Protein AF-A0A973HXU7-F1 (afdb_monomer)

Radius of gyration: 47.37 Å; Cα contacts (8 Å, |Δi|>4): 1878; chains: 1; bounding box: 127×83×111 Å

pLDDT: mean 86.97, std 8.53, range [38.12, 98.19]

Secondary structure (DSSP, 8-state):
-EEEEEE---TT---EEEEEEE-TTS-TTS-EEEEEES---SSSS--SS--EEEEEEE-TT--EEEEEEESSTT-------EEEEE---S--TTSSS-SSSSS--GGGSGGGTT-TTS---STTGGGSSS-SSSSS--GGGSTTTTTSTT-SS--TTSSS-SSSSS--GGGSSTTTT-TT--PPTTTSTTSPEEE-SEEEEEE-TT----SS----TT-SSS-----EEEEEEEEE-SSSEEEEEE---TT---EEEEEEESS-GGG-EEEEEES----SPTTSS-SS--EEEEEE-TT-EEEEEEEESTT---EEEEEEEEESSPPP---EEEE-TTT--EEEE------SEEEEEETTEEEEEEETT--EEEE-SPPSEEEEEEEEEEETTEEEEEEEEEEEE---SS-SEEEEE-PPS-S--HHHHHHHHHHHTT--EEEESS-HHHH--TTSTT--EEEEE---TTSPPPP-HHHHHHHHHHHHTT-EEEEE-SSTTTTS----GGGGTS-B-TTS-B---S---EEEE-B-SSS-B-GGGTTEEBSS--TT-----BB-B---TT-SEEEEEEE-TTT--EEEEEEEPPTTSPPEEEESS-GGGB-S-HHHHHHHHHIIIIIS-----S-B-TT-TT-SSS-SHHHHHHHHHHHHS-PPPPS-HHHH-SS-SS--SHHHHHHHHHHHHS-PPPPPSSPTTS-B--S-TTSS---S--TT--

Mean predicted aligned error: 19.55 Å

Solvent-accessible surface area (backbone atoms only — not comparable to full-atom values): 38096 Å² total; per-residue (Å²): 117,33,31,31,37,39,34,39,64,26,60,80,33,59,58,28,27,36,38,34,25,46,22,84,79,78,40,92,92,72,49,42,80,77,49,67,28,41,74,48,84,84,70,81,75,37,27,94,36,16,16,51,41,70,75,43,80,42,55,88,90,58,46,70,49,78,48,80,46,45,81,46,95,89,55,83,81,65,72,52,78,50,77,48,79,45,69,80,42,79,71,49,45,81,72,82,44,54,34,59,71,86,81,45,41,21,39,66,21,80,91,29,71,86,36,90,74,31,54,52,54,40,66,62,37,22,67,66,81,43,54,38,50,49,85,80,44,42,18,30,61,19,80,66,11,58,84,30,53,72,17,34,80,72,50,43,81,75,77,47,42,14,62,40,84,76,35,44,18,63,60,18,68,89,24,71,80,42,87,81,38,86,77,57,80,13,30,42,70,75,44,41,39,78,50,62,87,38,85,32,85,42,72,31,76,83,34,48,60,59,70,71,78,85,75,55,85,83,33,87,82,38,62,60,62,75,41,23,36,16,34,19,28,34,36,62,34,87,50,77,30,44,28,45,41,31,38,64,21,70,74,30,56,50,29,18,35,39,33,26,50,46,85,46,79,93,68,57,38,71,75,44,45,20,7,51,46,77,86,67,63,90,85,68,35,32,90,35,18,15,51,38,80,45,78,45,51,50,76,44,56,29,33,37,39,40,17,9,44,72,85,55,65,43,49,39,34,44,34,32,43,73,42,73,28,60,60,43,48,71,66,46,69,47,52,39,35,74,64,16,26,37,39,36,35,39,58,68,57,89,32,67,29,27,42,36,22,49,73,87,38,80,76,51,74,48,58,15,78,53,42,62,51,72,50,74,62,46,71,69,45,78,44,43,37,38,39,28,27,27,25,98,88,40,77,19,45,64,35,74,45,78,41,50,28,37,63,53,93,70,34,40,28,36,36,30,48,45,39,44,93,70,95,59,59,32,58,63,45,49,50,53,16,35,55,74,71,69,53,50,64,41,78,38,70,47,55,54,43,68,38,64,42,71,67,51,87,56,41,38,34,37,38,40,39,16,38,35,74,95,35,50,47,74,76,50,64,58,28,18,46,37,50,32,52,14,20,63,70,36,22,8,36,42,38,33,30,11,49,52,68,30,75,76,51,69,90,39,62,27,59,40,56,40,13,52,32,83,91,67,40,35,58,40,82,30,67,68,57,40,42,24,30,24,61,39,87,73,75,44,72,35,44,88,54,46,73,29,50,32,70,66,40,49,87,80,61,32,53,40,18,34,42,42,52,28,50,41,82,42,36,82,48,33,22,44,32,26,30,29,84,89,80,70,46,26,35,22,23,38,18,56,38,42,85,64,33,22,20,18,36,31,25,15,52,52,74,41,23,53,62,61,64,53,48,60,52,43,40,32,50,42,18,55,37,71,62,74,56,56,68,58,48,53,30,32,22,19,35,20,20,68,49,82,61,59,65,51,73,65,18,36,50,44,50,51,27,29,76,75,65,77,39,71,78,50,56,20,42,48,16,39,22,19,69,71,81,69,62,77,52,72,66,16,37,51,39,47,49,26,30,75,75,67,75,41,72,71,41,58,80,22,31,32,83,38,69,30,45,75,84,74,82,81,55,87,65,53,31,86,41,30,83,67,35,131

Nearest PDB structures (foldseek):
  5dez-assembly2_B  TM=4.555E-01  e=4.132E-04  Autographa californica nucleopolyhedrovirus
  7uab-assembly1_A  TM=3.409E-01  e=3.404E-03  Homo sapiens
  4gwm-assembly1_B  TM=3.720E-01  e=5.249E-02  Homo sapiens
  1spp-assembly1_A  TM=4.969E-01  e=3.859E-01  Sus scrofa
  6lfp-assembly1_A  TM=4.548E-01  e=2.391E+00  Bacillus thuringiensis

Foldseek 3Di:
DWKKKKKQFDLPDDFKKKWKWWDQPVDPVPIHTQDIFGADDLDPSGHRIMGIDTRRDDDPPTDMDMDIGHPDDPDDDDTDMDMDIADADQADQPDSDPRNPPPDHHLLDPSCQPPPQQDAAEQCQLPPQDNSNNPPAGRLLDPNHCVYPPADQDDQPDQDPRPNLQAGRQLDLSNVPPPVHDDDQFQDLNRAAEDEAFKDKDFLPPHFARPQDDPCVVPPPAPAAPQGSKGKYKYAAAAQFKKKKKFFFQQDAQKKKWKWFDSDSSDTHTFDIHRADPPDDPPRGPRIMIIDTGGDHHGGMMMMMMGHHDPDTGMTIIHMHGPLDAAWADWDWAADQAWRKIKIFTDADDAQWKFKDKPNHTPDIGGSRDGMDIDTRDDFDKIKIKMWGHGPRDTHHIDIDIDGRHYDNQFQEEEQLQFFDDDFRLVVLLVVLCVVVVGGYDYDNDALQSNNCQLPGRHQEYEYQADFPPGGDADDQSSLVRQLVNQVSRREYEDEALPCQADDHDDYNNVLAAQWDSVPKHWDPLQQFAKAFADLVQQQGPRLVGRWGQQCGDRPPGRAIFTDGAHGPFDGRKGATIARPPPGTGFKMWAQGDPPGFTYIYGNGRLRRTRPPSSLVSQCVCVSRPVPHHSFFFFAAAQQFQLPLDQDLVSLVQLCCVAPVVHDGGQFVRNQQFQLPQDRDNVSSVQSCCVHPVVHDAGDPVHHNHGDGPPCPPHDGGHSDRVSGD

Structure (mmCIF, N/CA/C/O backbone):
data_AF-A0A973HXU7-F1
#
_entry.id   AF-A0A973HXU7-F1
#
loop_
_atom_site.group_PDB
_atom_site.id
_atom_site.type_symbol
_atom_site.label_atom_id
_atom_site.label_alt_id
_atom_site.label_comp_id
_atom_site.label_asym_id
_atom_site.label_entity_id
_atom_site.label_seq_id
_atom_site.pdbx_PDB_ins_code
_atom_site.Cartn_x
_atom_site.Cartn_y
_atom_site.Cartn_z
_atom_site.occupancy
_atom_site.B_iso_or_equiv
_atom_site.auth_seq_id
_atom_site.auth_comp_id
_atom_site.auth_asym_id
_atom_site.auth_atom_id
_atom_site.pdbx_PDB_model_num
ATOM 1 N N . ASP A 1 1 ? 54.331 56.873 -19.458 1.00 62.53 1 ASP A N 1
ATOM 2 C CA . ASP A 1 1 ? 54.216 55.804 -18.455 1.00 62.53 1 ASP A CA 1
ATOM 3 C C . ASP A 1 1 ? 54.255 54.479 -19.178 1.00 62.53 1 ASP A C 1
ATOM 5 O O . ASP A 1 1 ? 53.876 54.440 -20.344 1.00 62.53 1 ASP A O 1
ATOM 9 N N . MET A 1 2 ? 54.863 53.476 -18.559 1.00 73.81 2 MET A N 1
ATOM 10 C CA . MET A 1 2 ? 55.052 52.145 -19.137 1.00 73.81 2 MET A CA 1
ATOM 11 C C . MET A 1 2 ? 54.490 51.126 -18.156 1.00 73.81 2 MET A C 1
ATOM 13 O O . MET A 1 2 ? 54.411 51.403 -16.956 1.00 73.81 2 MET A O 1
ATOM 17 N N . SER A 1 3 ? 54.139 49.958 -18.663 1.00 79.94 3 SER A N 1
ATOM 18 C CA . SER A 1 3 ? 53.900 48.792 -17.828 1.00 79.94 3 SER A CA 1
ATOM 19 C C . SER A 1 3 ? 55.211 48.024 -17.675 1.00 79.94 3 SER A C 1
ATOM 21 O O . SER A 1 3 ? 55.972 47.900 -18.636 1.00 79.94 3 SER A O 1
ATOM 23 N N . ALA A 1 4 ? 55.516 47.560 -16.469 1.00 84.75 4 ALA A N 1
ATOM 24 C CA . ALA A 1 4 ? 56.609 46.636 -16.226 1.00 84.75 4 ALA A CA 1
ATOM 25 C C . ALA A 1 4 ? 56.046 45.247 -15.931 1.00 84.75 4 ALA A C 1
ATOM 27 O O . ALA A 1 4 ? 55.226 45.071 -15.028 1.00 84.75 4 ALA A O 1
ATOM 28 N N . GLU A 1 5 ? 56.546 44.269 -16.669 1.00 87.62 5 GLU A N 1
ATOM 29 C CA . GLU A 1 5 ? 56.409 42.853 -16.369 1.00 87.62 5 GLU A CA 1
ATOM 30 C C . GLU A 1 5 ? 57.696 42.392 -15.673 1.00 87.62 5 GLU A C 1
ATOM 32 O O . GLU A 1 5 ? 58.806 42.656 -16.146 1.00 87.62 5 GLU A O 1
ATOM 37 N N . ILE A 1 6 ? 57.569 41.763 -14.503 1.00 91.94 6 ILE A N 1
ATOM 38 C CA . ILE A 1 6 ? 58.712 41.363 -13.677 1.00 91.94 6 ILE A CA 1
ATOM 39 C C . ILE A 1 6 ? 58.507 39.930 -13.195 1.00 91.94 6 ILE A C 1
ATOM 41 O O . ILE A 1 6 ? 57.549 39.648 -12.475 1.00 91.94 6 ILE A O 1
ATOM 45 N N . HIS A 1 7 ? 59.442 39.037 -13.523 1.00 92.19 7 HIS A N 1
ATOM 46 C CA . HIS A 1 7 ? 59.357 37.633 -13.123 1.00 92.19 7 HIS A CA 1
ATOM 47 C C . HIS A 1 7 ? 60.708 36.990 -12.813 1.00 92.19 7 HIS A C 1
ATOM 49 O O . HIS A 1 7 ? 61.770 37.441 -13.248 1.00 92.19 7 HIS A O 1
ATOM 55 N N . THR A 1 8 ? 60.653 35.886 -12.071 1.00 93.50 8 THR A N 1
ATOM 56 C CA . THR A 1 8 ? 61.806 35.042 -11.705 1.00 93.50 8 THR A CA 1
ATOM 57 C C . THR A 1 8 ? 61.806 33.685 -12.420 1.00 93.50 8 THR A C 1
ATOM 59 O O . THR A 1 8 ? 62.511 32.767 -11.995 1.00 93.50 8 THR A O 1
ATOM 62 N N . CYS A 1 9 ? 61.015 33.551 -13.494 1.00 91.19 9 CYS A N 1
ATOM 63 C CA . CYS A 1 9 ? 60.986 32.363 -14.352 1.00 91.19 9 CYS A CA 1
ATOM 64 C C . CYS A 1 9 ? 62.383 32.018 -14.896 1.00 91.19 9 CYS A C 1
ATOM 66 O O . CYS A 1 9 ? 62.971 32.769 -15.677 1.00 91.19 9 CYS A O 1
ATOM 68 N N . ASP A 1 10 ? 62.895 30.867 -14.476 1.00 86.62 10 ASP A N 1
ATOM 69 C CA . ASP A 1 10 ? 64.149 30.252 -14.895 1.00 86.62 10 ASP A CA 1
ATOM 70 C C . ASP A 1 10 ? 64.047 28.750 -14.594 1.00 86.62 10 ASP A C 1
ATOM 72 O O . ASP A 1 10 ? 63.954 28.353 -13.433 1.00 86.62 10 ASP A O 1
ATOM 76 N N . ALA A 1 11 ? 64.099 27.909 -15.632 1.00 82.88 11 ALA A N 1
ATOM 77 C CA . ALA A 1 11 ? 63.942 26.450 -15.560 1.00 82.88 11 ALA A CA 1
ATOM 78 C C . ALA A 1 11 ? 64.767 25.750 -14.460 1.00 82.88 11 ALA A C 1
ATOM 80 O O . ALA A 1 11 ? 64.452 24.630 -14.060 1.00 82.88 11 ALA A O 1
ATOM 81 N N . THR A 1 12 ? 65.859 26.372 -14.001 1.00 80.44 12 THR A N 1
ATOM 82 C CA . THR A 1 12 ? 66.789 25.807 -13.007 1.00 80.44 12 THR A CA 1
ATOM 83 C C . THR A 1 12 ? 66.788 26.525 -11.659 1.00 80.44 12 THR A C 1
ATOM 85 O O . THR A 1 12 ? 67.599 26.201 -10.786 1.00 80.44 12 THR A O 1
ATOM 88 N N . SER A 1 13 ? 65.899 27.500 -11.490 1.00 83.06 13 SER A N 1
ATOM 89 C CA . SER A 1 13 ? 65.779 28.296 -10.278 1.00 83.06 13 SER A CA 1
ATOM 90 C C . SER A 1 13 ? 64.959 27.562 -9.209 1.00 83.06 13 SER A C 1
ATOM 92 O O . SER A 1 13 ? 64.714 26.356 -9.261 1.00 83.06 13 SER A O 1
ATOM 94 N N . TRP A 1 14 ? 64.616 28.289 -8.163 1.00 87.19 14 TRP A N 1
ATOM 95 C CA . TRP A 1 14 ? 64.013 27.817 -6.933 1.00 87.19 14 TRP A CA 1
ATOM 96 C C . TRP A 1 14 ? 62.751 28.639 -6.638 1.00 87.19 14 TRP A C 1
ATOM 98 O O . TRP A 1 14 ? 62.475 29.618 -7.326 1.00 87.19 14 TRP A O 1
ATOM 108 N N . ASP A 1 15 ? 61.992 28.210 -5.636 1.00 89.88 15 ASP A N 1
ATOM 109 C CA . ASP A 1 15 ? 60.729 28.822 -5.213 1.00 89.88 15 ASP A CA 1
ATOM 110 C C . ASP A 1 15 ? 60.935 30.229 -4.624 1.00 89.88 15 ASP A C 1
ATOM 112 O O . ASP A 1 15 ? 61.506 30.383 -3.536 1.00 89.88 15 ASP A O 1
ATOM 116 N N . THR A 1 16 ? 60.514 31.250 -5.367 1.00 91.94 16 THR A N 1
ATOM 117 C CA . THR A 1 16 ? 60.727 32.660 -5.027 1.00 91.94 16 THR A CA 1
ATOM 118 C C . THR A 1 16 ? 59.435 33.353 -4.626 1.00 91.94 16 THR A C 1
ATOM 120 O O . THR A 1 16 ? 58.388 33.042 -5.167 1.00 91.94 16 THR A O 1
ATOM 123 N N . ASP A 1 17 ? 59.559 34.404 -3.814 1.00 92.25 17 ASP A N 1
ATOM 124 C CA . ASP A 1 17 ? 58.523 35.426 -3.626 1.00 92.25 17 ASP A CA 1
ATOM 125 C C . ASP A 1 17 ? 58.999 36.776 -4.167 1.00 92.25 17 ASP A C 1
ATOM 127 O O . ASP A 1 17 ? 60.143 37.182 -3.924 1.00 92.25 17 ASP A O 1
ATOM 131 N N . LEU A 1 18 ? 58.123 37.525 -4.833 1.00 94.12 18 LEU A N 1
ATOM 132 C CA . LEU A 1 18 ? 58.431 38.827 -5.417 1.00 94.12 18 LEU A CA 1
ATOM 133 C C . LEU A 1 18 ? 57.537 39.920 -4.837 1.00 94.12 18 LEU A C 1
ATOM 135 O O . LEU A 1 18 ? 56.316 39.796 -4.807 1.00 94.12 18 LEU A O 1
ATOM 139 N N . ALA A 1 19 ? 58.152 41.034 -4.446 1.00 94.06 19 ALA A N 1
ATOM 140 C CA . ALA A 1 19 ? 57.454 42.272 -4.116 1.00 94.06 19 ALA A CA 1
ATOM 141 C C . ALA A 1 19 ? 58.151 43.475 -4.762 1.00 94.06 19 ALA A C 1
ATOM 143 O O . ALA A 1 19 ? 59.381 43.594 -4.739 1.00 94.06 19 ALA A O 1
ATOM 144 N N . VAL A 1 20 ? 57.367 44.388 -5.322 1.00 94.56 20 VAL A N 1
ATOM 145 C CA . VAL A 1 20 ? 57.827 45.602 -5.996 1.00 94.56 20 VAL A CA 1
ATOM 146 C C . VAL A 1 20 ? 57.373 46.807 -5.191 1.00 94.56 20 VAL A C 1
ATOM 148 O O . VAL A 1 20 ? 56.199 46.934 -4.852 1.00 94.56 20 VAL A O 1
ATOM 151 N N . TYR A 1 21 ? 58.309 47.704 -4.899 1.00 94.19 21 TYR A N 1
ATOM 152 C CA . TYR A 1 21 ? 58.071 48.913 -4.127 1.00 94.19 21 TYR A CA 1
ATOM 153 C C . TYR A 1 21 ? 58.409 50.158 -4.943 1.00 94.19 21 TYR A C 1
ATOM 155 O O . TYR A 1 21 ? 59.462 50.224 -5.577 1.00 94.19 21 TYR A O 1
ATOM 163 N N . GLU A 1 22 ? 57.569 51.180 -4.859 1.00 93.25 22 GLU A N 1
ATOM 164 C CA . GLU A 1 22 ? 57.895 52.536 -5.285 1.00 93.25 22 GLU A CA 1
ATOM 165 C C . GLU A 1 22 ? 58.645 53.274 -4.162 1.00 93.25 22 GLU A C 1
ATOM 167 O O . GLU A 1 22 ? 58.213 53.297 -3.006 1.00 93.25 22 GLU A O 1
ATOM 172 N N . ASP A 1 23 ? 59.781 53.889 -4.497 1.00 89.00 23 ASP A N 1
ATOM 173 C CA . ASP A 1 23 ? 60.651 54.618 -3.568 1.00 89.00 23 ASP A CA 1
ATOM 174 C C . ASP A 1 23 ? 61.028 55.992 -4.143 1.00 89.00 23 ASP A C 1
ATOM 176 O O . ASP A 1 23 ? 62.174 56.270 -4.515 1.00 89.00 23 ASP A O 1
ATOM 180 N N . ALA A 1 24 ? 60.040 56.884 -4.217 1.00 83.50 24 ALA A N 1
ATOM 181 C CA . ALA A 1 24 ? 60.221 58.228 -4.765 1.00 83.50 24 ALA A CA 1
ATOM 182 C C . ALA A 1 24 ? 61.264 59.070 -3.995 1.00 83.50 24 ALA A C 1
ATOM 184 O O . ALA A 1 24 ? 61.869 59.980 -4.565 1.00 83.50 24 ALA A O 1
ATOM 185 N N . THR A 1 25 ? 61.501 58.775 -2.710 1.00 83.94 25 THR A N 1
ATOM 186 C CA . THR A 1 25 ? 62.423 59.523 -1.834 1.00 83.94 25 THR A CA 1
ATOM 187 C C . THR A 1 25 ? 63.806 58.885 -1.684 1.00 83.94 25 THR A C 1
ATOM 189 O O . THR A 1 25 ? 64.688 59.493 -1.075 1.00 83.94 25 THR A O 1
ATOM 192 N N . ASN A 1 26 ? 64.014 57.693 -2.251 1.00 83.00 26 ASN A N 1
ATOM 193 C CA . ASN A 1 26 ? 65.197 56.853 -2.053 1.00 83.00 26 ASN A CA 1
ATOM 194 C C . ASN A 1 26 ? 65.503 56.585 -0.559 1.00 83.00 26 ASN A C 1
ATOM 196 O O . ASN A 1 26 ? 66.662 56.630 -0.134 1.00 83.00 26 ASN A O 1
ATOM 200 N N . ASP A 1 27 ? 64.450 56.350 0.228 1.00 84.25 27 ASP A N 1
ATOM 201 C CA . ASP A 1 27 ? 64.482 56.052 1.663 1.00 84.25 27 ASP A CA 1
ATOM 202 C C . ASP A 1 27 ? 63.702 54.758 1.924 1.00 84.25 27 ASP A C 1
ATOM 204 O O . ASP A 1 27 ? 62.474 54.722 1.836 1.00 84.25 27 ASP A O 1
ATOM 208 N N . CYS A 1 28 ? 64.414 53.694 2.309 1.00 82.88 28 CYS A N 1
ATOM 209 C CA . CYS A 1 28 ? 63.818 52.376 2.526 1.00 82.88 28 CYS A CA 1
ATOM 210 C C . CYS A 1 28 ? 62.762 52.334 3.645 1.00 82.88 28 CYS A C 1
ATOM 212 O O . CYS A 1 28 ? 62.033 51.353 3.748 1.00 82.88 28 CYS A O 1
ATOM 214 N N . SER A 1 29 ? 62.672 53.361 4.494 1.00 84.25 29 SER A N 1
ATOM 215 C CA . SER A 1 29 ? 61.633 53.457 5.526 1.00 84.25 29 SER A CA 1
ATOM 216 C C . SER A 1 29 ? 60.321 54.080 5.035 1.00 84.25 29 SER A C 1
ATOM 218 O O . SER A 1 29 ? 59.324 54.025 5.754 1.00 84.25 29 SER A O 1
ATOM 220 N N . ALA A 1 30 ? 60.310 54.643 3.822 1.00 84.75 30 ALA A N 1
ATOM 221 C CA . ALA A 1 30 ? 59.185 55.379 3.245 1.00 84.75 30 ALA A CA 1
ATOM 222 C C . ALA A 1 30 ? 58.650 54.768 1.932 1.00 84.75 30 ALA A C 1
ATOM 224 O O . ALA A 1 30 ? 57.860 55.405 1.238 1.00 84.75 30 ALA A O 1
ATOM 225 N N . MET A 1 31 ? 59.079 53.552 1.581 1.00 90.94 31 MET A N 1
ATOM 226 C CA . MET A 1 31 ? 58.672 52.876 0.343 1.00 90.94 31 MET A CA 1
ATOM 227 C C . MET A 1 31 ? 57.226 52.376 0.411 1.00 90.94 31 MET A C 1
ATOM 229 O O . MET A 1 31 ? 56.758 51.969 1.475 1.00 90.94 31 MET A O 1
ATOM 233 N N . THR A 1 32 ? 56.547 52.344 -0.737 1.00 91.44 32 THR A N 1
ATOM 234 C CA . THR A 1 32 ? 55.182 51.805 -0.873 1.00 91.44 32 THR A CA 1
ATOM 235 C C . THR A 1 32 ? 55.208 50.553 -1.739 1.00 91.44 32 THR A C 1
ATOM 237 O O . THR A 1 32 ? 55.743 50.603 -2.839 1.00 91.44 32 THR A O 1
ATOM 240 N N . GLU A 1 33 ? 54.660 49.435 -1.261 1.00 93.06 33 GLU A N 1
ATOM 241 C CA . GLU A 1 33 ? 54.505 48.218 -2.074 1.00 93.06 33 GLU A CA 1
ATOM 242 C C . GLU A 1 33 ? 53.407 48.433 -3.120 1.00 93.06 33 GLU A C 1
ATOM 244 O O . GLU A 1 33 ? 52.320 48.894 -2.770 1.00 93.06 33 GLU A O 1
ATOM 249 N N . ILE A 1 34 ? 53.697 48.133 -4.386 1.00 92.31 34 ILE A N 1
ATOM 250 C CA . ILE A 1 34 ? 52.789 48.366 -5.521 1.00 92.31 34 ILE A CA 1
ATOM 251 C C . ILE A 1 34 ? 52.390 47.082 -6.257 1.00 92.31 34 ILE A C 1
ATOM 253 O O . ILE A 1 34 ? 51.382 47.089 -6.955 1.00 92.31 34 ILE A O 1
ATOM 257 N N . ALA A 1 35 ? 53.142 45.989 -6.100 1.00 92.19 35 ALA A N 1
ATOM 258 C CA . ALA A 1 35 ? 52.796 44.675 -6.642 1.00 92.19 35 ALA A CA 1
ATOM 259 C C . ALA A 1 35 ? 53.523 43.563 -5.874 1.00 92.19 35 ALA A C 1
ATOM 261 O O . ALA A 1 35 ? 54.661 43.765 -5.444 1.00 92.19 35 ALA A O 1
ATOM 262 N N . CYS A 1 36 ? 52.911 42.386 -5.743 1.00 93.44 36 CYS A N 1
ATOM 263 C CA . CYS A 1 36 ? 53.567 41.192 -5.212 1.00 93.44 36 CYS A CA 1
ATOM 264 C C . CYS A 1 36 ? 52.938 39.900 -5.752 1.00 93.44 36 CYS A C 1
ATOM 266 O O . CYS A 1 36 ? 51.758 39.876 -6.094 1.00 93.44 36 CYS A O 1
ATOM 268 N N . ASN A 1 37 ? 53.741 38.840 -5.862 1.00 91.88 37 ASN A N 1
ATOM 269 C CA . ASN A 1 37 ? 53.322 37.503 -6.289 1.00 91.88 37 ASN A CA 1
ATOM 270 C C . ASN A 1 37 ? 54.338 36.458 -5.780 1.00 91.88 37 ASN A C 1
ATOM 272 O O . ASN A 1 37 ? 55.527 36.770 -5.701 1.00 91.88 37 ASN A O 1
ATOM 276 N N . GLY A 1 38 ? 53.870 35.259 -5.424 1.00 89.31 38 GLY A N 1
ATOM 277 C CA . GLY A 1 38 ? 54.706 34.125 -5.000 1.00 89.31 38 GLY A CA 1
ATOM 278 C C . GLY A 1 38 ? 54.751 33.015 -6.049 1.00 89.31 38 GLY A C 1
ATOM 279 O O . GLY A 1 38 ? 55.826 32.696 -6.543 1.00 89.31 38 GLY A O 1
ATOM 280 N N . ASP A 1 39 ? 53.575 32.539 -6.473 1.00 90.19 39 ASP A N 1
ATOM 281 C CA . ASP A 1 39 ? 53.419 31.391 -7.371 1.00 90.19 39 ASP A CA 1
ATOM 282 C C . ASP A 1 39 ? 52.598 31.747 -8.619 1.00 90.19 39 ASP A C 1
ATOM 284 O O . ASP A 1 39 ? 51.373 31.883 -8.563 1.00 90.19 39 ASP A O 1
ATOM 288 N N . ALA A 1 40 ? 53.258 31.881 -9.764 1.00 86.06 40 ALA A N 1
ATOM 289 C CA . ALA A 1 40 ? 52.625 32.106 -11.057 1.00 86.06 40 ALA A CA 1
ATOM 290 C C . ALA A 1 40 ? 52.629 30.839 -11.924 1.00 86.06 40 ALA A C 1
ATOM 292 O O . ALA A 1 40 ? 53.494 29.977 -11.791 1.00 86.06 40 ALA A O 1
ATOM 293 N N . THR A 1 41 ? 51.663 30.742 -12.840 1.00 83.00 41 THR A N 1
ATOM 294 C CA . THR A 1 41 ? 51.479 29.580 -13.735 1.00 83.00 41 THR A CA 1
ATOM 295 C C . THR A 1 41 ? 51.395 29.964 -15.213 1.00 83.00 41 THR A C 1
ATOM 297 O O . THR A 1 41 ? 50.971 29.162 -16.034 1.00 83.00 41 THR A O 1
ATOM 300 N N . ILE A 1 42 ? 51.733 31.209 -15.544 1.00 79.06 42 ILE A N 1
ATOM 301 C CA . ILE A 1 42 ? 51.415 31.826 -16.842 1.00 79.06 42 ILE A CA 1
ATOM 302 C C . ILE A 1 42 ? 52.506 31.551 -17.886 1.00 79.06 42 ILE A C 1
ATOM 304 O O . ILE A 1 42 ? 52.223 31.317 -19.051 1.00 79.06 42 ILE A O 1
ATOM 308 N N . LEU A 1 43 ? 53.770 31.571 -17.470 1.00 79.00 43 LEU A N 1
ATOM 309 C CA . LEU A 1 43 ? 54.924 31.397 -18.343 1.00 79.00 43 LEU A CA 1
ATOM 310 C C . LEU A 1 43 ? 55.345 29.927 -18.344 1.00 79.00 43 LEU A C 1
ATOM 312 O O . LEU A 1 43 ? 55.407 29.271 -17.301 1.00 79.00 43 LEU A O 1
ATOM 316 N N . THR A 1 44 ? 55.674 29.415 -19.524 1.00 81.69 44 THR A N 1
ATOM 317 C CA . THR A 1 44 ? 56.137 28.040 -19.717 1.00 81.69 44 THR A CA 1
ATOM 318 C C . THR A 1 44 ? 57.667 27.957 -19.659 1.00 81.69 44 THR A C 1
ATOM 320 O O . THR A 1 44 ? 58.384 28.938 -19.852 1.00 81.69 44 THR A O 1
ATOM 323 N N . GLY A 1 45 ? 58.206 26.776 -19.337 1.00 83.19 45 GLY A N 1
ATOM 324 C CA . GLY A 1 45 ? 59.659 26.572 -19.209 1.00 83.19 45 GLY A CA 1
ATOM 325 C C . GLY A 1 45 ? 60.283 27.134 -17.924 1.00 83.19 45 GLY A C 1
ATOM 326 O O . GLY A 1 45 ? 61.508 27.192 -17.810 1.00 83.19 45 GLY A O 1
ATOM 327 N N . CYS A 1 46 ? 59.463 27.528 -16.952 1.00 86.00 46 CYS A N 1
ATOM 328 C CA . CYS A 1 46 ? 59.904 27.991 -15.641 1.00 86.00 46 CYS A CA 1
ATOM 329 C C . CYS A 1 46 ? 60.147 26.829 -14.671 1.00 86.00 46 CYS A C 1
ATOM 331 O O . CYS A 1 46 ? 59.718 25.694 -14.892 1.00 86.00 46 CYS A O 1
ATOM 333 N N . GLN A 1 47 ? 60.819 27.118 -13.557 1.00 87.06 47 GLN A N 1
ATOM 334 C CA . GLN A 1 47 ? 60.780 26.248 -12.389 1.00 87.06 47 GLN A CA 1
ATOM 335 C C . GLN A 1 47 ? 59.341 26.106 -11.866 1.00 87.06 47 GLN A C 1
ATOM 337 O O . GLN A 1 47 ? 58.490 26.954 -12.117 1.00 87.06 47 GLN A O 1
ATOM 342 N N . THR A 1 48 ? 59.090 25.050 -11.092 1.00 86.12 48 THR A N 1
ATOM 343 C CA . THR A 1 48 ? 57.746 24.684 -10.613 1.00 86.12 48 THR A CA 1
ATOM 344 C C . THR A 1 48 ? 57.021 25.800 -9.856 1.00 86.12 48 THR A C 1
ATOM 346 O O . THR A 1 48 ? 55.808 25.903 -9.976 1.00 86.12 48 THR A O 1
ATOM 349 N N . PHE A 1 49 ? 57.753 26.622 -9.103 1.00 88.00 49 PHE A N 1
ATOM 350 C CA . PHE A 1 49 ? 57.210 27.746 -8.340 1.00 88.00 49 PHE A CA 1
ATOM 351 C C . PHE A 1 49 ? 58.082 28.970 -8.596 1.00 88.00 49 PHE A C 1
ATOM 353 O O . PHE A 1 49 ? 59.277 28.974 -8.283 1.00 88.00 49 PHE A O 1
ATOM 360 N N . TYR A 1 50 ? 57.518 29.969 -9.260 1.00 91.56 50 TYR A N 1
ATOM 361 C CA . TYR A 1 50 ? 58.206 31.200 -9.622 1.00 91.56 50 TYR A CA 1
ATOM 362 C C . TYR A 1 50 ? 57.246 32.370 -9.482 1.00 91.56 50 TYR A C 1
ATOM 364 O O . TYR A 1 50 ? 56.041 32.221 -9.661 1.00 91.56 50 TYR A O 1
ATOM 372 N N . SER A 1 51 ? 57.790 33.552 -9.226 1.00 93.62 51 SER A N 1
ATOM 373 C CA . SER A 1 51 ? 56.976 34.744 -9.058 1.00 93.62 51 SER A CA 1
ATOM 374 C C . SER A 1 51 ? 56.833 35.494 -10.370 1.00 93.62 51 SER A C 1
ATOM 376 O O . SER A 1 51 ? 57.819 35.687 -11.092 1.00 93.62 51 SER A O 1
ATOM 378 N N . HIS A 1 52 ? 55.630 36.002 -10.627 1.00 91.31 52 HIS A N 1
ATOM 379 C CA . HIS A 1 52 ? 55.351 36.874 -11.762 1.00 91.31 52 HIS A CA 1
ATOM 380 C C . HIS A 1 52 ? 54.409 38.007 -11.354 1.00 91.31 52 HIS A C 1
ATOM 382 O O . HIS A 1 52 ? 53.300 37.756 -10.892 1.00 91.31 52 HIS A O 1
ATOM 388 N N . VAL A 1 53 ? 54.831 39.259 -11.534 1.00 88.69 53 VAL A N 1
ATOM 389 C CA . VAL A 1 53 ? 53.921 40.410 -11.504 1.00 88.69 53 VAL A CA 1
ATOM 390 C C . VAL A 1 53 ? 53.854 41.041 -12.888 1.00 88.69 53 VAL A C 1
ATOM 392 O O . VAL A 1 53 ? 54.881 41.373 -13.481 1.00 88.69 53 VAL A O 1
ATOM 395 N N . GLN A 1 54 ? 52.633 41.209 -13.379 1.00 84.31 54 GLN A N 1
ATOM 396 C CA . GLN A 1 54 ? 52.327 41.855 -14.651 1.00 84.31 54 GLN A CA 1
ATOM 397 C C . GLN A 1 54 ? 51.680 43.216 -14.386 1.00 84.31 54 GLN A C 1
ATOM 399 O O . GLN A 1 54 ? 51.174 43.477 -13.291 1.00 84.31 54 GLN A O 1
ATOM 404 N N . LEU A 1 55 ? 51.702 44.090 -15.391 1.00 76.38 55 LEU A N 1
ATOM 405 C CA . LEU A 1 55 ? 50.963 45.356 -15.378 1.00 76.38 55 LEU A CA 1
ATOM 406 C C . LEU A 1 55 ? 51.393 46.356 -14.294 1.00 76.38 55 LEU A C 1
ATOM 408 O O . LEU A 1 55 ? 50.614 47.210 -13.863 1.00 76.38 55 LEU A O 1
ATOM 412 N N . VAL A 1 56 ? 52.657 46.301 -13.855 1.00 83.06 56 VAL A N 1
ATOM 413 C CA . VAL A 1 56 ? 53.156 47.238 -12.844 1.00 83.06 56 VAL A CA 1
ATOM 414 C C . VAL A 1 56 ? 53.398 48.596 -13.493 1.00 83.06 56 VAL A C 1
ATOM 416 O O . VAL A 1 56 ? 54.384 48.797 -14.200 1.00 83.06 56 VAL A O 1
ATOM 419 N N . GLY A 1 57 ? 52.506 49.552 -13.240 1.00 82.25 57 GLY A N 1
ATOM 420 C CA . GLY A 1 57 ? 52.646 50.917 -13.741 1.00 82.25 57 GLY A CA 1
ATOM 421 C C . GLY A 1 57 ? 53.929 51.578 -13.230 1.00 82.25 57 GLY A C 1
ATOM 422 O O . GLY A 1 57 ? 54.070 51.848 -12.036 1.00 82.25 57 GLY A O 1
ATOM 423 N N . VAL A 1 58 ? 54.860 51.875 -14.138 1.00 84.94 58 VAL A N 1
ATOM 424 C CA . VAL A 1 58 ? 56.131 52.530 -13.813 1.00 84.94 58 VAL A CA 1
ATOM 425 C C . VAL A 1 58 ? 56.273 53.878 -14.515 1.00 84.94 58 VAL A C 1
ATOM 427 O O . VAL A 1 58 ? 56.008 54.049 -15.710 1.00 84.94 58 VAL A O 1
ATOM 430 N N . THR A 1 59 ? 56.736 54.864 -13.749 1.00 85.25 59 THR A N 1
ATOM 431 C CA . THR A 1 59 ? 56.962 56.232 -14.219 1.00 85.25 59 THR A CA 1
ATOM 432 C C . THR A 1 59 ? 58.449 56.467 -14.444 1.00 85.25 59 THR A C 1
ATOM 434 O O . THR A 1 59 ? 59.286 56.235 -13.567 1.00 85.25 59 THR A O 1
ATOM 437 N N . ALA A 1 60 ? 58.799 56.975 -15.626 1.00 83.88 60 ALA A N 1
ATOM 438 C CA . ALA A 1 60 ? 60.184 57.272 -15.965 1.00 83.88 60 ALA A CA 1
ATOM 439 C C . ALA A 1 60 ? 60.794 58.292 -14.981 1.00 83.88 60 ALA A C 1
ATOM 441 O O . ALA A 1 60 ? 60.276 59.393 -14.800 1.00 83.88 60 ALA A O 1
ATOM 442 N N . GLY A 1 61 ? 61.929 57.936 -14.376 1.00 83.25 61 GLY A N 1
ATOM 443 C CA . GLY A 1 61 ? 62.654 58.786 -13.424 1.00 83.25 61 GLY A CA 1
ATOM 444 C C . GLY A 1 61 ? 62.299 58.570 -11.948 1.00 83.25 61 GLY A C 1
ATOM 445 O O . GLY A 1 61 ? 62.962 59.160 -11.095 1.00 83.25 61 GLY A O 1
ATOM 446 N N . VAL A 1 62 ? 61.320 57.714 -11.637 1.00 87.06 62 VAL A N 1
ATOM 447 C CA . VAL A 1 62 ? 61.034 57.245 -10.271 1.00 87.06 62 VAL A CA 1
ATOM 448 C C . VAL A 1 62 ? 61.892 56.013 -9.956 1.00 87.06 62 VAL A C 1
ATOM 450 O O . VAL A 1 62 ? 62.159 55.193 -10.835 1.00 87.06 62 VAL A O 1
ATOM 453 N N . ASN A 1 63 ? 62.367 55.889 -8.711 1.00 89.44 63 ASN A N 1
ATOM 454 C CA . ASN A 1 63 ? 63.097 54.699 -8.272 1.00 89.44 63 ASN A CA 1
ATOM 455 C C . ASN A 1 63 ? 62.120 53.633 -7.776 1.00 89.44 63 ASN A C 1
ATOM 457 O O . ASN A 1 63 ? 61.278 53.911 -6.927 1.00 89.44 63 ASN A O 1
ATOM 461 N N . TYR A 1 64 ? 62.321 52.400 -8.232 1.00 91.56 64 TYR A N 1
ATOM 462 C CA . TYR A 1 64 ? 61.591 51.228 -7.763 1.00 91.56 64 TYR A CA 1
ATOM 463 C C . TYR A 1 64 ? 62.567 50.244 -7.114 1.00 91.56 64 TYR A C 1
ATOM 465 O O . TYR A 1 64 ? 63.702 50.082 -7.576 1.00 91.56 64 TYR A O 1
ATOM 473 N N . LYS A 1 65 ? 62.159 49.612 -6.011 1.00 92.25 65 LYS A N 1
ATOM 474 C CA . LYS A 1 65 ? 62.915 48.543 -5.348 1.00 92.25 65 LYS A CA 1
ATOM 475 C C . LYS A 1 65 ? 62.190 47.226 -5.567 1.00 92.25 65 LYS A C 1
ATOM 477 O O . LYS A 1 65 ? 61.027 47.098 -5.212 1.00 92.25 65 LYS A O 1
ATOM 482 N N . ILE A 1 66 ? 62.894 46.247 -6.117 1.00 93.25 66 ILE A N 1
ATOM 483 C CA . ILE A 1 66 ? 62.366 44.901 -6.334 1.00 93.25 66 ILE A CA 1
ATOM 484 C C . ILE A 1 66 ? 62.993 43.991 -5.285 1.00 93.25 66 ILE A C 1
ATOM 486 O O . ILE A 1 66 ? 64.219 43.915 -5.166 1.00 93.25 66 ILE A O 1
ATOM 490 N N . ARG A 1 67 ? 62.150 43.340 -4.490 1.00 92.81 67 ARG A N 1
ATOM 491 C CA . ARG A 1 67 ? 62.550 42.410 -3.443 1.00 92.81 67 ARG A CA 1
ATOM 492 C C . ARG A 1 67 ? 62.221 40.999 -3.901 1.00 92.81 67 ARG A C 1
ATOM 494 O O . ARG A 1 67 ? 61.055 40.678 -4.084 1.00 92.81 67 ARG A O 1
ATOM 501 N N . VAL A 1 68 ? 63.258 40.178 -4.019 1.00 92.44 68 VAL A N 1
ATOM 502 C CA . VAL A 1 68 ? 63.132 38.738 -4.257 1.00 92.44 68 VAL A CA 1
ATOM 503 C C . VAL A 1 68 ? 63.445 38.021 -2.950 1.00 92.44 68 VAL A C 1
ATOM 505 O O . VAL A 1 68 ? 64.516 38.212 -2.364 1.00 92.44 68 VAL A O 1
ATOM 508 N N . GLY A 1 69 ? 62.474 37.271 -2.454 1.00 89.62 69 GLY A N 1
ATOM 509 C CA . GLY A 1 69 ? 62.537 36.473 -1.243 1.00 89.62 69 GLY A CA 1
ATOM 510 C C . GLY A 1 69 ? 62.427 34.987 -1.542 1.00 89.62 69 GLY A C 1
ATOM 511 O O . GLY A 1 69 ? 62.241 34.578 -2.684 1.00 89.62 69 GLY A O 1
ATOM 512 N N . SER A 1 70 ? 62.577 34.197 -0.487 1.00 88.25 70 SER A N 1
ATOM 513 C CA . SER A 1 70 ? 62.245 32.783 -0.486 1.00 88.25 70 SER A CA 1
ATOM 514 C C . SER A 1 70 ? 60.939 32.538 0.237 1.00 88.25 70 SER A C 1
ATOM 516 O O . SER A 1 70 ? 60.704 33.185 1.259 1.00 88.25 70 SER A O 1
ATOM 518 N N . TRP A 1 71 ? 60.177 31.546 -0.229 1.00 84.25 71 TRP A N 1
ATOM 519 C CA . TRP A 1 71 ? 58.944 31.105 0.430 1.00 84.25 71 TRP A CA 1
ATOM 520 C C . TRP A 1 71 ? 59.177 30.783 1.919 1.00 84.25 71 TRP A C 1
ATOM 522 O O . TRP A 1 71 ? 58.379 31.121 2.795 1.00 84.25 71 TRP A O 1
ATOM 532 N N . ALA A 1 72 ? 60.317 30.152 2.239 1.00 83.31 72 ALA A N 1
ATOM 533 C CA . ALA A 1 72 ? 60.633 29.694 3.587 1.00 83.31 72 ALA A CA 1
ATOM 534 C C . ALA A 1 72 ? 61.989 30.177 4.113 1.00 83.31 72 ALA A C 1
ATOM 536 O O . ALA A 1 72 ? 63.012 30.215 3.423 1.00 83.31 72 ALA A O 1
ATOM 537 N N . ALA A 1 73 ? 62.023 30.449 5.420 1.00 83.25 73 ALA A N 1
ATOM 538 C CA . ALA A 1 73 ? 63.233 30.843 6.128 1.00 83.25 73 ALA A CA 1
ATOM 539 C C . ALA A 1 73 ? 64.348 29.789 5.983 1.00 83.25 73 ALA A C 1
ATOM 541 O O . ALA A 1 73 ? 64.199 28.637 6.386 1.00 83.25 73 ALA A O 1
ATOM 542 N N . GLY A 1 74 ? 65.497 30.213 5.451 1.00 78.31 74 GLY A N 1
ATOM 543 C CA . GLY A 1 74 ? 66.662 29.351 5.226 1.00 78.31 74 GLY A CA 1
ATOM 544 C C . GLY A 1 74 ? 66.721 28.707 3.838 1.00 78.31 74 GLY A C 1
ATOM 545 O O . GLY A 1 74 ? 67.767 28.156 3.498 1.00 78.31 74 GLY A O 1
ATOM 546 N N . ALA A 1 75 ? 65.665 28.819 3.025 1.00 82.06 75 ALA A N 1
ATOM 547 C CA . ALA A 1 75 ? 65.730 28.504 1.602 1.00 82.06 75 ALA A CA 1
ATOM 548 C C . ALA A 1 75 ? 66.409 29.656 0.843 1.00 82.06 75 ALA A C 1
ATOM 550 O O . ALA A 1 75 ? 66.145 30.831 1.108 1.00 82.06 75 ALA A O 1
ATOM 551 N N . SER A 1 76 ? 67.323 29.316 -0.065 1.00 84.88 76 SER A N 1
ATOM 552 C CA . SER A 1 76 ? 68.021 30.265 -0.935 1.00 84.88 76 SER A CA 1
ATOM 553 C C . SER A 1 76 ? 68.590 29.535 -2.144 1.00 84.88 76 SER A C 1
ATOM 555 O O . SER A 1 76 ? 69.065 28.406 -1.999 1.00 84.88 76 SER A O 1
ATOM 557 N N . GLY A 1 77 ? 68.655 30.205 -3.287 1.00 85.12 77 GLY A N 1
ATOM 558 C CA . GLY A 1 77 ? 69.297 29.682 -4.485 1.00 85.12 77 GLY A CA 1
ATOM 559 C C . GLY A 1 77 ? 69.787 30.791 -5.410 1.00 85.12 77 GLY A C 1
ATOM 560 O O . GLY A 1 77 ? 69.843 31.963 -5.032 1.00 85.12 77 GLY A O 1
ATOM 561 N N . VAL A 1 78 ? 70.169 30.405 -6.625 1.00 86.44 78 VAL A N 1
ATOM 562 C CA . VAL A 1 78 ? 70.536 31.319 -7.714 1.00 86.44 78 VAL A CA 1
ATOM 563 C C . VAL A 1 78 ? 69.491 31.206 -8.820 1.00 86.44 78 VAL A C 1
ATOM 565 O O . VAL A 1 78 ? 68.943 30.129 -9.020 1.00 86.44 78 VAL A O 1
ATOM 568 N N . GLY A 1 79 ? 69.223 32.307 -9.513 1.00 86.69 79 GLY A N 1
ATOM 569 C CA . GLY A 1 79 ? 68.266 32.370 -10.616 1.00 86.69 79 GLY A CA 1
ATOM 570 C C . GLY A 1 79 ? 68.336 33.728 -11.307 1.00 86.69 79 GLY A C 1
ATOM 571 O O . GLY A 1 79 ? 69.111 34.601 -10.887 1.00 86.69 79 GLY A O 1
ATOM 572 N N . GLN A 1 80 ? 67.546 33.907 -12.362 1.00 90.00 80 GLN A N 1
ATOM 573 C CA . GLN A 1 80 ? 67.433 35.177 -13.079 1.00 90.00 80 GLN A CA 1
ATOM 574 C C . GLN A 1 80 ? 66.216 35.994 -12.626 1.00 90.00 80 GLN A C 1
ATOM 576 O O . GLN A 1 80 ? 65.185 35.448 -12.251 1.00 90.00 80 GLN A O 1
ATOM 581 N N . LEU A 1 81 ? 66.361 37.321 -12.657 1.00 92.00 81 LEU A N 1
ATOM 582 C CA . LEU A 1 81 ? 65.263 38.277 -12.522 1.00 92.00 81 LEU A CA 1
ATOM 583 C C . LEU A 1 81 ? 65.122 38.996 -13.861 1.00 92.00 81 LEU A C 1
ATOM 585 O O . LEU A 1 81 ? 66.036 39.725 -14.261 1.00 92.00 81 LEU A O 1
ATOM 589 N N . THR A 1 82 ? 63.989 38.797 -14.521 1.00 91.19 82 THR A N 1
ATOM 590 C CA . THR A 1 82 ? 63.663 39.424 -15.801 1.00 91.19 82 THR A CA 1
ATOM 591 C C . THR A 1 82 ? 62.734 40.604 -15.559 1.00 91.19 82 THR A C 1
ATOM 593 O O . THR A 1 82 ? 61.824 40.531 -14.735 1.00 91.19 82 THR A O 1
ATOM 596 N N . ILE A 1 83 ? 63.009 41.714 -16.243 1.00 91.06 83 ILE A N 1
ATOM 597 C CA . ILE A 1 83 ? 62.202 42.934 -16.197 1.00 91.06 83 ILE A CA 1
ATOM 598 C C . ILE A 1 83 ? 61.983 43.373 -17.641 1.00 91.06 83 ILE A C 1
ATOM 600 O O . ILE A 1 83 ? 62.924 43.854 -18.281 1.00 91.06 83 ILE A O 1
ATOM 604 N N . ASN A 1 84 ? 60.754 43.232 -18.123 1.00 84.81 84 ASN A N 1
ATOM 605 C CA . ASN A 1 84 ? 60.331 43.688 -19.439 1.00 84.81 84 ASN A CA 1
ATOM 606 C C . ASN A 1 84 ? 59.511 44.971 -19.279 1.00 84.81 84 ASN A C 1
ATOM 608 O O . ASN A 1 84 ? 58.715 45.110 -18.353 1.00 84.81 84 ASN A O 1
ATOM 612 N N . LEU A 1 85 ? 59.740 45.946 -20.157 1.00 81.38 85 LEU A N 1
ATOM 613 C CA . LEU A 1 85 ? 58.979 47.194 -20.182 1.00 81.38 85 LEU A CA 1
ATOM 614 C C . LEU A 1 85 ? 58.121 47.210 -21.441 1.00 81.38 85 LEU A C 1
ATOM 616 O O . LEU A 1 85 ? 58.670 47.190 -22.543 1.00 81.38 85 LEU A O 1
ATO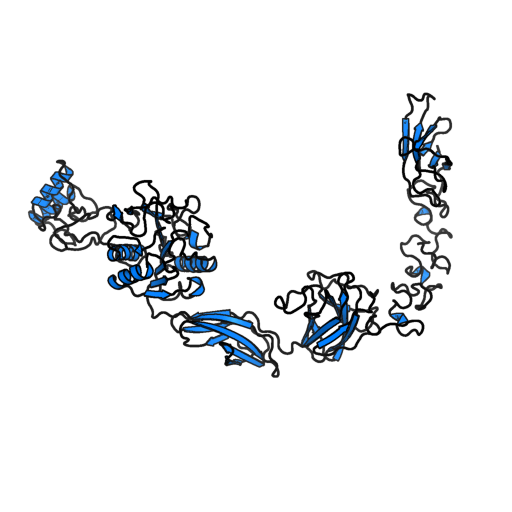M 620 N N . VAL A 1 86 ? 56.807 47.292 -21.260 1.00 69.19 86 VAL A N 1
ATOM 621 C CA . VAL A 1 86 ? 55.816 47.313 -22.338 1.00 69.19 86 VAL A CA 1
ATOM 622 C C . VAL A 1 86 ? 55.271 48.733 -22.506 1.00 69.19 86 VAL A C 1
ATOM 624 O O . VAL A 1 86 ? 54.982 49.447 -21.534 1.00 69.19 86 VAL A O 1
ATOM 627 N N . VAL A 1 87 ? 55.188 49.171 -23.763 1.00 66.75 87 VAL A N 1
ATOM 628 C CA . VAL A 1 87 ? 54.620 50.462 -24.167 1.00 66.75 87 VAL A CA 1
ATOM 629 C C . VAL A 1 87 ? 53.228 50.191 -24.724 1.00 66.75 87 VAL A C 1
ATOM 631 O O . VAL A 1 87 ? 53.127 49.463 -25.697 1.00 66.75 87 VAL A O 1
ATOM 634 N N . VAL A 1 88 ? 52.195 50.804 -24.143 1.00 67.19 88 VAL A N 1
ATOM 635 C CA . VAL A 1 88 ? 50.795 50.650 -24.585 1.00 67.19 88 VAL A CA 1
ATOM 636 C C . VAL A 1 88 ? 50.651 50.998 -26.077 1.00 67.19 88 VAL A C 1
ATOM 638 O O . VAL A 1 88 ? 51.050 52.102 -26.483 1.00 67.19 88 VAL A O 1
ATOM 641 N N . GLY A 1 89 ? 50.100 50.078 -26.877 1.00 70.44 89 GLY A N 1
ATOM 642 C CA . GLY A 1 89 ? 49.925 50.182 -28.335 1.00 70.44 89 GLY A CA 1
ATOM 643 C C . GLY A 1 89 ? 48.774 49.303 -28.859 1.00 70.44 89 GLY A C 1
ATOM 644 O O . GLY A 1 89 ? 48.108 48.695 -28.043 1.00 70.44 89 GLY A O 1
ATOM 645 N N . PRO A 1 90 ? 48.490 49.287 -30.180 1.00 77.12 90 PRO A N 1
ATOM 646 C CA . PRO A 1 90 ? 47.526 48.352 -30.782 1.00 77.12 90 PRO A CA 1
ATOM 647 C C . PRO A 1 90 ? 47.980 46.896 -30.640 1.00 77.12 90 PRO A C 1
ATOM 649 O O . PRO A 1 90 ? 49.190 46.664 -30.714 1.00 77.12 90 PRO A O 1
ATOM 652 N N . GLU A 1 91 ? 47.024 45.972 -30.545 1.00 82.56 91 GLU A N 1
ATOM 653 C CA . GLU A 1 91 ? 47.278 44.541 -30.358 1.00 82.56 91 GLU A CA 1
ATOM 654 C C . GLU A 1 91 ? 48.116 43.915 -31.483 1.00 82.56 91 GLU A C 1
ATOM 656 O O . GLU A 1 91 ? 47.905 44.173 -32.679 1.00 82.56 91 GLU A O 1
ATOM 661 N N . ILE A 1 92 ? 49.113 43.116 -31.094 1.00 83.00 92 ILE A N 1
ATOM 662 C CA . ILE A 1 92 ? 49.894 42.253 -31.979 1.00 83.00 92 ILE A CA 1
ATOM 663 C C . ILE A 1 92 ? 49.348 40.838 -31.802 1.00 83.00 92 ILE A C 1
ATOM 665 O O . ILE A 1 92 ? 49.652 40.166 -30.833 1.00 83.00 92 ILE A O 1
ATOM 669 N N . CYS A 1 93 ? 48.574 40.389 -32.787 1.00 82.69 93 CYS A N 1
ATOM 670 C CA . CYS A 1 93 ? 47.727 39.194 -32.718 1.00 82.69 93 CYS A CA 1
ATOM 671 C C . CYS A 1 93 ? 48.440 37.825 -32.643 1.00 82.69 93 CYS A C 1
ATOM 673 O O . CYS A 1 93 ? 47.839 36.822 -33.019 1.00 82.69 93 CYS A O 1
ATOM 675 N N . ASP A 1 94 ? 49.732 37.778 -32.325 1.00 76.69 94 ASP A N 1
ATOM 676 C CA . ASP A 1 94 ? 50.543 36.553 -32.314 1.00 76.69 94 ASP A CA 1
ATOM 677 C C . ASP A 1 94 ? 51.754 36.599 -31.362 1.00 76.69 94 ASP A C 1
ATOM 679 O O . ASP A 1 94 ? 52.691 35.805 -31.522 1.00 76.69 94 ASP A O 1
ATOM 683 N N . ASP A 1 95 ? 51.794 37.534 -30.405 1.00 72.75 95 ASP A N 1
ATOM 684 C CA . ASP A 1 95 ? 52.953 37.722 -29.522 1.00 72.75 95 ASP A CA 1
ATOM 685 C C . ASP A 1 95 ? 52.738 37.281 -28.066 1.00 72.75 95 ASP A C 1
ATOM 687 O O . ASP A 1 95 ? 53.709 37.247 -27.294 1.00 72.75 95 ASP A O 1
ATOM 691 N N . GLY A 1 96 ? 51.526 36.829 -27.720 1.00 71.88 96 GLY A N 1
ATOM 692 C CA . GLY A 1 96 ? 51.200 36.263 -26.412 1.00 71.88 96 GLY A CA 1
ATOM 693 C C . GLY A 1 96 ? 51.098 37.298 -25.295 1.00 71.88 96 GLY A C 1
ATOM 694 O O . GLY A 1 96 ? 51.180 36.929 -24.117 1.00 71.88 96 GLY A O 1
ATOM 695 N N . ILE A 1 97 ? 50.995 38.586 -25.631 1.00 73.62 97 ILE A N 1
ATOM 696 C CA . ILE A 1 97 ? 50.985 39.698 -24.681 1.00 73.62 97 ILE A CA 1
ATOM 697 C C . ILE A 1 97 ? 49.814 40.619 -25.002 1.00 73.62 97 ILE A C 1
ATOM 699 O O . ILE A 1 97 ? 49.765 41.176 -26.080 1.00 73.62 97 ILE A O 1
ATOM 703 N N . ASP A 1 98 ? 49.000 40.930 -23.998 1.00 70.75 98 ASP A N 1
ATOM 704 C CA . ASP A 1 98 ? 48.005 42.011 -24.043 1.00 70.75 98 ASP A CA 1
ATOM 705 C C . ASP A 1 98 ? 48.717 43.369 -24.249 1.00 70.75 98 ASP A C 1
ATOM 707 O O . ASP A 1 98 ? 49.279 43.957 -23.310 1.00 70.75 98 ASP A O 1
ATOM 711 N N . ASN A 1 99 ? 48.829 43.823 -25.498 1.00 76.69 99 ASN A N 1
ATOM 712 C CA . ASN A 1 99 ? 49.607 45.004 -25.870 1.00 76.69 99 ASN A CA 1
ATOM 713 C C . ASN A 1 99 ? 48.835 46.310 -25.624 1.00 76.69 99 ASN A C 1
ATOM 715 O O . ASN A 1 99 ? 49.457 47.380 -25.468 1.00 76.69 99 ASN A O 1
ATOM 719 N N . ASP A 1 100 ? 47.506 46.238 -25.606 1.00 74.12 100 ASP A N 1
ATOM 720 C CA . ASP A 1 100 ? 46.608 47.386 -25.502 1.00 74.12 100 ASP A CA 1
ATOM 721 C C . ASP A 1 100 ? 45.955 47.549 -24.109 1.00 74.12 100 ASP A C 1
ATOM 723 O O . ASP A 1 100 ? 45.534 48.658 -23.744 1.00 74.12 100 ASP A O 1
ATOM 727 N N . LEU A 1 101 ? 46.093 46.518 -23.269 1.00 72.31 101 LEU A N 1
ATOM 728 C CA . LEU A 1 101 ? 45.720 46.416 -21.859 1.00 72.31 101 LEU A CA 1
ATOM 729 C C . LEU A 1 101 ? 44.219 46.272 -21.589 1.00 72.31 101 LEU A C 1
ATOM 731 O O . LEU A 1 101 ? 43.748 46.742 -20.538 1.00 72.31 101 LEU A O 1
ATOM 735 N N . ASP A 1 102 ? 43.465 45.662 -22.502 1.00 77.31 102 ASP A N 1
ATOM 736 C CA . ASP A 1 102 ? 42.034 45.405 -22.328 1.00 77.31 102 ASP A CA 1
ATOM 737 C C . ASP A 1 102 ? 41.706 44.047 -21.665 1.00 77.31 102 ASP A C 1
ATOM 739 O O . ASP A 1 102 ? 40.590 43.854 -21.158 1.00 77.31 102 ASP A O 1
ATOM 743 N N . GLY A 1 103 ? 42.715 43.182 -21.518 1.00 73.56 103 GLY A N 1
ATOM 744 C CA . GLY A 1 103 ? 42.640 41.890 -20.842 1.00 73.56 103 GLY A CA 1
ATOM 745 C C . GLY A 1 103 ? 42.448 40.686 -21.764 1.00 73.56 103 GLY A C 1
ATOM 746 O O . GLY A 1 103 ? 42.309 39.575 -21.240 1.00 73.56 103 GLY A O 1
ATOM 747 N N . LEU A 1 104 ? 42.432 40.881 -23.081 1.00 79.31 104 LEU A N 1
ATOM 748 C CA . LEU A 1 104 ? 42.453 39.824 -24.089 1.00 79.31 104 LEU A CA 1
ATOM 749 C C . LEU A 1 104 ? 43.838 39.778 -24.756 1.00 79.31 104 LEU A C 1
ATOM 751 O O . LEU A 1 104 ? 44.618 40.717 -24.653 1.00 79.31 104 LEU A O 1
ATOM 755 N N . ILE A 1 105 ? 44.200 38.620 -25.310 1.00 79.94 105 ILE A N 1
ATOM 756 C CA . ILE A 1 105 ? 45.496 38.416 -25.972 1.00 79.94 105 ILE A CA 1
ATOM 757 C C . ILE A 1 105 ? 45.267 37.772 -27.334 1.00 79.94 105 ILE A C 1
ATOM 759 O O . ILE A 1 105 ? 44.399 36.903 -27.466 1.00 79.94 105 ILE A O 1
ATOM 763 N N . ASP A 1 106 ? 46.088 38.143 -28.313 1.00 78.75 106 ASP A N 1
ATOM 764 C CA . ASP A 1 106 ? 46.155 37.507 -29.631 1.00 78.75 106 ASP A CA 1
ATOM 765 C C . ASP A 1 106 ? 44.776 37.349 -30.323 1.00 78.75 106 ASP A C 1
ATOM 767 O O . ASP A 1 106 ? 43.984 38.283 -30.388 1.00 78.75 106 ASP A O 1
ATOM 771 N N . CYS A 1 107 ? 44.458 36.170 -30.870 1.00 82.19 107 CYS A N 1
ATOM 772 C CA . CYS A 1 107 ? 43.230 35.917 -31.636 1.00 82.19 107 CYS A CA 1
ATOM 773 C C . CYS A 1 107 ? 41.944 35.913 -30.803 1.00 82.19 107 CYS A C 1
ATOM 775 O O . CYS A 1 107 ? 40.856 36.057 -31.357 1.00 82.19 107 CYS A O 1
ATOM 777 N N . PHE A 1 108 ? 42.066 35.832 -29.476 1.00 78.38 108 PHE A N 1
ATOM 778 C CA . PHE A 1 108 ? 40.934 36.019 -28.571 1.00 78.38 108 PHE A CA 1
ATOM 779 C C . PHE A 1 108 ? 40.589 37.501 -28.362 1.00 78.38 108 PHE A C 1
ATOM 781 O O . PHE A 1 108 ? 39.568 37.807 -27.740 1.00 78.38 108 PHE A O 1
ATOM 788 N N . ASP A 1 109 ? 41.412 38.418 -28.877 1.00 75.31 109 ASP A N 1
ATOM 789 C CA . ASP A 1 109 ? 41.152 39.851 -28.886 1.00 75.31 109 ASP A CA 1
ATOM 790 C C . ASP A 1 109 ? 40.283 40.255 -30.105 1.00 75.31 109 ASP A C 1
ATOM 792 O O . ASP A 1 109 ? 40.661 40.035 -31.262 1.00 75.31 109 ASP A O 1
ATOM 796 N N . PRO A 1 110 ? 39.111 40.891 -29.904 1.00 82.50 110 PRO A N 1
ATOM 797 C CA . PRO A 1 110 ? 38.271 41.413 -30.980 1.00 82.50 110 PRO A CA 1
ATOM 798 C C . PRO A 1 110 ? 38.973 42.378 -31.946 1.00 82.50 110 PRO A C 1
ATOM 800 O O . PRO A 1 110 ? 38.532 42.508 -33.097 1.00 82.50 110 PRO A O 1
ATOM 803 N N . ASP A 1 111 ? 40.036 43.057 -31.516 1.00 79.69 111 ASP A N 1
ATOM 804 C CA . ASP A 1 111 ? 40.841 43.946 -32.353 1.00 79.69 111 ASP A CA 1
ATOM 805 C C . ASP A 1 111 ? 41.736 43.176 -33.347 1.00 79.69 111 ASP A C 1
ATOM 807 O O . ASP A 1 111 ? 42.222 43.762 -34.324 1.00 79.69 111 ASP A O 1
ATOM 811 N N . CYS A 1 112 ? 41.842 41.850 -33.194 1.00 81.69 112 CYS A N 1
ATOM 812 C CA . CYS A 1 112 ? 42.509 40.923 -34.110 1.00 81.69 112 CYS A CA 1
ATOM 813 C C . CYS A 1 112 ? 41.604 40.323 -35.195 1.00 81.69 112 CYS A C 1
ATOM 815 O O . CYS A 1 112 ? 42.071 39.577 -36.063 1.00 81.69 112 CYS A O 1
ATOM 817 N N . ASN A 1 113 ? 40.327 40.712 -35.235 1.00 78.81 113 ASN A N 1
ATOM 818 C CA . ASN A 1 113 ? 39.369 40.214 -36.217 1.00 78.81 113 ASN A CA 1
ATOM 819 C C . ASN A 1 113 ? 39.809 40.497 -37.673 1.00 78.81 113 ASN A C 1
ATOM 821 O O . ASN A 1 113 ? 39.944 41.648 -38.110 1.00 78.81 113 ASN A O 1
ATOM 825 N N . GLY A 1 114 ? 40.003 39.424 -38.449 1.00 70.19 114 GLY A N 1
ATOM 826 C CA . GLY A 1 114 ? 40.476 39.466 -39.835 1.00 70.19 114 GLY A CA 1
ATOM 827 C C . GLY A 1 114 ? 42.001 39.517 -39.989 1.00 70.19 114 GLY A C 1
ATOM 828 O O . GLY A 1 114 ? 42.493 39.770 -41.098 1.00 70.19 114 GLY A O 1
ATOM 829 N N . SER A 1 115 ? 42.750 39.301 -38.904 1.00 78.31 115 SER A N 1
ATOM 830 C CA . SER A 1 115 ? 44.195 39.092 -38.946 1.00 78.31 115 SER A CA 1
ATOM 831 C C . SER A 1 115 ? 44.528 37.775 -39.665 1.00 78.31 115 SER A C 1
ATOM 833 O O . SER A 1 115 ? 43.933 36.751 -39.352 1.00 78.31 115 SER A O 1
ATOM 835 N N . PRO A 1 116 ? 45.504 37.739 -40.595 1.00 72.06 116 PRO A N 1
ATOM 836 C CA . PRO A 1 116 ? 45.962 36.494 -41.225 1.00 72.06 116 PRO A CA 1
ATOM 837 C C . PRO A 1 116 ? 46.560 35.472 -40.252 1.00 72.06 116 PRO A C 1
ATOM 839 O O . PRO A 1 116 ? 46.791 34.338 -40.654 1.00 72.06 116 PRO A O 1
ATOM 842 N N . ASN A 1 117 ? 46.875 35.905 -39.031 1.00 73.38 117 ASN A N 1
ATOM 843 C CA . ASN A 1 117 ? 47.400 35.059 -37.967 1.00 73.38 117 ASN A CA 1
ATOM 844 C C . ASN A 1 117 ? 46.284 34.387 -37.148 1.00 73.38 117 ASN A C 1
ATOM 846 O O . ASN A 1 117 ? 46.606 33.551 -36.317 1.00 73.38 117 ASN A O 1
ATOM 850 N N . CYS A 1 118 ? 45.017 34.746 -37.398 1.00 76.56 118 CYS A N 1
ATOM 851 C CA . CYS A 1 118 ? 43.836 34.206 -36.731 1.00 76.56 118 CYS A CA 1
ATOM 852 C C . CYS A 1 118 ? 42.930 33.541 -37.775 1.00 76.56 118 CYS A C 1
ATOM 854 O O . CYS A 1 118 ? 41.982 34.159 -38.267 1.00 76.56 118 CYS A O 1
ATOM 856 N N . PHE A 1 119 ? 43.342 32.368 -38.257 1.00 80.75 119 PHE A N 1
ATOM 857 C CA . PHE A 1 119 ? 42.704 31.671 -39.374 1.00 80.75 119 PHE A CA 1
ATOM 858 C C . PHE A 1 119 ? 42.731 30.158 -39.163 1.00 80.75 119 PHE A C 1
ATOM 860 O O . PHE A 1 119 ? 43.803 29.555 -39.160 1.00 80.75 119 PHE A O 1
ATOM 867 N N . GLU A 1 120 ? 41.548 29.559 -39.111 1.00 80.69 120 GLU A N 1
ATOM 868 C CA . GLU A 1 120 ? 41.313 28.120 -39.072 1.00 80.69 120 GLU A CA 1
ATOM 869 C C . GLU A 1 120 ? 40.781 27.682 -40.450 1.00 80.69 120 GLU A C 1
ATOM 871 O O . GLU A 1 120 ? 39.873 28.298 -41.007 1.00 80.69 120 GLU A O 1
ATOM 876 N N . GLY A 1 121 ? 41.437 26.723 -41.114 1.00 79.19 121 GLY A N 1
ATOM 877 C CA . GLY A 1 121 ? 41.077 26.356 -42.496 1.00 79.19 121 GLY A CA 1
ATOM 878 C C . GLY A 1 121 ? 42.234 25.926 -43.397 1.00 79.19 121 GLY A C 1
ATOM 879 O O . GLY A 1 121 ? 42.164 26.054 -44.627 1.00 79.19 121 GLY A O 1
ATOM 880 N N . ASP A 1 122 ? 43.332 25.443 -42.820 1.00 83.31 122 ASP A N 1
ATOM 881 C CA . ASP A 1 122 ? 44.340 24.691 -43.554 1.00 83.31 122 ASP A CA 1
ATOM 882 C C . ASP A 1 122 ? 44.835 23.473 -42.766 1.00 83.31 122 ASP A C 1
ATOM 884 O O . ASP A 1 122 ? 44.460 23.243 -41.626 1.00 83.31 122 ASP A O 1
ATOM 888 N N . SER A 1 123 ? 45.676 22.652 -43.398 1.00 79.00 123 SER A N 1
ATOM 889 C CA . SER A 1 123 ? 46.130 21.385 -42.817 1.00 79.00 123 SER A CA 1
ATOM 890 C C . SER A 1 123 ? 47.084 21.520 -41.628 1.00 79.00 123 SER A C 1
ATOM 892 O O . SER A 1 123 ? 47.630 20.515 -41.186 1.00 79.00 123 SER A O 1
ATOM 894 N N . VAL A 1 124 ? 47.437 22.742 -41.233 1.00 81.50 124 VAL A N 1
ATOM 895 C CA . VAL A 1 124 ? 48.233 23.008 -40.035 1.00 81.50 124 VAL A CA 1
ATOM 896 C C . VAL A 1 124 ? 47.304 23.444 -38.917 1.00 81.50 124 VAL A C 1
ATOM 898 O O . VAL A 1 124 ? 47.401 22.862 -37.847 1.00 81.50 124 VAL A O 1
ATOM 901 N N . THR A 1 125 ? 46.408 24.395 -39.190 1.00 83.94 125 THR A N 1
ATOM 902 C CA . THR A 1 125 ? 45.503 24.955 -38.177 1.00 83.94 125 THR A CA 1
ATOM 903 C C . THR A 1 125 ? 44.361 24.011 -37.815 1.00 83.94 125 THR A C 1
ATOM 905 O O . THR A 1 125 ? 44.018 23.883 -36.659 1.00 83.94 125 THR A O 1
ATOM 908 N N . CYS A 1 126 ? 43.887 23.191 -38.754 1.00 85.94 126 CYS A N 1
ATOM 909 C CA . CYS A 1 126 ? 42.842 22.195 -38.488 1.00 85.94 126 CYS A CA 1
ATOM 910 C C . CYS A 1 126 ? 43.333 20.903 -37.796 1.00 85.94 126 CYS A C 1
ATOM 912 O O . CYS A 1 126 ? 42.740 19.842 -37.992 1.00 85.94 126 CYS A O 1
ATOM 914 N N . SER A 1 127 ? 44.489 20.921 -37.124 1.00 83.94 127 SER A N 1
ATOM 915 C CA . SER A 1 127 ? 45.057 19.715 -36.487 1.00 83.94 127 SER A CA 1
ATOM 916 C C . SER A 1 127 ? 46.092 19.990 -35.388 1.00 83.94 127 SER A C 1
ATOM 918 O O . SER A 1 127 ? 46.861 19.087 -35.029 1.00 83.94 127 SER A O 1
ATOM 920 N N . ASP A 1 128 ? 46.208 21.233 -34.917 1.00 82.75 128 ASP A N 1
ATOM 921 C CA . ASP A 1 128 ? 47.235 21.632 -33.951 1.00 82.75 128 ASP A CA 1
ATOM 922 C C . ASP A 1 128 ? 46.726 21.731 -32.502 1.00 82.75 128 ASP A C 1
ATOM 924 O O . ASP A 1 128 ? 47.543 21.910 -31.586 1.00 82.75 128 ASP A O 1
ATOM 928 N N . GLY A 1 129 ? 45.429 21.490 -32.275 1.00 81.94 129 GLY A N 1
ATOM 929 C CA . GLY A 1 129 ? 44.813 21.478 -30.950 1.00 81.94 129 GLY A CA 1
ATOM 930 C C . GLY A 1 129 ? 44.534 22.867 -30.387 1.00 81.94 129 GLY A C 1
ATOM 931 O O . GLY A 1 129 ? 44.369 22.995 -29.167 1.00 81.94 129 GLY A O 1
ATOM 932 N N . ILE A 1 130 ? 44.558 23.905 -31.224 1.00 83.62 130 ILE A N 1
ATOM 933 C CA . ILE A 1 130 ? 44.364 25.303 -30.843 1.00 83.62 130 ILE A CA 1
ATOM 934 C C . ILE A 1 130 ? 43.190 25.866 -31.642 1.00 83.62 130 ILE A C 1
ATOM 936 O O . ILE A 1 130 ? 43.120 25.684 -32.843 1.00 83.62 130 ILE A O 1
ATOM 940 N N . ASP A 1 131 ? 42.320 26.611 -30.964 1.00 81.81 131 ASP A N 1
ATOM 941 C CA . ASP A 1 131 ? 41.319 27.478 -31.595 1.00 81.81 131 ASP A CA 1
ATOM 942 C C . ASP A 1 131 ? 42.060 28.659 -32.246 1.00 81.81 131 ASP A C 1
ATOM 944 O O . ASP A 1 131 ? 42.461 29.617 -31.569 1.00 81.81 131 ASP A O 1
ATOM 948 N N . ASN A 1 132 ? 42.395 28.524 -33.529 1.00 81.81 132 ASN A N 1
ATOM 949 C CA . ASN A 1 132 ? 43.252 29.458 -34.244 1.00 81.81 132 ASN A CA 1
ATOM 950 C C . ASN A 1 132 ? 42.500 30.714 -34.689 1.00 81.81 132 ASN A C 1
ATOM 952 O O . ASN A 1 132 ? 43.165 31.704 -35.005 1.00 81.81 132 ASN A O 1
ATOM 956 N N . ASP A 1 133 ? 41.169 30.715 -34.736 1.00 80.06 133 ASP A N 1
ATOM 957 C CA . ASP A 1 133 ? 40.377 31.884 -35.134 1.00 80.06 133 ASP A CA 1
ATOM 958 C C . ASP A 1 133 ? 39.515 32.501 -34.012 1.00 80.06 133 ASP A C 1
ATOM 960 O O . ASP A 1 133 ? 39.024 33.628 -34.163 1.00 80.06 133 ASP A O 1
ATOM 964 N N . GLY A 1 134 ? 39.461 31.845 -32.852 1.00 79.69 134 GLY A N 1
ATOM 965 C CA . GLY A 1 134 ? 38.894 32.335 -31.602 1.00 79.69 134 GLY A CA 1
ATOM 966 C C . GLY A 1 134 ? 37.381 32.146 -31.471 1.00 79.69 134 GLY A C 1
ATOM 967 O O . GLY A 1 134 ? 36.760 32.861 -30.669 1.00 79.69 134 GLY A O 1
ATOM 968 N N . ASP A 1 135 ? 36.760 31.270 -32.267 1.00 81.12 135 ASP A N 1
ATOM 969 C CA . ASP A 1 135 ? 35.306 31.072 -32.280 1.00 81.12 135 ASP A CA 1
ATOM 970 C C . ASP A 1 135 ? 34.794 30.028 -31.260 1.00 81.12 135 ASP A C 1
ATOM 972 O O . ASP A 1 135 ? 33.595 29.994 -30.935 1.00 81.12 135 ASP A O 1
ATOM 976 N N . GLY A 1 136 ? 35.719 29.281 -30.651 1.00 82.50 136 GLY A N 1
ATOM 977 C CA . GLY A 1 136 ? 35.477 28.283 -29.616 1.00 82.50 136 GLY A CA 1
ATOM 978 C C . GLY A 1 136 ? 35.391 26.840 -30.115 1.00 82.50 136 GLY A C 1
ATOM 979 O O . GLY A 1 136 ? 35.222 25.948 -29.272 1.00 82.50 136 GLY A O 1
ATOM 980 N N . ALA A 1 137 ? 35.481 26.596 -31.422 1.00 85.25 137 ALA A N 1
ATOM 981 C CA . ALA A 1 137 ? 35.750 25.278 -31.981 1.00 85.25 137 ALA A CA 1
ATOM 982 C C . ALA A 1 137 ? 37.267 25.052 -32.141 1.00 85.25 137 ALA A C 1
ATOM 984 O O . ALA A 1 137 ? 38.055 25.983 -32.045 1.00 85.25 137 ALA A O 1
ATOM 985 N N . ILE A 1 138 ? 37.684 23.788 -32.248 1.00 86.75 138 ILE A N 1
ATOM 986 C CA . ILE A 1 138 ? 39.089 23.422 -32.475 1.00 86.75 138 ILE A CA 1
ATOM 987 C C . ILE A 1 138 ? 39.162 22.324 -33.532 1.00 86.75 138 ILE A C 1
ATOM 989 O O . ILE A 1 138 ? 38.383 21.364 -33.484 1.00 86.75 138 ILE A O 1
ATOM 993 N N . ASP A 1 139 ? 40.135 22.418 -34.430 1.00 85.38 139 ASP A N 1
ATOM 994 C CA . ASP A 1 139 ? 40.496 21.390 -35.403 1.00 85.38 139 ASP A CA 1
ATOM 995 C C . ASP A 1 139 ? 39.283 20.872 -36.214 1.00 85.38 139 ASP A C 1
ATOM 997 O O . ASP A 1 139 ? 38.532 21.639 -36.804 1.00 85.38 139 ASP A O 1
ATOM 1001 N N . CYS A 1 140 ? 39.048 19.556 -36.283 1.00 87.56 140 CYS A N 1
ATOM 1002 C CA . CYS A 1 140 ? 37.960 18.979 -37.084 1.00 87.56 140 CYS A CA 1
ATOM 1003 C C . CYS A 1 140 ? 36.556 19.179 -36.500 1.00 87.56 140 CYS A C 1
ATOM 1005 O O . CYS A 1 140 ? 35.572 19.005 -37.220 1.00 87.56 140 CYS A O 1
ATOM 1007 N N . LEU A 1 141 ? 36.457 19.613 -35.239 1.00 85.81 141 LEU A N 1
ATOM 1008 C CA . LEU A 1 141 ? 35.195 20.081 -34.663 1.00 85.81 141 LEU A CA 1
ATOM 1009 C C . LEU A 1 141 ? 34.837 21.494 -35.158 1.00 85.81 141 LEU A C 1
ATOM 1011 O O . LEU A 1 141 ? 33.703 21.938 -34.957 1.00 85.81 141 LEU A O 1
ATOM 1015 N N . ASP A 1 142 ? 35.777 22.187 -35.808 1.00 83.06 142 ASP A N 1
ATOM 1016 C CA . ASP A 1 142 ? 35.573 23.490 -36.425 1.00 83.06 142 ASP A CA 1
ATOM 1017 C C . ASP A 1 142 ? 34.896 23.372 -37.812 1.00 83.06 142 ASP A C 1
ATOM 1019 O O . ASP A 1 142 ? 35.412 22.718 -38.732 1.00 83.06 142 ASP A O 1
ATOM 1023 N N . PRO A 1 143 ? 33.731 24.021 -38.023 1.00 85.50 143 PRO A N 1
ATOM 1024 C CA . PRO A 1 143 ? 33.063 24.060 -39.323 1.00 85.50 143 PRO A CA 1
ATOM 1025 C C . PRO A 1 143 ? 33.920 24.586 -40.488 1.00 85.50 143 PRO A C 1
ATOM 1027 O O . PRO A 1 143 ? 33.681 24.189 -41.638 1.00 85.50 143 PRO A O 1
ATOM 1030 N N . ASP A 1 144 ? 34.889 25.465 -40.232 1.00 84.00 144 ASP A N 1
ATOM 1031 C CA . ASP A 1 144 ? 35.801 26.022 -41.232 1.00 84.00 144 ASP A CA 1
ATOM 1032 C C . ASP A 1 144 ? 36.877 25.004 -41.671 1.00 84.00 144 ASP A C 1
ATOM 1034 O O . ASP A 1 144 ? 37.401 25.086 -42.794 1.00 84.00 144 ASP A O 1
ATOM 1038 N N . CYS A 1 145 ? 37.087 23.942 -40.886 1.00 85.81 145 CYS A N 1
ATOM 1039 C CA . CYS A 1 145 ? 37.990 22.829 -41.181 1.00 85.81 145 CYS A CA 1
ATOM 1040 C C . CYS A 1 145 ? 37.374 21.682 -41.995 1.00 85.81 145 CYS A C 1
ATOM 1042 O O . CYS A 1 145 ? 38.109 20.910 -42.615 1.00 85.81 145 CYS A O 1
ATOM 1044 N N . PHE A 1 146 ? 36.045 21.621 -42.137 1.00 81.88 146 PHE A N 1
ATOM 1045 C CA . PHE A 1 146 ? 35.292 20.494 -42.728 1.00 81.88 146 PHE A CA 1
ATOM 1046 C C . PHE A 1 146 ? 35.722 20.042 -44.145 1.00 81.88 146 PHE A C 1
ATOM 1048 O O . PHE A 1 146 ? 35.341 18.975 -44.626 1.00 81.88 146 PHE A O 1
ATOM 1055 N N . THR A 1 147 ? 36.476 20.862 -44.886 1.00 79.06 147 THR A N 1
ATOM 1056 C CA . THR A 1 147 ? 36.945 20.518 -46.245 1.00 79.06 147 THR A CA 1
ATOM 1057 C C . THR A 1 147 ? 38.460 20.384 -46.380 1.00 79.06 147 THR A C 1
ATOM 1059 O O . THR A 1 147 ? 38.958 20.175 -47.496 1.00 79.06 147 THR A O 1
ATOM 1062 N N . PHE A 1 148 ? 39.193 20.494 -45.274 1.00 80.19 148 PHE A N 1
ATOM 1063 C CA . PHE A 1 148 ? 40.646 20.515 -45.252 1.00 80.19 148 PHE A CA 1
ATOM 1064 C C . PHE A 1 148 ? 41.193 19.285 -44.524 1.00 80.19 148 PHE A C 1
ATOM 1066 O O . PHE A 1 148 ? 40.827 19.049 -43.382 1.00 80.19 148 PHE A O 1
ATOM 1073 N N . PRO A 1 149 ? 42.104 18.513 -45.150 1.00 77.62 149 PRO A N 1
ATOM 1074 C CA . PRO A 1 149 ? 42.787 17.423 -44.459 1.00 77.62 149 PRO A CA 1
ATOM 1075 C C . PRO A 1 149 ? 43.505 17.943 -43.199 1.00 77.62 149 PRO A C 1
ATOM 1077 O O . PRO A 1 149 ? 44.173 18.971 -43.325 1.00 77.62 149 PRO A O 1
ATOM 1080 N N . PRO A 1 150 ? 43.453 17.238 -42.054 1.00 76.44 150 PRO A N 1
ATOM 1081 C CA . PRO A 1 150 ? 43.027 15.841 -41.914 1.00 76.44 150 PRO A CA 1
ATOM 1082 C C . PRO A 1 150 ? 41.510 15.611 -41.833 1.00 76.44 150 PRO A C 1
ATOM 1084 O O . PRO A 1 150 ? 41.105 14.458 -41.884 1.00 76.44 150 PRO A O 1
ATOM 1087 N N . CYS A 1 151 ? 40.682 16.653 -41.796 1.00 84.50 151 CYS A N 1
ATOM 1088 C CA . CYS A 1 151 ? 39.240 16.521 -41.613 1.00 84.50 151 CYS A CA 1
ATOM 1089 C C . CYS A 1 151 ? 38.512 16.032 -42.886 1.00 84.50 151 CYS A C 1
ATOM 1091 O O . CYS A 1 151 ? 38.841 16.421 -44.019 1.00 84.50 151 CYS A O 1
ATOM 1093 N N . GLY A 1 152 ? 37.536 15.141 -42.716 1.00 81.19 152 GLY A N 1
ATOM 1094 C CA . GLY A 1 152 ? 36.850 14.377 -43.759 1.00 81.19 152 GLY A CA 1
ATOM 1095 C C . GLY A 1 152 ? 36.296 13.054 -43.208 1.00 81.19 152 GLY A C 1
ATOM 1096 O O . GLY A 1 152 ? 36.236 12.907 -42.007 1.00 81.19 152 GLY A O 1
ATOM 1097 N N . PRO A 1 153 ? 35.889 12.085 -44.051 1.00 83.50 153 PRO A N 1
ATOM 1098 C CA . PRO A 1 153 ? 35.449 10.773 -43.562 1.00 83.50 153 PRO A CA 1
ATOM 1099 C C . PRO A 1 153 ? 36.509 10.105 -42.683 1.00 83.50 153 PRO A C 1
ATOM 1101 O O . PRO A 1 153 ? 37.685 10.157 -43.064 1.00 83.50 153 PRO A O 1
ATOM 1104 N N . GLU A 1 154 ? 36.073 9.432 -41.619 1.00 85.50 154 GLU A N 1
ATOM 1105 C CA . GLU A 1 154 ? 36.963 8.842 -40.621 1.00 85.50 154 GLU A CA 1
ATOM 1106 C C . GLU A 1 154 ? 38.057 7.939 -41.213 1.00 85.50 154 GLU A C 1
ATOM 1108 O O . GLU A 1 154 ? 37.832 7.086 -42.090 1.00 85.50 154 GLU A O 1
ATOM 1113 N N . ILE A 1 155 ? 39.285 8.159 -40.741 1.00 87.00 155 ILE A N 1
ATOM 1114 C CA . ILE A 1 155 ? 40.472 7.365 -41.031 1.00 87.00 155 ILE A CA 1
ATOM 1115 C C . ILE A 1 155 ? 40.790 6.555 -39.779 1.00 87.00 155 ILE A C 1
ATOM 1117 O O . ILE A 1 155 ? 41.497 6.988 -38.886 1.00 87.00 155 ILE A O 1
ATOM 1121 N N . CYS A 1 156 ? 40.348 5.304 -39.790 1.00 87.81 156 CYS A N 1
ATOM 1122 C CA . CYS A 1 156 ? 40.295 4.412 -38.632 1.00 87.81 156 CYS A CA 1
ATOM 1123 C C . CYS A 1 156 ? 41.633 3.955 -38.001 1.00 87.81 156 CYS A C 1
ATOM 1125 O O . CYS A 1 156 ? 41.673 2.895 -37.363 1.00 87.81 156 CYS A O 1
ATOM 1127 N N . ASP A 1 157 ? 42.759 4.618 -38.269 1.00 87.31 157 ASP A N 1
ATOM 1128 C CA . ASP A 1 157 ? 44.073 4.255 -37.726 1.00 87.31 157 ASP A CA 1
ATOM 1129 C C . ASP A 1 157 ? 45.083 5.411 -37.574 1.00 87.31 157 ASP A C 1
ATOM 1131 O O . ASP A 1 157 ? 46.285 5.142 -37.404 1.00 87.31 157 ASP A O 1
ATOM 1135 N N . ASP A 1 158 ? 44.641 6.670 -37.637 1.00 84.12 158 ASP A N 1
ATOM 1136 C CA . ASP A 1 158 ? 45.517 7.847 -37.596 1.00 84.12 158 ASP A CA 1
ATOM 1137 C C . ASP A 1 158 ? 45.481 8.641 -36.274 1.00 84.12 158 ASP A C 1
ATOM 1139 O O . ASP A 1 158 ? 46.403 9.432 -36.019 1.00 84.12 158 ASP A O 1
ATOM 1143 N N . GLY A 1 159 ? 44.535 8.329 -35.385 1.00 83.62 159 GLY A N 1
ATOM 1144 C CA . GLY A 1 159 ? 44.394 8.913 -34.054 1.00 83.62 159 GLY A CA 1
ATOM 1145 C C . GLY A 1 159 ? 43.750 10.297 -34.030 1.00 83.62 159 GLY A C 1
ATOM 1146 O O . GLY A 1 159 ? 43.936 11.002 -33.032 1.00 83.62 159 GLY A O 1
ATOM 1147 N N . ILE A 1 160 ? 43.068 10.697 -35.104 1.00 82.56 160 ILE A N 1
ATOM 1148 C CA . ILE A 1 160 ? 42.367 11.976 -35.267 1.00 82.56 160 ILE A CA 1
ATOM 1149 C C . ILE A 1 160 ? 40.880 11.688 -35.490 1.00 82.56 160 ILE A C 1
ATOM 1151 O O . ILE A 1 160 ? 40.549 10.726 -36.157 1.00 82.56 160 ILE A O 1
ATOM 1155 N N . ASP A 1 161 ? 40.011 12.538 -34.945 1.00 82.62 161 ASP A N 1
ATOM 1156 C CA . ASP A 1 161 ? 38.568 12.538 -35.216 1.00 82.62 161 ASP A CA 1
ATOM 1157 C C . ASP A 1 161 ? 38.379 13.290 -36.534 1.00 82.62 161 ASP A C 1
ATOM 1159 O O . ASP A 1 161 ? 38.376 14.526 -36.553 1.00 82.62 161 ASP A O 1
ATOM 1163 N N . ASN A 1 162 ? 38.423 12.588 -37.665 1.00 86.19 162 ASN A N 1
ATOM 1164 C CA . ASN A 1 162 ? 38.471 13.247 -38.962 1.00 86.19 162 ASN A CA 1
ATOM 1165 C C . ASN A 1 162 ? 37.114 13.859 -39.329 1.00 86.19 162 ASN A C 1
ATOM 1167 O O . ASN A 1 162 ? 37.102 14.911 -39.980 1.00 86.19 162 ASN A O 1
ATOM 1171 N N . ASP A 1 163 ? 35.989 13.235 -38.973 1.00 82.81 163 ASP A N 1
ATOM 1172 C CA . ASP A 1 163 ? 34.657 13.739 -39.336 1.00 82.81 163 ASP A CA 1
ATOM 1173 C C . ASP A 1 163 ? 33.987 14.600 -38.258 1.00 82.81 163 ASP A C 1
ATOM 1175 O O . ASP A 1 163 ? 32.998 15.283 -38.562 1.00 82.81 163 ASP A O 1
ATOM 1179 N N . GLY A 1 164 ? 34.599 14.692 -37.077 1.00 81.50 164 GLY A N 1
ATOM 1180 C CA . GLY A 1 164 ? 34.238 15.624 -36.019 1.00 81.50 164 GLY A CA 1
ATOM 1181 C C . GLY A 1 164 ? 33.002 15.193 -35.233 1.00 81.50 164 GLY A C 1
ATOM 1182 O O . GLY A 1 164 ? 32.294 16.055 -34.697 1.00 81.50 164 GLY A O 1
ATOM 1183 N N . ASP A 1 165 ? 32.685 13.898 -35.202 1.00 78.12 165 ASP A N 1
ATOM 1184 C CA . ASP A 1 165 ? 31.534 13.371 -34.466 1.00 78.12 165 ASP A CA 1
ATOM 1185 C C . ASP A 1 165 ? 31.861 12.998 -33.001 1.00 78.12 165 ASP A C 1
ATOM 1187 O O . ASP A 1 165 ? 30.959 12.734 -32.191 1.00 78.12 165 ASP A O 1
ATOM 1191 N N . GLY A 1 166 ? 33.142 13.102 -32.628 1.00 79.00 166 GLY A N 1
ATOM 1192 C CA . GLY A 1 166 ? 33.689 12.787 -31.314 1.00 79.00 166 GLY A CA 1
ATOM 1193 C C . GLY A 1 166 ? 34.302 11.388 -31.212 1.00 79.00 166 GLY A C 1
ATOM 1194 O O . GLY A 1 166 ? 34.855 11.066 -30.150 1.00 79.00 166 GLY A O 1
ATOM 1195 N N . GLY A 1 167 ? 34.192 10.566 -32.257 1.00 79.94 167 GLY A N 1
ATOM 1196 C CA . GLY A 1 167 ? 34.863 9.284 -32.428 1.00 79.94 167 GLY A CA 1
ATOM 1197 C C . GLY A 1 167 ? 36.361 9.428 -32.703 1.00 79.94 167 GLY A C 1
ATOM 1198 O O . GLY A 1 167 ? 36.840 10.447 -33.173 1.00 79.94 167 GLY A O 1
ATOM 1199 N N . LEU A 1 168 ? 37.151 8.422 -32.317 1.00 85.12 168 LEU A N 1
ATOM 1200 C CA . LEU A 1 168 ? 38.564 8.333 -32.703 1.00 85.12 168 LEU A CA 1
ATOM 1201 C C . LEU A 1 168 ? 38.865 6.910 -33.152 1.00 85.12 168 LEU A C 1
ATOM 1203 O O . LEU A 1 168 ? 38.779 5.971 -32.342 1.00 85.12 168 LEU A O 1
ATOM 1207 N N . ASP A 1 169 ? 39.318 6.753 -34.390 1.00 83.94 169 ASP A N 1
ATOM 1208 C CA . ASP A 1 169 ? 39.731 5.480 -34.966 1.00 83.94 169 ASP A CA 1
ATOM 1209 C C . ASP A 1 169 ? 38.690 4.362 -34.708 1.00 83.94 169 ASP A C 1
ATOM 1211 O O . ASP A 1 169 ? 37.509 4.457 -34.998 1.00 83.94 169 ASP A O 1
ATOM 1215 N N . CYS A 1 170 ? 39.102 3.255 -34.086 1.00 83.38 170 CYS A N 1
ATOM 1216 C CA . CYS A 1 170 ? 38.245 2.103 -33.818 1.00 83.38 170 CYS A CA 1
ATOM 1217 C C . CYS A 1 170 ? 37.210 2.297 -32.708 1.00 83.38 170 CYS A C 1
ATOM 1219 O O . CYS A 1 170 ? 36.456 1.362 -32.451 1.00 83.38 170 CYS A O 1
ATOM 1221 N N . GLN A 1 171 ? 37.224 3.434 -32.010 1.00 79.06 171 GLN A N 1
ATOM 1222 C CA . GLN A 1 171 ? 36.148 3.806 -31.086 1.00 79.06 171 GLN A CA 1
ATOM 1223 C C . GLN A 1 171 ? 35.033 4.583 -31.799 1.00 79.06 171 GLN A C 1
ATOM 1225 O O . GLN A 1 171 ? 34.009 4.872 -31.180 1.00 79.06 171 GLN A O 1
ATOM 1230 N N . ASP A 1 172 ? 35.236 4.895 -33.078 1.00 80.81 172 ASP A N 1
ATOM 1231 C CA . ASP A 1 172 ? 34.263 5.504 -33.967 1.00 80.81 172 ASP A CA 1
ATOM 1232 C C . ASP A 1 172 ? 33.302 4.454 -34.562 1.00 80.81 172 ASP A C 1
ATOM 1234 O O . ASP A 1 172 ? 33.701 3.342 -34.941 1.00 80.81 172 ASP A O 1
ATOM 1238 N N . ALA A 1 173 ? 32.018 4.804 -34.649 1.00 77.50 173 ALA A N 1
ATOM 1239 C CA . ALA A 1 173 ? 30.986 3.949 -35.224 1.00 77.50 173 ALA A CA 1
ATOM 1240 C C . ALA A 1 173 ? 31.110 3.795 -36.755 1.00 77.50 173 ALA A C 1
ATOM 1242 O O . ALA A 1 173 ? 30.746 2.741 -37.299 1.00 77.50 173 ALA A O 1
ATOM 1243 N N . ASP A 1 174 ? 31.675 4.778 -37.454 1.00 81.75 174 ASP A N 1
ATOM 1244 C CA . ASP A 1 174 ? 31.930 4.726 -38.893 1.00 81.75 174 ASP A CA 1
ATOM 1245 C C . ASP A 1 174 ? 33.075 3.760 -39.247 1.00 81.75 174 ASP A C 1
ATOM 1247 O O . ASP A 1 174 ? 33.125 3.191 -40.349 1.00 81.75 174 ASP A O 1
ATOM 1251 N N . CYS A 1 175 ? 33.926 3.429 -38.271 1.00 84.38 175 CYS A N 1
ATOM 1252 C CA . CYS A 1 175 ? 35.053 2.507 -38.418 1.00 84.38 175 CYS A CA 1
ATOM 1253 C C . CYS A 1 175 ? 34.722 1.023 -38.247 1.00 84.38 175 CYS A C 1
ATOM 1255 O O . CYS A 1 175 ? 35.589 0.151 -38.376 1.00 84.38 175 CYS A O 1
ATOM 1257 N N . CYS A 1 176 ? 33.457 0.681 -38.027 1.00 77.88 176 CYS A N 1
ATOM 1258 C CA . CYS A 1 176 ? 33.081 -0.655 -37.573 1.00 77.88 176 CYS A CA 1
ATOM 1259 C C . CYS A 1 176 ? 33.326 -1.815 -38.534 1.00 77.88 176 CYS A C 1
ATOM 1261 O O . CYS A 1 176 ? 33.325 -2.986 -38.140 1.00 77.88 176 CYS A O 1
ATOM 1263 N N . PHE A 1 177 ? 33.534 -1.507 -39.808 1.00 79.44 177 PHE A N 1
ATOM 1264 C CA . PHE A 1 177 ? 33.878 -2.500 -40.818 1.00 79.44 177 PHE A CA 1
ATOM 1265 C C . PHE A 1 177 ? 35.269 -2.278 -41.408 1.00 79.44 177 PHE A C 1
ATOM 1267 O O . PHE A 1 177 ? 35.629 -2.980 -42.364 1.00 79.44 177 PHE A O 1
ATOM 1274 N N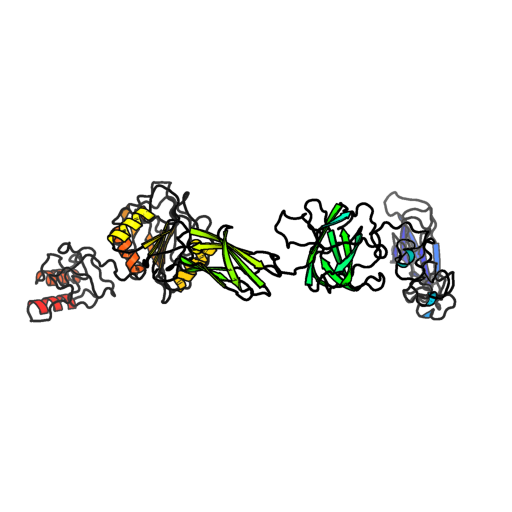 . ASP A 1 178 ? 36.049 -1.344 -40.854 1.00 85.38 178 ASP A N 1
ATOM 1275 C CA . ASP A 1 178 ? 37.412 -1.138 -41.307 1.00 85.38 178 ASP A CA 1
ATOM 1276 C C . ASP A 1 178 ? 38.305 -2.317 -40.875 1.00 85.38 178 ASP A C 1
ATOM 1278 O O . ASP A 1 178 ? 38.296 -2.733 -39.714 1.00 85.38 178 ASP A O 1
ATOM 1282 N N . PRO A 1 179 ? 39.085 -2.911 -41.797 1.00 82.50 179 PRO A N 1
ATOM 1283 C CA . PRO A 1 179 ? 40.024 -3.976 -41.467 1.00 82.50 179 PRO A CA 1
ATOM 1284 C C . PRO A 1 179 ? 41.122 -3.608 -40.453 1.00 82.50 179 PRO A C 1
ATOM 1286 O O . PRO A 1 179 ? 41.777 -4.534 -39.958 1.00 82.50 179 PRO A O 1
ATOM 1289 N N . SER A 1 180 ? 41.394 -2.320 -40.208 1.00 84.31 180 SER A N 1
ATOM 1290 C CA . SER A 1 180 ? 42.322 -1.847 -39.170 1.00 84.31 180 SER A CA 1
ATOM 1291 C C . SER A 1 180 ? 41.779 -2.111 -37.763 1.00 84.31 180 SER A C 1
ATOM 1293 O O . SER A 1 180 ? 42.565 -2.364 -36.844 1.00 84.31 180 SER A O 1
ATOM 1295 N N . CYS A 1 181 ? 40.453 -2.160 -37.622 1.00 81.50 181 CYS A N 1
ATOM 1296 C CA . CYS A 1 181 ? 39.761 -2.287 -36.354 1.00 81.50 181 CYS A CA 1
ATOM 1297 C C . CYS A 1 181 ? 39.381 -3.731 -36.033 1.00 81.50 181 CYS A C 1
ATOM 1299 O O . CYS A 1 181 ? 38.841 -4.487 -36.843 1.00 81.50 181 CYS A O 1
ATOM 1301 N N . VAL A 1 182 ? 39.687 -4.141 -34.800 1.00 78.88 182 VAL A N 1
ATOM 1302 C CA . VAL A 1 182 ? 39.278 -5.436 -34.247 1.00 78.88 182 VAL A CA 1
ATOM 1303 C C . VAL A 1 182 ? 38.291 -5.167 -33.123 1.00 78.88 182 VAL A C 1
ATOM 1305 O O . VAL A 1 182 ? 38.662 -5.176 -31.952 1.00 78.88 182 VAL A O 1
ATOM 1308 N N . ILE A 1 183 ? 37.044 -4.921 -33.511 1.00 77.81 183 ILE A N 1
ATOM 1309 C CA . ILE A 1 183 ? 35.930 -4.687 -32.593 1.00 77.81 183 ILE A CA 1
ATOM 1310 C C . ILE A 1 183 ? 35.333 -6.029 -32.161 1.00 77.81 183 ILE A C 1
ATOM 1312 O O . ILE A 1 183 ? 35.101 -6.927 -32.985 1.00 77.81 183 ILE A O 1
ATOM 1316 N N . ASN A 1 184 ? 35.107 -6.194 -30.857 1.00 84.62 184 ASN A N 1
ATOM 1317 C CA . ASN A 1 184 ? 34.382 -7.352 -30.349 1.00 84.62 184 ASN A CA 1
ATOM 1318 C C . ASN A 1 184 ? 32.887 -7.174 -30.637 1.00 84.62 184 ASN A C 1
ATOM 1320 O O . ASN A 1 184 ? 32.332 -6.094 -30.485 1.00 84.62 184 ASN A O 1
ATOM 1324 N N . ALA A 1 185 ? 32.206 -8.249 -31.035 1.00 88.62 185 ALA A N 1
ATOM 1325 C CA . ALA A 1 185 ? 30.758 -8.184 -31.205 1.00 88.62 185 ALA A CA 1
ATOM 1326 C C . ALA A 1 185 ? 30.090 -7.795 -29.876 1.00 88.62 185 ALA A C 1
ATOM 1328 O O . ALA A 1 185 ? 30.349 -8.430 -28.852 1.00 88.62 185 ALA A O 1
ATOM 1329 N N . GLY A 1 186 ? 29.219 -6.793 -29.932 1.00 89.94 186 GLY A N 1
ATOM 1330 C CA . GLY A 1 186 ? 28.520 -6.214 -28.795 1.00 89.94 186 GLY A CA 1
ATOM 1331 C C . GLY A 1 186 ? 29.264 -5.090 -28.087 1.00 89.94 186 GLY A C 1
ATOM 1332 O O . GLY A 1 186 ? 28.667 -4.524 -27.192 1.00 89.94 186 GLY A O 1
ATOM 1333 N N . ASP A 1 187 ? 30.501 -4.764 -28.452 1.00 89.56 187 ASP A N 1
ATOM 1334 C CA . ASP A 1 187 ? 31.284 -3.702 -27.798 1.00 89.56 187 ASP A CA 1
ATOM 1335 C C . ASP A 1 187 ? 30.835 -2.310 -28.282 1.00 89.56 187 ASP A C 1
ATOM 1337 O O . ASP A 1 187 ? 30.497 -1.437 -27.491 1.00 89.56 187 ASP A O 1
ATOM 1341 N N . GLU A 1 188 ? 30.636 -2.164 -29.595 1.00 88.62 188 GLU A N 1
ATOM 1342 C CA . GLU A 1 188 ? 30.113 -0.943 -30.214 1.00 88.62 188 GLU A CA 1
ATOM 1343 C C . GLU A 1 188 ? 28.731 -1.147 -30.868 1.00 88.62 188 GLU A C 1
ATOM 1345 O O . GLU A 1 188 ? 28.362 -2.237 -31.328 1.00 88.62 188 GLU A O 1
ATOM 1350 N N . CYS A 1 189 ? 27.966 -0.053 -30.960 1.00 89.38 189 CYS A N 1
ATOM 1351 C CA . CYS A 1 189 ? 26.584 0.004 -31.461 1.00 89.38 189 CYS A CA 1
ATOM 1352 C C . CYS A 1 189 ? 26.385 -0.562 -32.874 1.00 89.38 189 CYS A C 1
ATOM 1354 O O . CYS A 1 189 ? 25.313 -1.072 -33.200 1.00 89.38 189 CYS A O 1
ATOM 1356 N N . CYS A 1 190 ? 27.420 -0.488 -33.701 1.00 86.31 190 CYS A N 1
ATOM 1357 C CA . CYS A 1 190 ? 27.458 -0.904 -35.097 1.00 86.31 190 CYS A CA 1
ATOM 1358 C C . CYS A 1 190 ? 27.584 -2.428 -35.290 1.00 86.31 190 CYS A C 1
ATOM 1360 O O . CYS A 1 190 ? 27.259 -2.958 -36.358 1.00 86.31 190 CYS A O 1
ATOM 1362 N N . LEU A 1 191 ? 28.040 -3.152 -34.259 1.00 89.62 191 LEU A N 1
ATOM 1363 C CA . LEU A 1 191 ? 28.200 -4.608 -34.241 1.00 89.62 191 LEU A CA 1
ATOM 1364 C C . LEU A 1 191 ? 27.440 -5.234 -33.056 1.00 89.62 191 LEU A C 1
ATOM 1366 O O . LEU A 1 191 ? 28.019 -6.010 -32.293 1.00 89.62 191 LEU A O 1
ATOM 1370 N N . PRO A 1 192 ? 26.132 -4.956 -32.900 1.00 93.94 192 PRO A N 1
ATOM 1371 C CA . PRO A 1 192 ? 25.379 -5.375 -31.729 1.00 93.94 192 PRO A CA 1
ATOM 1372 C C . PRO A 1 192 ? 25.129 -6.890 -31.733 1.00 93.94 192 PRO A C 1
ATOM 1374 O O . PRO A 1 192 ? 24.975 -7.525 -32.781 1.00 93.94 192 PRO A O 1
ATOM 1377 N N . ILE A 1 193 ? 25.018 -7.484 -30.545 1.00 96.19 193 ILE A N 1
ATOM 1378 C CA . ILE A 1 193 ? 24.649 -8.896 -30.389 1.00 96.19 193 ILE A CA 1
ATOM 1379 C C . ILE A 1 193 ? 23.132 -9.052 -30.560 1.00 96.19 193 ILE A C 1
ATOM 1381 O O . ILE A 1 193 ? 22.350 -8.424 -29.850 1.00 96.19 193 ILE A O 1
ATOM 1385 N N . GLU A 1 194 ? 22.686 -9.924 -31.467 1.00 97.00 194 GLU A N 1
ATOM 1386 C CA . GLU A 1 194 ? 21.256 -10.233 -31.611 1.00 97.00 194 GLU A CA 1
ATOM 1387 C C . GLU A 1 194 ? 20.701 -10.947 -30.365 1.00 97.00 194 GLU A C 1
ATOM 1389 O O . GLU A 1 194 ? 21.240 -11.964 -29.917 1.00 97.00 194 GLU A O 1
ATOM 1394 N N . VAL A 1 195 ? 19.581 -10.444 -29.844 1.00 97.94 195 VAL A N 1
ATOM 1395 C CA . VAL A 1 195 ? 18.856 -10.994 -28.688 1.00 97.94 195 VAL A CA 1
ATOM 1396 C C . VAL A 1 195 ? 17.396 -11.296 -29.039 1.00 97.94 195 VAL A C 1
ATOM 1398 O O . VAL A 1 195 ? 16.855 -10.814 -30.035 1.00 97.94 195 VAL A O 1
ATOM 1401 N N . PHE A 1 196 ? 16.745 -12.137 -28.237 1.00 94.69 196 PHE A N 1
ATOM 1402 C CA . PHE A 1 196 ? 15.400 -12.661 -28.498 1.00 94.69 196 PHE A CA 1
ATOM 1403 C C . PHE A 1 196 ? 14.497 -12.607 -27.254 1.00 94.69 196 PHE A C 1
ATOM 1405 O O . PHE A 1 196 ? 14.957 -12.322 -26.150 1.00 94.69 196 PHE A O 1
ATOM 1412 N N . ASP A 1 197 ? 13.203 -12.901 -27.432 1.00 91.25 197 ASP A N 1
ATOM 1413 C CA . ASP A 1 197 ? 12.238 -12.986 -26.326 1.00 91.25 197 ASP A CA 1
ATOM 1414 C C . ASP A 1 197 ? 12.654 -14.032 -25.281 1.00 91.25 197 ASP A C 1
ATOM 1416 O O . ASP A 1 197 ? 12.840 -15.213 -25.584 1.00 91.25 197 ASP A O 1
ATOM 1420 N N . GLY A 1 198 ? 12.711 -13.622 -24.021 1.00 88.88 198 GLY A N 1
ATOM 1421 C CA . GLY A 1 198 ? 13.149 -14.428 -22.894 1.00 88.88 198 GLY A CA 1
ATOM 1422 C C . GLY A 1 198 ? 14.553 -14.047 -22.436 1.00 88.88 198 GLY A C 1
ATOM 1423 O O . GLY A 1 198 ? 14.914 -12.873 -22.422 1.00 88.88 198 GLY A O 1
ATOM 1424 N N . ILE A 1 199 ? 15.313 -15.048 -21.993 1.00 93.19 199 ILE A N 1
ATOM 1425 C CA . ILE A 1 199 ? 16.596 -14.866 -21.307 1.00 93.19 199 ILE A CA 1
ATOM 1426 C C . ILE A 1 199 ? 17.748 -14.903 -22.314 1.00 93.19 199 ILE A C 1
ATOM 1428 O O . ILE A 1 199 ? 17.951 -15.919 -22.983 1.00 93.19 199 ILE A O 1
ATOM 1432 N N . ASN A 1 200 ? 18.551 -13.842 -22.350 1.00 97.06 200 ASN A N 1
ATOM 1433 C CA . ASN A 1 200 ? 19.763 -13.730 -23.157 1.00 97.06 200 ASN A CA 1
ATOM 1434 C C . ASN A 1 200 ? 20.975 -13.619 -22.230 1.00 97.06 200 ASN A C 1
ATOM 1436 O O . ASN A 1 200 ? 20.929 -12.885 -21.248 1.00 97.06 200 ASN A O 1
ATOM 1440 N N . ALA A 1 201 ? 22.055 -14.346 -22.513 1.00 95.44 201 ALA A N 1
ATOM 1441 C CA . ALA A 1 201 ? 23.288 -14.213 -21.741 1.00 95.44 201 ALA A CA 1
ATOM 1442 C C . ALA A 1 201 ? 24.026 -12.933 -22.152 1.00 95.44 201 ALA A C 1
ATOM 1444 O O . ALA A 1 201 ? 24.173 -12.680 -23.347 1.00 95.44 201 ALA A O 1
ATOM 1445 N N . ILE A 1 202 ? 24.509 -12.176 -21.170 1.00 94.88 202 ILE A N 1
ATOM 1446 C CA . ILE A 1 202 ? 25.329 -10.978 -21.380 1.00 94.88 202 ILE A CA 1
ATOM 1447 C C . ILE A 1 202 ? 26.667 -11.124 -20.650 1.00 94.88 202 ILE A C 1
ATOM 1449 O O . ILE A 1 202 ? 26.721 -11.693 -19.556 1.00 94.88 202 ILE A O 1
ATOM 1453 N N . ASP A 1 203 ? 27.746 -10.642 -21.265 1.00 93.00 203 ASP A N 1
ATOM 1454 C CA . ASP A 1 203 ? 29.114 -10.673 -20.733 1.00 93.00 203 ASP A CA 1
ATOM 1455 C C . ASP A 1 203 ? 29.826 -9.379 -21.126 1.00 93.00 203 ASP A C 1
ATOM 1457 O O . ASP A 1 203 ? 30.100 -9.165 -22.301 1.00 93.00 203 ASP A O 1
ATOM 1461 N N . GLN A 1 204 ? 30.103 -8.524 -20.142 1.00 88.38 204 GLN A N 1
ATOM 1462 C CA . GLN A 1 204 ? 30.766 -7.231 -20.351 1.00 88.38 204 GLN A CA 1
ATOM 1463 C C . GLN A 1 204 ? 32.232 -7.238 -19.926 1.00 88.38 204 GLN A C 1
ATOM 1465 O O . GLN A 1 204 ? 32.871 -6.196 -19.825 1.00 88.38 204 GLN A O 1
ATOM 1470 N N . THR A 1 205 ? 32.803 -8.408 -19.636 1.00 89.81 205 THR A N 1
ATOM 1471 C CA . THR A 1 205 ? 34.167 -8.485 -19.090 1.00 89.81 205 THR A CA 1
ATOM 1472 C C . THR A 1 205 ? 35.255 -8.062 -20.079 1.00 89.81 205 THR A C 1
ATOM 1474 O O . THR A 1 205 ? 36.390 -7.816 -19.663 1.00 89.81 205 THR A O 1
ATOM 1477 N N . THR A 1 206 ? 34.926 -7.978 -21.369 1.00 88.69 206 THR A N 1
ATOM 1478 C CA . THR A 1 206 ? 35.842 -7.569 -22.443 1.00 88.69 206 THR A CA 1
ATOM 1479 C C . THR A 1 206 ? 35.429 -6.288 -23.157 1.00 88.69 206 THR A C 1
ATOM 1481 O O . THR A 1 206 ? 36.135 -5.917 -24.089 1.00 88.69 206 THR A O 1
ATOM 1484 N N . PHE A 1 207 ? 34.317 -5.662 -22.763 1.00 91.06 207 PHE A N 1
ATOM 1485 C CA . PHE A 1 207 ? 33.813 -4.459 -23.423 1.00 91.06 207 PHE A CA 1
ATOM 1486 C C . PHE A 1 207 ? 34.479 -3.192 -22.889 1.00 91.06 207 PHE A C 1
ATOM 1488 O O . PHE A 1 207 ? 34.985 -3.155 -21.760 1.00 91.06 207 PHE A O 1
ATOM 1495 N N . THR A 1 208 ? 34.504 -2.171 -23.730 1.00 90.19 208 THR A N 1
ATOM 1496 C CA . THR A 1 208 ? 34.989 -0.824 -23.467 1.00 90.19 208 THR A CA 1
ATOM 1497 C C . THR A 1 208 ? 33.813 0.147 -23.375 1.00 90.19 208 THR A C 1
ATOM 1499 O O . THR A 1 208 ? 32.660 -0.252 -23.488 1.00 90.19 208 THR A O 1
ATOM 1502 N N . THR A 1 209 ? 34.075 1.404 -23.013 1.00 90.19 209 THR A N 1
ATOM 1503 C CA . THR A 1 209 ? 33.006 2.409 -22.953 1.00 90.19 209 THR A CA 1
ATOM 1504 C C . THR A 1 209 ? 32.864 3.055 -24.324 1.00 90.19 209 THR A C 1
ATOM 1506 O O . THR A 1 209 ? 33.800 3.716 -24.771 1.00 90.19 209 THR A O 1
ATOM 1509 N N . SER A 1 210 ? 31.696 2.918 -24.943 1.00 87.06 210 SER A N 1
ATOM 1510 C CA . SER A 1 210 ? 31.366 3.559 -26.211 1.00 87.06 210 SER A CA 1
ATOM 1511 C C . SER A 1 210 ? 31.255 5.079 -26.062 1.00 87.06 210 SER A C 1
ATOM 1513 O O . SER A 1 210 ? 30.711 5.589 -25.074 1.00 87.06 210 SER A O 1
ATOM 1515 N N . LEU A 1 211 ? 31.724 5.794 -27.088 1.00 84.06 211 LEU A N 1
ATOM 1516 C CA . LEU A 1 211 ? 31.682 7.255 -27.184 1.00 84.06 211 LEU A CA 1
ATOM 1517 C C . LEU A 1 211 ? 30.285 7.801 -27.505 1.00 84.06 211 LEU A C 1
ATOM 1519 O O . LEU A 1 211 ? 30.032 8.981 -27.264 1.00 84.06 211 LEU A O 1
ATOM 1523 N N . VAL A 1 212 ? 29.351 6.943 -27.945 1.00 82.75 212 VAL A N 1
ATOM 1524 C CA . VAL A 1 212 ? 27.954 7.332 -28.179 1.00 82.75 212 VAL A CA 1
ATOM 1525 C C . VAL A 1 212 ? 27.385 7.946 -26.891 1.00 82.75 212 VAL A C 1
ATOM 1527 O O . VAL A 1 212 ? 27.320 7.259 -25.861 1.00 82.75 212 VAL A O 1
ATOM 1530 N N . PRO A 1 213 ? 26.942 9.217 -26.899 1.00 83.06 213 PRO A N 1
ATOM 1531 C CA . PRO A 1 213 ? 26.461 9.866 -25.689 1.00 83.06 213 PRO A CA 1
ATOM 1532 C C . PRO A 1 213 ? 25.237 9.163 -25.093 1.00 83.06 213 PRO A C 1
ATOM 1534 O O . PRO A 1 213 ? 24.291 8.779 -25.784 1.00 83.06 213 PRO A O 1
ATOM 1537 N N . SER A 1 214 ? 25.218 9.028 -23.767 1.00 85.62 214 SER A N 1
ATOM 1538 C CA . SER A 1 214 ? 24.022 8.582 -23.048 1.00 85.62 214 SER A CA 1
ATOM 1539 C C . SER A 1 214 ? 23.048 9.752 -22.875 1.00 85.62 214 SER A C 1
ATOM 1541 O O . SER A 1 214 ? 23.160 10.526 -21.923 1.00 85.62 214 SER A O 1
ATOM 1543 N N . ASP A 1 215 ? 22.077 9.891 -23.781 1.00 81.88 215 ASP A N 1
ATOM 1544 C CA . ASP A 1 215 ? 20.957 10.821 -23.596 1.00 81.88 215 ASP A CA 1
ATOM 1545 C C . ASP A 1 215 ? 19.941 10.246 -22.593 1.00 81.88 215 ASP A C 1
ATOM 1547 O O . ASP A 1 215 ? 19.099 9.401 -22.905 1.00 81.88 215 ASP A O 1
ATOM 1551 N N . ILE A 1 216 ? 20.034 10.734 -21.355 1.00 78.38 216 ILE A N 1
ATOM 1552 C CA . ILE A 1 216 ? 19.199 10.323 -20.220 1.00 78.38 216 ILE A CA 1
ATOM 1553 C C . ILE A 1 216 ? 18.000 11.250 -19.983 1.00 78.38 216 ILE A C 1
ATOM 1555 O O . ILE A 1 216 ? 17.376 11.196 -18.920 1.00 78.38 216 ILE A O 1
ATOM 1559 N N . THR A 1 217 ? 17.649 12.119 -20.938 1.00 79.19 217 THR A N 1
ATOM 1560 C CA . THR A 1 217 ? 16.540 13.081 -20.780 1.00 79.19 217 THR A CA 1
ATOM 1561 C C . THR A 1 217 ? 15.193 12.413 -20.486 1.00 79.19 217 THR A C 1
ATOM 1563 O O . THR A 1 217 ? 14.329 13.013 -19.841 1.00 79.19 217 THR A O 1
ATOM 1566 N N . LEU A 1 218 ? 15.029 11.149 -20.884 1.00 71.56 218 LEU A N 1
ATOM 1567 C CA . LEU A 1 218 ? 13.852 10.323 -20.604 1.00 71.56 218 LEU A CA 1
ATOM 1568 C C . LEU A 1 218 ? 13.831 9.701 -19.197 1.00 71.56 218 LEU A C 1
ATOM 1570 O O . LEU A 1 218 ? 12.817 9.121 -18.808 1.00 71.56 218 LEU A O 1
ATOM 1574 N N . CYS A 1 219 ? 14.901 9.856 -18.413 1.00 69.12 219 CYS A N 1
ATOM 1575 C CA . CYS A 1 219 ? 15.073 9.228 -17.100 1.00 69.12 219 CYS A CA 1
ATOM 1576 C C . CYS A 1 219 ? 15.407 10.224 -15.984 1.00 69.12 219 CYS A C 1
ATOM 1578 O O . CYS A 1 219 ? 16.431 10.091 -15.320 1.00 69.12 219 CYS A O 1
ATOM 1580 N N . PRO A 1 220 ? 14.528 11.201 -15.692 1.00 57.50 220 PRO A N 1
ATOM 1581 C CA . PRO A 1 220 ? 14.800 12.216 -14.674 1.00 57.50 220 PRO A CA 1
ATOM 1582 C C . PRO A 1 220 ? 14.778 11.678 -13.231 1.00 57.50 220 PRO A C 1
ATOM 1584 O O . PRO A 1 220 ? 15.227 12.370 -12.320 1.00 57.50 220 PRO A O 1
ATOM 1587 N N . THR A 1 221 ? 14.221 10.482 -12.999 1.00 55.97 221 THR A N 1
ATOM 1588 C CA . THR A 1 221 ? 14.032 9.892 -11.658 1.00 55.97 221 THR A CA 1
ATOM 1589 C C . THR A 1 221 ? 14.762 8.570 -11.438 1.00 55.97 221 THR A C 1
ATOM 1591 O O . THR A 1 221 ? 14.761 8.077 -10.312 1.00 55.97 221 THR A O 1
ATOM 1594 N N . ALA A 1 222 ? 15.348 7.974 -12.478 1.00 60.72 222 ALA A N 1
ATOM 1595 C CA . ALA A 1 222 ? 16.178 6.789 -12.314 1.00 60.72 222 ALA A CA 1
ATOM 1596 C C . ALA A 1 222 ? 17.568 7.249 -11.867 1.00 60.72 222 ALA A C 1
ATOM 1598 O O . ALA A 1 222 ? 18.144 8.144 -12.483 1.00 60.72 222 ALA A O 1
ATOM 1599 N N . VAL A 1 223 ? 18.099 6.671 -10.791 1.00 75.81 223 VAL A N 1
ATOM 1600 C CA . VAL A 1 223 ? 19.525 6.807 -10.480 1.00 75.81 223 VAL A CA 1
ATOM 1601 C C . VAL A 1 223 ? 20.242 6.097 -11.623 1.00 75.81 223 VAL A C 1
ATOM 1603 O O . VAL A 1 223 ? 20.147 4.882 -11.733 1.00 75.81 223 VAL A O 1
ATOM 1606 N N . PHE A 1 224 ? 20.791 6.877 -12.552 1.00 83.00 224 PHE A N 1
ATOM 1607 C CA . PHE A 1 224 ? 21.489 6.398 -13.739 1.00 83.00 224 PHE A CA 1
ATOM 1608 C C . PHE A 1 224 ? 22.979 6.671 -13.545 1.00 83.00 224 PHE A C 1
ATOM 1610 O O . PHE A 1 224 ? 23.361 7.792 -13.188 1.00 83.00 224 PHE A O 1
ATOM 1617 N N . GLY A 1 225 ? 23.795 5.635 -13.697 1.00 81.94 225 GLY A N 1
ATOM 1618 C CA . GLY A 1 225 ? 25.241 5.686 -13.558 1.00 81.94 225 GLY A CA 1
ATOM 1619 C 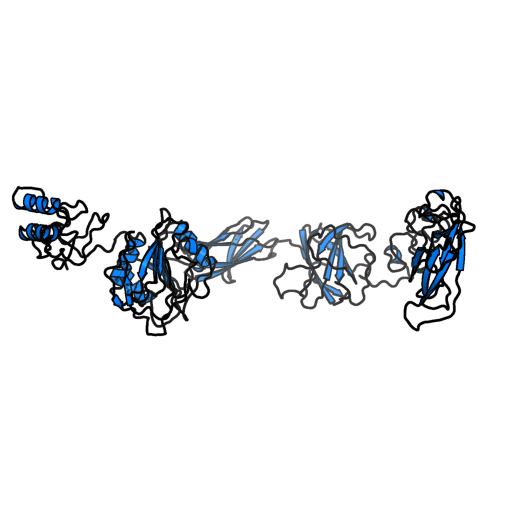C . GLY A 1 225 ? 25.937 6.279 -14.782 1.00 81.94 225 GLY A C 1
ATOM 1620 O O . GLY A 1 225 ? 25.361 7.036 -15.562 1.00 81.94 225 GLY A O 1
ATOM 1621 N N . GLN A 1 226 ? 27.230 5.982 -14.924 1.00 86.44 226 GLN A N 1
ATOM 1622 C CA . GLN A 1 226 ? 28.037 6.466 -16.048 1.00 86.44 226 GLN A CA 1
ATOM 1623 C C . GLN A 1 226 ? 27.828 5.662 -17.340 1.00 86.44 226 GLN A C 1
ATOM 1625 O O . GLN A 1 226 ? 28.349 6.083 -18.367 1.00 86.44 226 GLN A O 1
ATOM 1630 N N . ASN A 1 227 ? 27.103 4.532 -17.301 1.00 90.25 227 ASN A N 1
ATOM 1631 C CA . ASN A 1 227 ? 26.982 3.593 -18.422 1.00 90.25 227 ASN A CA 1
ATOM 1632 C C . ASN A 1 227 ? 28.350 3.170 -19.002 1.00 90.25 227 ASN A C 1
ATOM 1634 O O . ASN A 1 227 ? 28.539 3.110 -20.208 1.00 90.25 227 ASN A O 1
ATOM 1638 N N . ASN A 1 228 ? 29.333 2.909 -18.137 1.00 91.56 228 ASN A N 1
ATOM 1639 C CA . ASN A 1 228 ? 30.675 2.523 -18.575 1.00 91.56 228 ASN A CA 1
ATOM 1640 C C . ASN A 1 228 ? 30.725 1.052 -19.011 1.00 91.56 228 ASN A C 1
ATOM 1642 O O . ASN A 1 228 ? 29.943 0.246 -18.507 1.00 91.56 228 ASN A O 1
ATOM 1646 N N . LEU A 1 229 ? 31.726 0.688 -19.823 1.00 92.06 229 LEU A N 1
ATOM 1647 C CA . LEU A 1 229 ? 32.002 -0.697 -20.240 1.00 92.06 229 LEU A CA 1
ATOM 1648 C C . LEU A 1 229 ? 30.754 -1.356 -20.841 1.00 92.06 229 LEU A C 1
ATOM 1650 O O . LEU A 1 229 ? 30.322 -2.423 -20.402 1.00 92.06 229 LEU A O 1
ATOM 1654 N N . ASP A 1 230 ? 30.113 -0.647 -21.762 1.00 92.31 230 ASP A N 1
ATOM 1655 C CA . ASP A 1 230 ? 28.781 -0.962 -22.235 1.00 92.31 230 ASP A CA 1
ATOM 1656 C C . ASP A 1 230 ? 28.756 -2.003 -23.349 1.00 92.31 230 ASP A C 1
ATOM 1658 O O . ASP A 1 230 ? 29.686 -2.171 -24.121 1.00 92.31 230 ASP A O 1
ATOM 1662 N N . GLY A 1 231 ? 27.656 -2.746 -23.388 1.00 94.56 231 GLY A N 1
ATOM 1663 C CA . GLY A 1 231 ? 27.366 -3.736 -24.403 1.00 94.56 231 GLY A CA 1
ATOM 1664 C C . GLY A 1 231 ? 26.120 -3.372 -25.197 1.00 94.56 231 GLY A C 1
ATOM 1665 O O . GLY A 1 231 ? 25.093 -3.001 -24.619 1.00 94.56 231 GLY A O 1
ATOM 1666 N N . TRP A 1 232 ? 26.191 -3.566 -26.508 1.00 95.94 232 TRP A N 1
ATOM 1667 C CA . TRP A 1 232 ? 25.150 -3.279 -27.481 1.00 95.94 232 TRP A CA 1
ATOM 1668 C C . TRP A 1 232 ? 24.469 -4.549 -27.979 1.00 95.94 232 TRP A C 1
ATOM 1670 O O . TRP A 1 232 ? 25.102 -5.514 -28.419 1.00 95.94 232 TRP A O 1
ATOM 1680 N N . TYR A 1 233 ? 23.141 -4.525 -27.952 1.00 97.75 233 TYR A N 1
ATOM 1681 C CA . TYR A 1 233 ? 22.290 -5.646 -28.320 1.00 97.75 233 TYR A CA 1
ATOM 1682 C C . TYR A 1 233 ? 21.206 -5.194 -29.294 1.00 97.75 233 TYR A C 1
ATOM 1684 O O . TYR A 1 233 ? 20.620 -4.129 -29.131 1.00 97.75 233 TYR A O 1
ATOM 1692 N N . SER A 1 234 ? 20.908 -6.014 -30.299 1.00 97.44 234 SER A N 1
ATOM 1693 C CA . SER A 1 234 ? 19.855 -5.743 -31.278 1.00 97.44 234 SER A CA 1
ATOM 1694 C C . SER A 1 234 ? 18.664 -6.659 -31.039 1.00 97.44 234 SER A C 1
ATOM 1696 O O . SER A 1 234 ? 18.808 -7.882 -30.987 1.00 97.44 234 SER A O 1
ATOM 1698 N N . TYR A 1 235 ? 17.478 -6.072 -30.907 1.00 98.12 235 TYR A N 1
ATOM 1699 C CA . TYR A 1 235 ? 16.236 -6.793 -30.658 1.00 98.12 235 TYR A CA 1
ATOM 1700 C C . TYR A 1 235 ? 15.176 -6.421 -31.694 1.00 98.12 235 TYR A C 1
ATOM 1702 O O . TYR A 1 235 ? 14.862 -5.250 -31.877 1.00 98.12 235 TYR A O 1
ATOM 1710 N N . THR A 1 236 ? 14.575 -7.416 -32.349 1.00 97.25 236 THR A N 1
ATOM 1711 C CA . THR A 1 236 ? 13.413 -7.197 -33.226 1.00 97.25 236 THR A CA 1
ATOM 1712 C C . THR A 1 236 ? 12.144 -7.642 -32.518 1.00 97.25 236 THR A C 1
ATOM 1714 O O . THR A 1 236 ? 11.973 -8.834 -32.253 1.00 97.25 236 THR A O 1
ATOM 1717 N N . ALA A 1 237 ? 11.243 -6.697 -32.241 1.00 94.44 237 ALA A N 1
ATOM 1718 C CA . ALA A 1 237 ? 10.019 -6.978 -31.502 1.00 94.44 237 ALA A CA 1
ATOM 1719 C C . ALA A 1 237 ? 9.126 -7.971 -32.252 1.00 94.44 237 ALA A C 1
ATOM 1721 O O . ALA A 1 237 ? 8.886 -7.857 -33.455 1.00 94.44 237 ALA A O 1
ATOM 1722 N N . THR A 1 238 ? 8.626 -8.973 -31.539 1.00 90.25 238 THR A N 1
ATOM 1723 C CA . THR A 1 238 ? 7.848 -10.072 -32.127 1.00 90.25 238 THR A CA 1
ATOM 1724 C C . THR A 1 238 ? 6.351 -9.783 -32.202 1.00 90.25 238 THR A C 1
ATOM 1726 O O . THR A 1 238 ? 5.657 -10.374 -33.035 1.00 90.25 238 THR A O 1
ATOM 1729 N N . VAL A 1 239 ? 5.848 -8.871 -31.366 1.00 84.06 239 VAL A N 1
ATOM 1730 C CA . VAL A 1 239 ? 4.431 -8.505 -31.237 1.00 84.06 239 VAL A CA 1
ATOM 1731 C C . VAL A 1 239 ? 4.279 -7.020 -30.893 1.00 84.06 239 VAL A C 1
ATOM 1733 O O . VAL A 1 239 ? 5.170 -6.427 -30.295 1.00 84.06 239 VAL A O 1
ATOM 1736 N N . ASP A 1 240 ? 3.138 -6.425 -31.255 1.00 86.62 240 ASP A N 1
ATOM 1737 C CA . ASP A 1 240 ? 2.769 -5.079 -30.804 1.00 86.62 240 ASP A CA 1
ATOM 1738 C C . ASP A 1 240 ? 2.356 -5.181 -29.332 1.00 86.62 240 ASP A C 1
ATOM 1740 O O . ASP A 1 240 ? 1.253 -5.644 -29.025 1.00 86.62 240 ASP A O 1
ATOM 1744 N N . ALA A 1 241 ? 3.253 -4.817 -28.418 1.00 85.44 241 ALA A N 1
ATOM 1745 C CA . ALA A 1 241 ? 3.023 -4.949 -26.985 1.00 85.44 241 ALA A CA 1
ATOM 1746 C C . ALA A 1 241 ? 3.889 -3.980 -26.177 1.00 85.44 241 ALA A C 1
ATOM 1748 O O . ALA A 1 241 ? 4.859 -3.395 -26.663 1.00 85.44 241 ALA A O 1
ATOM 1749 N N . THR A 1 242 ? 3.551 -3.854 -24.901 1.00 88.88 242 THR A N 1
ATOM 1750 C CA . THR A 1 242 ? 4.489 -3.365 -23.895 1.00 88.88 242 THR A CA 1
ATOM 1751 C C . THR A 1 242 ? 5.458 -4.488 -23.538 1.00 88.88 242 THR A C 1
ATOM 1753 O O . THR A 1 242 ? 5.053 -5.642 -23.430 1.00 88.88 242 THR A O 1
ATOM 1756 N N . TYR A 1 243 ? 6.732 -4.166 -23.369 1.00 91.31 243 TYR A N 1
ATOM 1757 C CA . TYR A 1 243 ? 7.802 -5.091 -23.033 1.00 91.31 243 TYR A CA 1
ATOM 1758 C C . TYR A 1 243 ? 8.434 -4.708 -21.702 1.00 91.31 243 TYR A C 1
ATOM 1760 O O . TYR A 1 243 ? 8.700 -3.532 -21.454 1.00 91.31 243 TYR A O 1
ATOM 1768 N N . TRP A 1 244 ? 8.715 -5.715 -20.880 1.00 92.75 244 TRP A N 1
ATOM 1769 C CA . TRP A 1 244 ? 9.664 -5.606 -19.779 1.00 92.75 244 TRP A CA 1
ATOM 1770 C C . TRP A 1 244 ? 11.041 -6.015 -20.277 1.00 92.75 244 TRP A C 1
ATOM 1772 O O . TRP A 1 244 ? 11.222 -7.137 -20.755 1.00 92.75 244 TRP A O 1
ATOM 1782 N N . ILE A 1 245 ? 12.001 -5.102 -20.156 1.00 96.06 245 ILE A N 1
ATOM 1783 C CA . ILE A 1 245 ? 13.408 -5.356 -20.460 1.00 96.06 245 ILE A CA 1
ATOM 1784 C C . ILE A 1 245 ? 14.203 -5.097 -19.186 1.00 96.06 245 ILE A C 1
ATOM 1786 O O . ILE A 1 245 ? 14.122 -4.006 -18.621 1.00 96.06 245 ILE A O 1
ATOM 1790 N N . HIS A 1 246 ? 14.932 -6.100 -18.697 1.00 95.56 246 HIS A N 1
ATOM 1791 C CA . HIS A 1 246 ? 15.653 -5.974 -17.432 1.00 95.56 246 HIS A CA 1
ATOM 1792 C C . HIS A 1 246 ? 16.893 -6.860 -17.321 1.00 95.56 246 HIS A C 1
ATOM 1794 O O . HIS A 1 246 ? 16.985 -7.925 -17.934 1.00 95.56 246 HIS A O 1
ATOM 1800 N N . THR A 1 247 ? 17.807 -6.448 -16.445 1.00 96.50 247 THR A N 1
ATOM 1801 C CA . THR A 1 247 ? 19.082 -7.126 -16.147 1.00 96.50 247 THR A CA 1
ATOM 1802 C C . THR A 1 247 ? 19.080 -7.869 -14.803 1.00 96.50 247 THR A C 1
ATOM 1804 O O . THR A 1 247 ? 20.133 -8.242 -14.288 1.00 96.50 247 THR A O 1
ATOM 1807 N N . CYS A 1 248 ? 17.895 -8.072 -14.209 1.00 95.12 248 CYS A N 1
ATOM 1808 C CA . CYS A 1 248 ? 17.719 -8.827 -12.962 1.00 95.12 248 CYS A CA 1
ATOM 1809 C C . CYS A 1 248 ? 18.328 -10.239 -13.051 1.00 95.12 248 CYS A C 1
ATOM 1811 O O . CYS A 1 248 ? 17.786 -11.122 -13.718 1.00 95.12 248 CYS A O 1
ATOM 1813 N N . ASP A 1 249 ? 19.420 -10.443 -12.320 1.00 93.81 249 ASP A N 1
ATOM 1814 C CA . ASP A 1 249 ? 20.139 -11.700 -12.166 1.00 93.81 249 ASP A CA 1
ATOM 1815 C C . ASP A 1 249 ? 20.848 -11.713 -10.804 1.00 93.81 249 ASP A C 1
ATOM 1817 O O . ASP A 1 249 ? 21.633 -10.825 -10.488 1.00 93.81 249 ASP A O 1
ATOM 1821 N N . LEU A 1 250 ? 20.634 -12.740 -9.979 1.00 91.31 250 LEU A N 1
ATOM 1822 C CA . LEU A 1 250 ? 21.311 -12.855 -8.678 1.00 91.31 250 LEU A CA 1
ATOM 1823 C C . LEU A 1 250 ? 22.842 -12.887 -8.775 1.00 91.31 250 LEU A C 1
ATOM 1825 O O . LEU A 1 250 ? 23.516 -12.564 -7.796 1.00 91.31 250 LEU A O 1
ATOM 1829 N N . ALA A 1 251 ? 23.386 -13.315 -9.915 1.00 89.19 251 ALA A N 1
ATOM 1830 C CA . ALA A 1 251 ? 24.819 -13.313 -10.190 1.00 89.19 251 ALA A CA 1
ATOM 1831 C C . ALA A 1 251 ? 25.291 -12.055 -10.943 1.00 89.19 251 ALA A C 1
ATOM 1833 O O . ALA A 1 251 ? 26.479 -11.955 -11.248 1.00 89.19 251 ALA A O 1
ATOM 1834 N N . GLY A 1 252 ? 24.376 -11.130 -11.245 1.00 90.31 252 GLY A N 1
ATOM 1835 C CA . GLY A 1 252 ? 24.644 -9.904 -11.982 1.00 90.31 252 GLY A CA 1
ATOM 1836 C C . GLY A 1 252 ? 25.428 -8.863 -11.184 1.00 90.31 252 GLY A C 1
ATOM 1837 O O . GLY A 1 252 ? 25.775 -9.045 -10.013 1.00 90.31 252 GLY A O 1
ATOM 1838 N N . TRP A 1 253 ? 25.700 -7.745 -11.846 1.00 92.88 253 TRP A N 1
ATOM 1839 C CA . TRP A 1 253 ? 26.370 -6.576 -11.286 1.00 92.88 253 TRP A CA 1
ATOM 1840 C C . TRP A 1 253 ? 25.466 -5.343 -11.418 1.00 92.88 253 TRP A C 1
ATOM 1842 O O . TRP A 1 253 ? 24.325 -5.459 -11.863 1.00 92.88 253 TRP A O 1
ATOM 1852 N N . ASP A 1 254 ? 25.980 -4.199 -10.982 1.00 93.19 254 ASP A N 1
ATOM 1853 C CA . ASP A 1 254 ? 25.327 -2.893 -11.055 1.00 93.19 254 ASP A CA 1
ATOM 1854 C C . ASP A 1 254 ? 25.292 -2.381 -12.504 1.00 93.19 254 ASP A C 1
ATOM 1856 O O . ASP A 1 254 ? 26.334 -2.019 -13.064 1.00 93.19 254 ASP A O 1
ATOM 1860 N N . THR A 1 255 ? 24.109 -2.441 -13.115 1.00 94.38 255 THR A N 1
ATOM 1861 C CA . THR A 1 255 ? 23.900 -2.151 -14.537 1.00 94.38 255 THR A CA 1
ATOM 1862 C C . THR A 1 255 ? 23.198 -0.821 -14.758 1.00 94.38 255 THR A C 1
ATOM 1864 O O . THR A 1 255 ? 22.349 -0.430 -13.968 1.00 94.38 255 THR A O 1
ATOM 1867 N N . ASP A 1 256 ? 23.443 -0.228 -15.921 1.00 93.19 256 ASP A N 1
ATOM 1868 C CA . ASP A 1 256 ? 22.638 0.835 -16.517 1.00 93.19 256 ASP A CA 1
ATOM 1869 C C . ASP A 1 256 ? 22.016 0.342 -17.831 1.00 93.19 256 ASP A C 1
ATOM 1871 O O . ASP A 1 256 ? 22.672 -0.350 -18.601 1.00 93.19 256 ASP A O 1
ATOM 1875 N N . LEU A 1 257 ? 20.770 0.694 -18.137 1.00 94.62 257 LEU A N 1
ATOM 1876 C CA . LEU A 1 257 ? 20.056 0.220 -19.328 1.00 94.62 257 LEU A CA 1
ATOM 1877 C C . LEU A 1 257 ? 19.477 1.388 -20.122 1.00 94.62 257 LEU A C 1
ATOM 1879 O O . LEU A 1 257 ? 18.757 2.209 -19.557 1.00 94.62 257 LEU A O 1
ATOM 1883 N N . LEU A 1 258 ? 19.716 1.412 -21.435 1.00 94.44 258 LEU A N 1
ATOM 1884 C CA . LEU A 1 258 ? 19.013 2.256 -22.404 1.00 94.44 258 LEU A CA 1
ATOM 1885 C C . LEU A 1 258 ? 18.409 1.403 -23.521 1.00 94.44 258 LEU A C 1
ATOM 1887 O O . LEU A 1 258 ? 18.949 0.365 -23.906 1.00 94.44 258 LEU A O 1
ATOM 1891 N N . VAL A 1 259 ? 17.298 1.878 -24.072 1.00 95.94 259 VAL A N 1
ATOM 1892 C CA . VAL A 1 259 ? 16.659 1.330 -25.268 1.00 95.94 259 VAL A CA 1
ATOM 1893 C C . VAL A 1 259 ? 16.477 2.462 -26.267 1.00 95.94 259 VAL A C 1
ATOM 1895 O O . VAL A 1 259 ? 15.961 3.521 -25.904 1.00 95.94 259 VAL A O 1
ATOM 1898 N N . TYR A 1 260 ? 16.869 2.218 -27.513 1.00 95.38 260 TYR A N 1
ATOM 1899 C CA . TYR A 1 260 ? 16.827 3.169 -28.615 1.00 95.38 260 TYR A CA 1
ATOM 1900 C C . TYR A 1 260 ? 15.904 2.679 -29.734 1.00 95.38 260 TYR A C 1
ATOM 1902 O O . TYR A 1 260 ? 15.871 1.486 -30.052 1.00 95.38 260 TYR A O 1
ATOM 19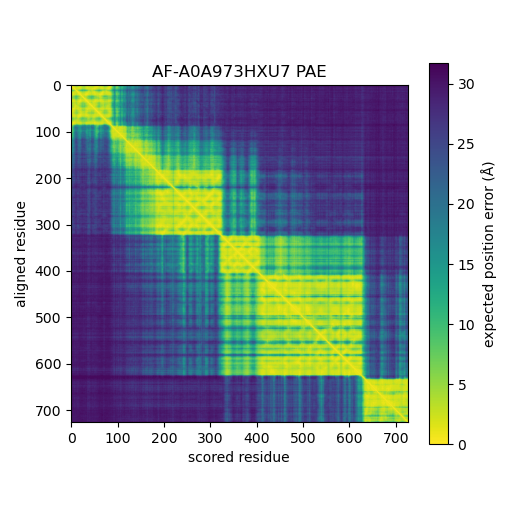10 N N . ASP A 1 261 ? 15.178 3.611 -30.347 1.00 93.94 261 ASP A N 1
ATOM 1911 C CA . ASP A 1 261 ? 14.538 3.423 -31.649 1.00 93.94 261 ASP A CA 1
ATOM 1912 C C . ASP A 1 261 ? 15.539 3.775 -32.758 1.00 93.94 261 ASP A C 1
ATOM 1914 O O . ASP A 1 261 ? 16.176 4.831 -32.721 1.00 93.94 261 ASP A O 1
ATOM 1918 N N . GLY A 1 262 ? 15.680 2.877 -33.733 1.00 88.88 262 GLY A N 1
ATOM 1919 C CA . GLY A 1 262 ? 16.679 2.957 -34.796 1.00 88.88 262 GLY A CA 1
ATOM 1920 C C . GLY A 1 262 ? 17.850 1.984 -34.630 1.00 88.88 262 GLY A C 1
ATOM 1921 O O . GLY A 1 262 ? 18.007 1.302 -33.620 1.00 88.88 262 GLY A O 1
ATOM 1922 N N . THR A 1 263 ? 18.661 1.904 -35.684 1.00 88.31 263 THR A N 1
ATOM 1923 C CA . THR A 1 263 ? 19.867 1.059 -35.773 1.00 88.31 263 THR A CA 1
ATOM 1924 C C . THR A 1 263 ? 21.083 1.846 -36.263 1.00 88.31 263 THR A C 1
ATOM 1926 O O . THR A 1 263 ? 22.078 1.245 -36.648 1.00 88.31 263 THR A O 1
ATOM 1929 N N . ASP A 1 264 ? 20.947 3.166 -36.359 1.00 88.25 264 ASP A N 1
ATOM 1930 C CA . ASP A 1 264 ? 21.931 4.090 -36.913 1.00 88.25 264 ASP A CA 1
ATOM 1931 C C . ASP A 1 264 ? 22.594 4.832 -35.754 1.00 88.25 264 ASP A C 1
ATOM 1933 O O . ASP A 1 264 ? 21.896 5.569 -35.057 1.00 88.25 264 ASP A O 1
ATOM 1937 N N . CYS A 1 265 ? 23.877 4.564 -35.505 1.00 85.56 265 CYS A N 1
ATOM 1938 C CA . CYS A 1 265 ? 24.591 4.976 -34.292 1.00 85.56 265 CYS A CA 1
ATOM 1939 C C . CYS A 1 265 ? 24.583 6.493 -34.072 1.00 85.56 265 CYS A C 1
ATOM 1941 O O . CYS A 1 265 ? 24.404 6.943 -32.940 1.00 85.56 265 CYS A O 1
ATOM 1943 N N . ASP A 1 266 ? 24.647 7.257 -35.157 1.00 82.25 266 ASP A N 1
ATOM 1944 C CA . ASP A 1 266 ? 24.772 8.718 -35.124 1.00 82.25 266 ASP A CA 1
ATOM 1945 C C . ASP A 1 266 ? 23.413 9.393 -34.893 1.00 82.25 266 ASP A C 1
ATOM 1947 O O . ASP A 1 266 ? 23.318 10.564 -34.527 1.00 82.25 266 ASP A O 1
ATOM 1951 N N . ASN A 1 267 ? 22.322 8.650 -35.115 1.00 85.62 267 ASN A N 1
ATOM 1952 C CA . ASN A 1 267 ? 20.951 9.158 -35.093 1.00 85.62 267 ASN A CA 1
ATOM 1953 C C . ASN A 1 267 ? 20.035 8.350 -34.161 1.00 85.62 267 ASN A C 1
ATOM 1955 O O . ASN A 1 267 ? 18.816 8.299 -34.371 1.00 85.62 267 ASN A O 1
ATOM 1959 N N . LEU A 1 268 ? 20.596 7.707 -33.133 1.00 89.00 268 LEU A N 1
ATOM 1960 C CA . LEU A 1 268 ? 19.816 6.929 -32.174 1.00 89.00 268 LEU A CA 1
ATOM 1961 C C . LEU A 1 268 ? 18.866 7.817 -31.369 1.00 89.00 268 LEU A C 1
ATOM 1963 O O . LEU A 1 268 ? 19.251 8.838 -30.802 1.00 89.00 268 LEU A O 1
ATOM 1967 N N . ILE A 1 269 ? 17.609 7.383 -31.264 1.00 91.19 269 ILE A N 1
ATOM 1968 C CA . ILE A 1 269 ? 16.592 8.075 -30.471 1.00 91.19 269 ILE A CA 1
ATOM 1969 C C . ILE A 1 269 ? 16.361 7.260 -29.198 1.00 91.19 269 ILE A C 1
ATOM 1971 O O . ILE A 1 269 ? 15.795 6.168 -29.293 1.00 91.19 269 ILE A O 1
ATOM 1975 N N . PRO A 1 270 ? 16.761 7.732 -28.002 1.00 91.50 270 PRO A N 1
ATOM 1976 C CA . PRO A 1 270 ? 16.444 7.018 -26.772 1.00 91.50 270 PRO A CA 1
ATOM 1977 C C . PRO A 1 270 ? 14.920 6.975 -26.597 1.00 91.50 270 PRO A C 1
ATOM 1979 O O . PRO A 1 270 ? 14.224 7.947 -26.892 1.00 91.50 270 PRO A O 1
ATOM 1982 N N . ILE A 1 271 ? 14.387 5.847 -26.127 1.00 93.56 271 ILE A N 1
ATOM 1983 C CA . ILE A 1 271 ? 12.950 5.664 -25.854 1.00 93.56 271 ILE A CA 1
ATOM 1984 C C . ILE A 1 271 ? 12.661 5.166 -24.435 1.00 93.56 271 ILE A C 1
ATOM 1986 O O . ILE A 1 271 ? 11.543 5.335 -23.949 1.00 93.56 271 ILE A O 1
ATOM 1990 N N . ALA A 1 272 ? 13.650 4.585 -23.753 1.00 92.56 272 ALA A N 1
ATOM 1991 C CA . ALA A 1 272 ? 13.572 4.223 -22.342 1.00 92.56 272 ALA A CA 1
ATOM 1992 C C . ALA A 1 272 ? 14.974 4.090 -21.735 1.00 92.56 272 ALA A C 1
ATOM 1994 O O . ALA A 1 272 ? 15.919 3.725 -22.431 1.00 92.56 272 ALA A O 1
ATOM 1995 N N . CYS A 1 273 ? 15.101 4.326 -20.431 1.00 93.31 273 CYS A N 1
ATOM 1996 C CA . CYS A 1 273 ? 16.316 4.033 -19.677 1.00 93.31 273 CYS A CA 1
ATOM 1997 C C . CYS A 1 273 ? 16.025 3.757 -18.191 1.00 93.31 273 CYS A C 1
ATOM 1999 O O . CYS A 1 273 ? 14.951 4.087 -17.680 1.00 93.31 273 CYS A O 1
ATOM 2001 N N . ASN A 1 274 ? 16.968 3.126 -17.493 1.00 92.88 274 ASN A N 1
ATOM 2002 C CA . ASN A 1 274 ? 16.964 2.949 -16.040 1.00 92.88 274 ASN A CA 1
ATOM 2003 C C . ASN A 1 274 ? 18.351 2.479 -15.570 1.00 92.88 274 ASN A C 1
ATOM 2005 O O . ASN A 1 274 ? 18.935 1.631 -16.233 1.00 92.88 274 ASN A O 1
ATOM 2009 N N . GLY A 1 275 ? 18.863 3.002 -14.453 1.00 91.62 275 GLY A N 1
ATOM 2010 C CA . GLY A 1 275 ? 20.061 2.460 -13.796 1.00 91.62 275 GLY A CA 1
ATOM 2011 C C . GLY A 1 275 ? 19.661 1.517 -12.674 1.00 91.62 275 GLY A C 1
ATOM 2012 O O . GLY A 1 275 ? 19.769 0.304 -12.811 1.00 91.62 275 GLY A O 1
ATOM 2013 N N . ASP A 1 276 ? 19.024 2.081 -11.648 1.00 91.25 276 ASP A N 1
ATOM 2014 C CA . ASP A 1 276 ? 18.545 1.330 -10.487 1.00 91.25 276 ASP A CA 1
ATOM 2015 C C . ASP A 1 276 ? 17.023 1.140 -10.461 1.00 91.25 276 ASP A C 1
ATOM 2017 O O . ASP A 1 276 ? 16.247 2.105 -10.438 1.00 91.25 276 ASP A O 1
ATOM 2021 N N . SER A 1 277 ? 16.583 -0.115 -10.368 1.00 90.31 277 SER A N 1
ATOM 2022 C CA . SER A 1 277 ? 15.184 -0.496 -10.181 1.00 90.31 277 SER A CA 1
ATOM 2023 C C . SER A 1 277 ? 14.930 -1.178 -8.837 1.00 90.31 277 SER A C 1
ATOM 2025 O O . SER A 1 277 ? 15.749 -1.920 -8.300 1.00 90.31 277 SER A O 1
ATOM 2027 N N . ASN A 1 278 ? 13.728 -0.965 -8.305 1.00 89.56 278 ASN A N 1
ATOM 2028 C CA . ASN A 1 278 ? 13.186 -1.654 -7.134 1.00 89.56 278 ASN A CA 1
ATOM 2029 C C . ASN A 1 278 ? 11.916 -2.460 -7.465 1.00 89.56 278 ASN A C 1
ATOM 2031 O O . ASN A 1 278 ? 11.162 -2.811 -6.559 1.00 89.56 278 ASN A O 1
ATOM 2035 N N . PHE A 1 279 ? 11.673 -2.726 -8.752 1.00 87.06 279 PHE A N 1
ATOM 2036 C CA . PHE A 1 279 ? 10.435 -3.329 -9.242 1.00 87.06 279 PHE A CA 1
ATOM 2037 C C . PHE A 1 279 ? 10.183 -4.741 -8.685 1.00 87.06 279 PHE A C 1
ATOM 2039 O O . PHE A 1 279 ? 9.087 -5.047 -8.217 1.00 87.06 279 PHE A O 1
ATOM 2046 N N . PHE A 1 280 ? 11.194 -5.610 -8.705 1.00 82.44 280 PHE A N 1
ATOM 2047 C CA . PHE A 1 280 ? 11.106 -6.965 -8.168 1.00 82.44 280 PHE A CA 1
ATOM 2048 C C . PHE A 1 280 ? 11.339 -7.020 -6.647 1.00 82.44 280 PHE A C 1
ATOM 2050 O O . PHE A 1 280 ? 12.135 -6.242 -6.114 1.00 82.44 280 PHE A O 1
ATOM 2057 N N . PRO A 1 28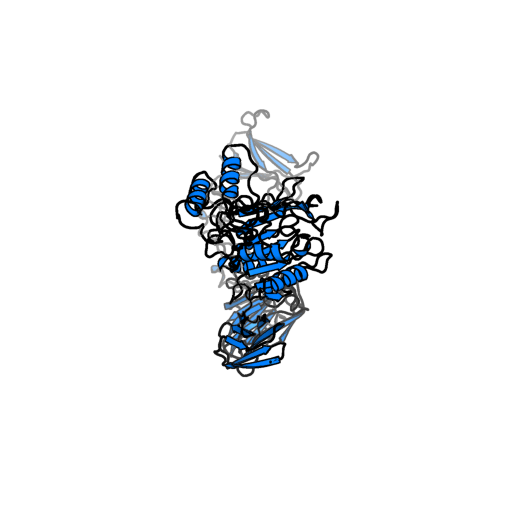1 ? 10.715 -7.985 -5.934 1.00 83.94 281 PRO A N 1
ATOM 2058 C CA . PRO A 1 281 ? 10.912 -8.165 -4.498 1.00 83.94 281 PRO A CA 1
ATOM 2059 C C . PRO A 1 281 ? 12.384 -8.342 -4.114 1.00 83.94 281 PRO A C 1
ATOM 2061 O O . PRO A 1 281 ? 13.155 -9.003 -4.818 1.00 83.94 281 PRO A O 1
ATOM 2064 N N . ALA A 1 282 ? 12.755 -7.813 -2.947 1.00 79.06 282 ALA A N 1
ATOM 2065 C CA . ALA A 1 282 ? 14.116 -7.896 -2.429 1.00 79.06 282 ALA A CA 1
ATOM 2066 C C . ALA A 1 282 ? 14.629 -9.349 -2.385 1.00 79.06 282 ALA A C 1
ATOM 2068 O O . ALA A 1 282 ? 13.951 -10.249 -1.887 1.00 79.06 282 ALA A O 1
ATOM 2069 N N . GLY A 1 283 ? 15.845 -9.569 -2.892 1.00 81.88 283 GLY A N 1
ATOM 2070 C CA . GLY A 1 283 ? 16.463 -10.897 -2.975 1.00 81.88 283 GLY A CA 1
ATOM 2071 C C . GLY A 1 283 ? 16.080 -11.718 -4.212 1.00 81.88 283 GLY A C 1
ATOM 2072 O O . GLY A 1 283 ? 16.489 -12.873 -4.294 1.00 81.88 283 GLY A O 1
ATOM 2073 N N . THR A 1 284 ? 15.328 -11.145 -5.160 1.00 87.44 284 THR A N 1
ATOM 2074 C CA . THR A 1 284 ? 15.066 -11.754 -6.483 1.00 87.44 284 THR A CA 1
ATOM 2075 C C . THR A 1 284 ? 16.192 -11.467 -7.479 1.00 87.44 284 THR A C 1
ATOM 2077 O O . THR A 1 284 ? 16.543 -12.332 -8.277 1.00 87.44 284 THR A O 1
ATOM 2080 N N . CYS A 1 285 ? 16.771 -10.269 -7.401 1.00 92.50 285 CYS A N 1
ATOM 2081 C CA . CYS A 1 285 ? 17.826 -9.763 -8.279 1.00 92.50 285 CYS A CA 1
ATOM 2082 C C . CYS A 1 285 ? 19.071 -9.402 -7.460 1.00 92.50 285 CYS A C 1
ATOM 2084 O O . CYS A 1 285 ? 19.026 -9.372 -6.222 1.00 92.50 285 CYS A O 1
ATOM 2086 N N . GLN A 1 286 ? 20.168 -9.075 -8.142 1.00 92.69 286 GLN A N 1
ATOM 2087 C CA . GLN A 1 286 ? 21.253 -8.309 -7.540 1.00 92.69 286 GLN A CA 1
ATOM 2088 C C . GLN A 1 286 ? 20.743 -6.958 -6.998 1.00 92.69 286 GLN A C 1
ATOM 2090 O O . GLN A 1 286 ? 19.652 -6.506 -7.335 1.00 92.69 286 GLN A O 1
ATOM 2095 N N . ILE A 1 287 ? 21.523 -6.324 -6.119 1.00 90.31 287 ILE A N 1
ATOM 2096 C CA . ILE A 1 287 ? 21.086 -5.127 -5.375 1.00 90.31 287 ILE A CA 1
ATOM 2097 C C . ILE A 1 287 ? 20.788 -3.943 -6.308 1.00 90.31 287 ILE A C 1
ATOM 2099 O O . ILE A 1 287 ? 19.844 -3.204 -6.046 1.00 90.31 287 ILE A O 1
ATOM 2103 N N . PHE A 1 288 ? 21.567 -3.802 -7.379 1.00 92.44 288 PHE A N 1
ATOM 2104 C CA . PHE A 1 288 ? 21.456 -2.736 -8.371 1.00 92.44 288 PHE A CA 1
ATOM 2105 C C . PHE A 1 288 ? 21.291 -3.379 -9.743 1.00 92.44 288 PHE A C 1
ATOM 2107 O O . PHE A 1 288 ? 22.183 -4.081 -10.215 1.00 92.44 288 PHE A O 1
ATOM 2114 N N . TYR A 1 289 ? 20.105 -3.246 -10.321 1.00 94.12 289 TYR A N 1
ATOM 2115 C CA . TYR A 1 289 ? 19.757 -3.796 -11.624 1.00 94.12 289 TYR A CA 1
ATOM 2116 C C . TYR A 1 289 ? 18.817 -2.834 -12.323 1.00 94.12 289 TYR A C 1
ATOM 2118 O O . TYR A 1 289 ? 18.062 -2.107 -11.675 1.00 94.12 289 TYR A O 1
ATOM 2126 N N . SER A 1 290 ? 18.789 -2.921 -13.643 1.00 94.44 290 SER A N 1
ATOM 2127 C CA . SER A 1 290 ? 17.989 -2.034 -14.464 1.00 94.44 290 SER A CA 1
ATOM 2128 C C . SER A 1 290 ? 16.709 -2.709 -14.930 1.00 94.44 290 SER A C 1
ATOM 2130 O O . SER A 1 290 ? 16.685 -3.905 -15.242 1.00 94.44 290 SER A O 1
ATOM 2132 N N . PHE A 1 291 ? 15.637 -1.930 -15.019 1.00 93.81 291 PHE A N 1
ATOM 2133 C CA . PHE A 1 291 ? 14.346 -2.355 -15.547 1.00 93.81 291 PHE A CA 1
ATOM 2134 C C . PHE A 1 291 ? 13.691 -1.210 -16.313 1.00 93.81 291 PHE A C 1
ATOM 2136 O O . PHE A 1 291 ? 13.557 -0.106 -15.786 1.00 93.81 291 PHE A O 1
ATOM 2143 N N . VAL A 1 292 ? 13.213 -1.493 -17.522 1.00 93.31 292 VAL A N 1
ATOM 2144 C CA . VAL A 1 292 ? 12.365 -0.578 -18.288 1.00 93.31 292 VAL A CA 1
ATOM 2145 C C . VAL A 1 292 ? 11.086 -1.269 -18.744 1.00 93.31 292 VAL A C 1
ATOM 2147 O O . VAL A 1 292 ? 11.079 -2.450 -19.098 1.00 93.31 292 VAL A O 1
ATOM 2150 N N . GLU A 1 293 ? 10.008 -0.492 -18.770 1.00 91.88 293 GLU A N 1
ATOM 2151 C CA . GLU A 1 293 ? 8.743 -0.849 -19.401 1.00 91.88 293 GLU A CA 1
ATOM 2152 C C . GLU A 1 293 ? 8.555 0.042 -20.635 1.00 91.88 293 GLU A C 1
ATOM 2154 O O . GLU A 1 293 ? 8.458 1.263 -20.516 1.00 91.88 293 GLU A O 1
ATOM 2159 N N . VAL A 1 294 ? 8.547 -0.553 -21.829 1.00 92.19 294 VAL A N 1
ATOM 2160 C CA . VAL A 1 294 ? 8.552 0.191 -23.099 1.00 92.19 294 VAL A CA 1
ATOM 2161 C C . VAL A 1 294 ? 7.592 -0.433 -24.105 1.00 92.19 294 VAL A C 1
ATOM 2163 O O . VAL A 1 294 ? 7.458 -1.649 -24.179 1.00 92.19 294 VAL A O 1
ATOM 2166 N N . THR A 1 295 ? 6.885 0.385 -24.884 1.00 92.31 295 THR A N 1
ATOM 2167 C CA . THR A 1 295 ? 5.984 -0.120 -25.934 1.00 92.31 295 THR A CA 1
ATOM 2168 C C . THR A 1 295 ? 6.741 -0.263 -27.243 1.00 92.31 295 THR A C 1
ATOM 2170 O O . THR A 1 295 ? 7.267 0.725 -27.750 1.00 92.31 295 THR A O 1
ATOM 2173 N N . LEU A 1 296 ? 6.771 -1.477 -27.794 1.00 94.19 296 LEU A N 1
ATOM 2174 C CA . LEU A 1 296 ? 7.490 -1.804 -29.023 1.00 94.19 296 LEU A CA 1
ATOM 2175 C C . LEU A 1 296 ? 6.514 -2.260 -30.115 1.00 94.19 296 LEU A C 1
ATOM 2177 O O . LEU A 1 296 ? 5.458 -2.830 -29.835 1.00 94.19 296 LEU A O 1
ATOM 2181 N N . THR A 1 297 ? 6.873 -1.986 -31.369 1.00 94.44 297 THR A N 1
ATOM 2182 C CA . THR A 1 297 ? 6.074 -2.334 -32.555 1.00 94.44 297 THR A CA 1
ATOM 2183 C C . THR A 1 297 ? 6.632 -3.589 -33.218 1.00 94.44 297 THR A C 1
ATOM 2185 O O . THR A 1 297 ? 7.830 -3.667 -33.491 1.00 94.44 297 THR A O 1
ATOM 2188 N N . ALA A 1 298 ? 5.768 -4.555 -33.522 1.00 92.19 298 ALA A N 1
ATOM 2189 C CA . ALA A 1 298 ? 6.131 -5.817 -34.149 1.00 92.19 298 ALA A CA 1
ATOM 2190 C C . ALA A 1 298 ? 6.900 -5.605 -35.460 1.00 92.19 298 ALA A C 1
ATOM 2192 O O . ALA A 1 298 ? 6.454 -4.899 -36.367 1.00 92.19 298 ALA A O 1
ATOM 2193 N N . GLY A 1 299 ? 8.030 -6.293 -35.594 1.00 92.38 299 GLY A N 1
ATOM 2194 C CA . GLY A 1 299 ? 8.899 -6.240 -36.764 1.00 92.38 299 GLY A CA 1
ATOM 2195 C C . GLY A 1 299 ? 9.829 -5.028 -36.820 1.00 92.38 299 GLY A C 1
ATOM 2196 O O . GLY A 1 299 ? 10.647 -4.975 -37.736 1.00 92.38 299 GLY A O 1
ATOM 2197 N N . THR A 1 300 ? 9.742 -4.090 -35.872 1.00 96.88 300 THR A N 1
ATOM 2198 C CA . THR A 1 300 ? 10.727 -3.012 -35.713 1.00 96.88 300 THR A CA 1
ATOM 2199 C C . THR A 1 300 ? 11.932 -3.516 -34.917 1.00 96.88 300 THR A C 1
ATOM 2201 O O . THR A 1 300 ? 11.777 -4.267 -33.948 1.00 96.88 300 THR A O 1
ATOM 2204 N N . THR A 1 301 ? 13.131 -3.115 -35.342 1.00 96.88 301 THR A N 1
ATOM 2205 C CA . THR A 1 301 ? 14.397 -3.415 -34.663 1.00 96.88 301 THR A CA 1
ATOM 2206 C C . THR A 1 301 ? 14.798 -2.242 -33.775 1.00 96.88 301 THR A C 1
ATOM 2208 O O . THR A 1 301 ? 14.777 -1.099 -34.220 1.00 96.88 301 THR A O 1
ATOM 2211 N N . TYR A 1 302 ? 15.173 -2.554 -32.541 1.00 97.44 302 TYR A N 1
ATOM 2212 C CA . TYR A 1 302 ? 15.603 -1.629 -31.499 1.00 97.44 302 TYR A CA 1
ATOM 2213 C C . TYR A 1 302 ? 17.021 -1.989 -31.055 1.00 97.44 302 TYR A C 1
ATOM 2215 O O . TYR A 1 302 ? 17.389 -3.172 -31.068 1.00 97.44 302 TYR A O 1
ATOM 2223 N N . LEU A 1 303 ? 17.795 -0.993 -30.624 1.00 97.25 303 LEU A N 1
ATOM 2224 C CA . LEU A 1 303 ? 19.061 -1.224 -29.931 1.00 97.25 303 LEU A CA 1
ATOM 2225 C C . LEU A 1 303 ? 18.869 -1.114 -28.422 1.00 97.25 303 LEU A C 1
ATOM 2227 O O . LEU A 1 303 ? 18.174 -0.232 -27.924 1.00 97.25 303 LEU A O 1
ATOM 2231 N N . ILE A 1 304 ? 19.494 -2.026 -27.693 1.00 97.69 304 ILE A N 1
ATOM 2232 C CA . ILE A 1 304 ? 19.520 -2.062 -26.238 1.00 97.69 304 ILE A CA 1
ATOM 2233 C C . ILE A 1 304 ? 20.978 -1.916 -25.828 1.00 97.69 304 ILE A C 1
ATOM 2235 O O . ILE A 1 304 ? 21.815 -2.722 -26.232 1.00 97.69 304 ILE A O 1
ATOM 2239 N N . ARG A 1 305 ? 21.272 -0.901 -25.021 1.00 95.56 305 ARG A N 1
ATOM 2240 C CA . ARG A 1 305 ? 22.600 -0.656 -24.460 1.00 95.56 305 ARG A CA 1
ATOM 2241 C C . ARG A 1 305 ? 22.558 -0.979 -22.979 1.00 95.56 305 ARG A C 1
ATOM 2243 O O . ARG A 1 305 ? 21.737 -0.428 -22.247 1.00 95.56 305 ARG A O 1
ATOM 2250 N N . VAL A 1 306 ? 23.422 -1.883 -22.545 1.00 96.38 306 VAL A N 1
ATOM 2251 C CA . VAL A 1 306 ? 23.605 -2.205 -21.130 1.00 96.38 306 VAL A CA 1
ATOM 2252 C C . VAL A 1 306 ? 24.980 -1.691 -20.743 1.00 96.38 306 VAL A C 1
ATOM 2254 O O . VAL A 1 306 ? 25.946 -2.138 -21.331 1.00 96.38 306 VAL A O 1
ATOM 2257 N N . GLY A 1 307 ? 25.096 -0.793 -19.780 1.00 93.62 307 GLY A N 1
ATOM 2258 C CA . GLY A 1 307 ? 26.363 -0.327 -19.224 1.00 93.62 307 GLY A CA 1
ATOM 2259 C C . GLY A 1 307 ? 26.503 -0.704 -17.757 1.00 93.62 307 GLY A C 1
ATOM 2260 O O . GLY A 1 307 ? 25.669 -1.421 -17.201 1.00 93.62 307 GLY A O 1
ATOM 2261 N N . SER A 1 308 ? 27.557 -0.201 -17.129 1.00 92.12 308 SER A N 1
ATOM 2262 C CA . SER A 1 308 ? 27.911 -0.489 -15.742 1.00 92.12 308 SER A CA 1
ATOM 2263 C C . SER A 1 308 ? 28.154 0.778 -14.929 1.00 92.12 308 SER A C 1
ATOM 2265 O O . SER A 1 308 ? 28.684 1.774 -15.435 1.00 92.12 308 SER A O 1
ATOM 2267 N N . PHE A 1 309 ? 27.887 0.705 -13.623 1.00 90.62 309 PHE A N 1
ATOM 2268 C CA . PHE A 1 309 ? 28.313 1.747 -12.692 1.00 90.62 309 PHE A CA 1
ATOM 2269 C C . PHE A 1 309 ? 29.834 1.686 -12.446 1.00 90.62 309 PHE A C 1
ATOM 2271 O O . PHE A 1 309 ? 30.392 0.699 -11.944 1.00 90.62 309 PHE A O 1
ATOM 2278 N N . GLY A 1 310 ? 30.537 2.776 -12.760 1.00 86.88 310 GLY A N 1
ATOM 2279 C CA . GLY A 1 310 ? 31.975 2.904 -12.530 1.00 86.88 310 GLY A CA 1
ATOM 2280 C C . GLY A 1 310 ? 32.830 1.962 -13.388 1.00 86.88 310 GLY A C 1
ATOM 2281 O O . GLY A 1 310 ? 32.991 2.182 -14.577 1.00 86.88 310 GLY A O 1
ATOM 2282 N N . THR A 1 311 ? 33.479 0.973 -12.770 1.00 87.38 311 THR A N 1
ATOM 2283 C CA . THR A 1 311 ? 34.369 0.002 -13.462 1.00 87.38 311 THR A CA 1
ATOM 2284 C C . THR A 1 311 ? 33.969 -1.445 -13.177 1.00 87.38 311 THR A C 1
ATOM 2286 O O . THR A 1 311 ? 34.760 -2.374 -13.358 1.00 87.38 311 THR A O 1
ATOM 2289 N N . LEU A 1 312 ? 32.756 -1.635 -12.653 1.00 87.56 312 LEU A N 1
ATOM 2290 C CA . LEU A 1 312 ? 32.209 -2.960 -12.416 1.00 87.56 312 LEU A CA 1
ATOM 2291 C C . LEU A 1 312 ? 31.978 -3.640 -13.766 1.00 87.56 312 LEU A C 1
ATOM 2293 O O . LEU A 1 312 ? 31.542 -3.004 -14.711 1.00 87.56 312 LEU A O 1
ATOM 2297 N N . THR A 1 313 ? 32.300 -4.926 -13.848 1.00 86.75 313 THR A N 1
ATOM 2298 C CA . THR A 1 313 ? 31.991 -5.768 -15.006 1.00 86.75 313 THR A CA 1
ATOM 2299 C C . THR A 1 313 ? 31.557 -7.133 -14.514 1.00 86.75 313 THR A C 1
ATOM 2301 O O . THR A 1 313 ? 31.906 -7.557 -13.403 1.00 86.75 313 THR A O 1
ATOM 2304 N N . GLY A 1 314 ? 30.811 -7.846 -15.346 1.00 89.19 314 GLY A N 1
ATOM 2305 C CA . GLY A 1 314 ? 30.386 -9.190 -15.019 1.00 89.19 314 GLY A CA 1
ATOM 2306 C C . GLY A 1 314 ? 29.683 -9.893 -16.163 1.00 89.19 314 GLY A C 1
ATOM 2307 O O . GLY A 1 314 ? 29.611 -9.413 -17.294 1.00 89.19 314 GLY A O 1
ATOM 2308 N N . THR A 1 315 ? 29.169 -11.066 -15.820 1.00 93.75 315 THR A N 1
ATOM 2309 C CA . THR A 1 315 ? 28.274 -11.863 -16.656 1.00 93.75 315 THR A CA 1
ATOM 2310 C C . THR A 1 315 ? 26.905 -11.904 -16.003 1.00 93.75 315 THR A C 1
ATOM 2312 O O . THR A 1 315 ? 26.823 -11.977 -14.777 1.00 93.75 315 THR A O 1
ATOM 2315 N N . GLY A 1 316 ? 25.842 -11.921 -16.794 1.00 94.31 316 GLY A N 1
ATOM 2316 C CA . GLY A 1 316 ? 24.476 -11.923 -16.283 1.00 94.31 316 GLY A CA 1
ATOM 2317 C C . GLY A 1 316 ? 23.474 -12.259 -17.372 1.00 94.31 316 GLY A C 1
ATOM 2318 O O . GLY A 1 316 ? 23.817 -12.892 -18.379 1.00 94.31 316 GLY A O 1
ATOM 2319 N N . THR A 1 317 ? 22.236 -11.811 -17.187 1.00 96.06 317 THR A N 1
ATOM 2320 C CA . THR A 1 317 ? 21.166 -12.035 -18.157 1.00 96.06 317 THR A CA 1
ATOM 2321 C C . THR A 1 317 ? 20.421 -10.755 -18.514 1.00 96.06 317 THR A C 1
ATOM 2323 O O . THR A 1 317 ? 20.090 -9.954 -17.646 1.00 96.06 317 THR A O 1
ATOM 2326 N N . LEU A 1 318 ? 20.125 -10.590 -19.805 1.00 97.56 318 LEU A N 1
ATOM 2327 C CA . LEU A 1 318 ? 19.184 -9.605 -20.332 1.00 97.56 318 LEU A CA 1
ATOM 2328 C C . LEU A 1 318 ? 17.874 -10.323 -20.661 1.00 97.56 318 LEU A C 1
ATOM 2330 O O . LEU A 1 318 ? 17.817 -11.176 -21.552 1.00 97.56 318 LEU A O 1
ATOM 2334 N N . ASN A 1 319 ? 16.824 -9.996 -19.918 1.00 95.38 319 ASN A N 1
ATOM 2335 C CA . ASN A 1 319 ? 15.505 -10.592 -20.069 1.00 95.38 319 ASN A CA 1
ATOM 2336 C C . ASN A 1 319 ? 14.601 -9.639 -20.848 1.00 95.38 319 ASN A C 1
ATOM 2338 O O . ASN A 1 319 ? 14.459 -8.485 -20.452 1.00 95.38 319 ASN A O 1
ATOM 2342 N N . ILE A 1 320 ? 13.987 -10.126 -21.927 1.00 95.88 320 ILE A N 1
ATOM 2343 C CA . ILE A 1 320 ? 13.069 -9.360 -22.780 1.00 95.88 320 ILE A CA 1
ATOM 2344 C C . ILE A 1 320 ? 11.734 -10.094 -22.820 1.00 95.88 320 ILE A C 1
ATOM 2346 O O . ILE A 1 320 ? 11.641 -11.191 -23.366 1.00 95.88 320 ILE A O 1
ATOM 2350 N N . VAL A 1 321 ? 10.691 -9.524 -22.227 1.00 90.06 321 VAL A N 1
ATOM 2351 C CA . VAL A 1 321 ? 9.394 -10.196 -22.079 1.00 90.06 321 VAL A CA 1
ATOM 2352 C C . VAL A 1 321 ? 8.287 -9.306 -22.619 1.00 90.06 321 VAL A C 1
ATOM 2354 O O . VAL A 1 321 ? 8.059 -8.219 -22.097 1.00 90.06 321 VAL A O 1
ATOM 2357 N N . SER A 1 322 ? 7.564 -9.777 -23.639 1.00 85.06 322 SER A N 1
ATOM 2358 C CA . SER A 1 322 ? 6.333 -9.118 -24.084 1.00 85.06 322 SER A CA 1
ATOM 2359 C C . SER A 1 322 ? 5.217 -9.330 -23.065 1.00 85.06 322 SER A C 1
ATOM 2361 O O . SER A 1 322 ? 4.839 -10.456 -22.733 1.00 85.06 322 SER A O 1
ATOM 2363 N N . LEU A 1 323 ? 4.622 -8.234 -22.610 1.00 77.44 323 LEU A N 1
ATOM 2364 C CA . LEU A 1 323 ? 3.401 -8.225 -21.817 1.00 77.44 323 LEU A CA 1
ATOM 2365 C C . LEU A 1 323 ? 2.197 -8.362 -22.746 1.00 77.44 323 LEU A C 1
ATOM 2367 O O . LEU A 1 323 ? 1.392 -7.450 -22.917 1.00 77.44 323 LEU A O 1
ATOM 2371 N N . LEU A 1 324 ? 2.056 -9.545 -23.341 1.00 68.94 324 LEU A N 1
ATOM 2372 C CA . LEU A 1 324 ? 0.817 -9.930 -24.020 1.00 68.94 324 LEU A CA 1
ATOM 2373 C C . LEU A 1 324 ? -0.358 -10.042 -23.037 1.00 68.94 324 LEU A C 1
ATOM 2375 O O . LEU A 1 324 ? -1.511 -9.986 -23.459 1.00 68.94 324 LEU A O 1
ATOM 2379 N N . CYS A 1 325 ? -0.060 -10.202 -21.743 1.00 75.94 325 CYS A N 1
ATOM 2380 C CA . CYS A 1 325 ? -1.027 -10.129 -20.662 1.00 75.94 325 CYS A CA 1
ATOM 2381 C C . CYS A 1 325 ? -0.495 -9.243 -19.528 1.00 75.94 325 CYS A C 1
ATOM 2383 O O . CYS A 1 325 ? 0.465 -9.641 -18.864 1.00 75.94 325 CYS A O 1
ATOM 2385 N N . PRO A 1 326 ? -1.069 -8.049 -19.307 1.00 79.31 326 PRO A N 1
ATOM 2386 C CA . PRO A 1 326 ? -0.579 -7.135 -18.280 1.00 79.31 326 PRO A CA 1
ATOM 2387 C C . PRO A 1 326 ? -0.719 -7.742 -16.870 1.00 79.31 326 PRO A C 1
ATOM 2389 O O . PRO A 1 326 ? -1.597 -8.577 -16.645 1.00 79.31 326 PRO A O 1
ATOM 2392 N N . PRO A 1 327 ? 0.117 -7.352 -15.893 1.00 83.88 327 PRO A N 1
ATOM 2393 C CA . PRO A 1 327 ? -0.049 -7.810 -14.517 1.00 83.88 327 PRO A CA 1
ATOM 2394 C C . PRO A 1 327 ? -1.375 -7.322 -13.922 1.00 83.88 327 PRO A C 1
ATOM 2396 O O . PRO A 1 327 ? -1.888 -6.261 -14.289 1.00 83.88 327 PRO A O 1
ATOM 2399 N N . MET A 1 328 ? -1.939 -8.106 -13.007 1.00 89.81 328 MET A N 1
ATOM 2400 C CA . MET A 1 328 ? -3.049 -7.675 -12.169 1.00 89.81 328 MET A CA 1
ATOM 2401 C C . MET A 1 328 ? -2.553 -6.691 -11.116 1.00 89.81 328 MET A C 1
ATOM 2403 O O . MET A 1 328 ? -1.488 -6.904 -10.548 1.00 89.81 328 MET A O 1
ATOM 2407 N N . VAL A 1 329 ? -3.323 -5.630 -10.862 1.00 92.12 329 VAL A N 1
ATOM 2408 C CA . VAL A 1 329 ? -2.974 -4.605 -9.873 1.00 92.12 329 VAL A CA 1
ATOM 2409 C C . VAL A 1 329 ? -4.185 -4.122 -9.077 1.00 92.12 329 VAL A C 1
ATOM 2411 O O . VAL A 1 329 ? -5.312 -4.054 -9.587 1.00 92.12 329 VAL A O 1
ATOM 2414 N N . GLY A 1 330 ? -3.937 -3.700 -7.839 1.00 91.88 330 GLY A N 1
ATOM 2415 C CA . GLY A 1 330 ? -4.935 -3.075 -6.971 1.00 91.88 330 GLY A CA 1
ATOM 2416 C C . GLY A 1 330 ? -5.918 -4.068 -6.357 1.00 91.88 330 GLY A C 1
ATOM 2417 O O . GLY A 1 330 ? -7.081 -3.710 -6.152 1.00 91.88 330 GLY A O 1
ATOM 2418 N N . LEU A 1 331 ? -5.475 -5.300 -6.102 1.00 96.50 331 LEU A N 1
ATOM 2419 C CA . LEU A 1 331 ? -6.268 -6.325 -5.443 1.00 96.50 331 LEU A CA 1
ATOM 2420 C C . LEU A 1 331 ? -6.541 -5.937 -3.982 1.00 96.50 331 LEU A C 1
ATOM 2422 O O . LEU A 1 331 ? -5.636 -5.830 -3.158 1.00 96.50 331 LEU A O 1
ATOM 2426 N N . GLY A 1 332 ? -7.816 -5.752 -3.660 1.00 93.88 332 GLY A N 1
ATOM 2427 C CA . GLY A 1 332 ? -8.327 -5.573 -2.308 1.00 93.88 332 GLY A CA 1
ATOM 2428 C C . GLY A 1 332 ? -9.285 -6.695 -1.923 1.00 93.88 332 GLY A C 1
ATOM 2429 O O . GLY A 1 332 ? -9.819 -7.400 -2.783 1.00 93.88 332 GLY A O 1
ATOM 2430 N N . SER A 1 333 ? -9.515 -6.841 -0.619 1.00 92.94 333 SER A N 1
ATOM 2431 C CA . SER A 1 333 ? -10.514 -7.754 -0.065 1.00 92.94 333 SER A CA 1
ATOM 2432 C C . SER A 1 333 ? -11.310 -7.090 1.052 1.00 92.94 333 SER A C 1
ATOM 2434 O O . SER A 1 333 ? -10.754 -6.342 1.853 1.00 92.94 333 SER A O 1
ATOM 2436 N N . SER A 1 334 ? -12.588 -7.432 1.147 1.00 88.81 334 SER A N 1
ATOM 2437 C CA . SER A 1 334 ? -13.471 -7.089 2.264 1.00 88.81 334 SER A CA 1
ATOM 2438 C C . SER A 1 334 ? -14.305 -8.307 2.646 1.00 88.81 334 SER A C 1
ATOM 2440 O O . SER A 1 334 ? -14.704 -9.069 1.766 1.00 88.81 334 SER A O 1
ATOM 2442 N N . SER A 1 335 ? -14.558 -8.497 3.938 1.00 87.88 335 SER A N 1
ATOM 2443 C CA . SER A 1 335 ? -15.338 -9.627 4.454 1.00 87.88 335 SER A CA 1
ATOM 2444 C C . SER A 1 335 ? -16.679 -9.137 4.999 1.00 87.88 335 SER A C 1
ATOM 2446 O O . SER A 1 335 ? -16.724 -8.146 5.726 1.00 87.88 335 SER A O 1
ATOM 2448 N N . ASP A 1 336 ? -17.769 -9.828 4.672 1.00 85.81 336 ASP A N 1
ATOM 2449 C CA . ASP A 1 336 ? -19.080 -9.628 5.286 1.00 85.81 336 ASP A CA 1
ATOM 2450 C C . ASP A 1 336 ? -19.169 -10.455 6.570 1.00 85.81 336 ASP A C 1
ATOM 2452 O O . ASP A 1 336 ? -19.128 -11.687 6.562 1.00 85.81 336 ASP A O 1
ATOM 2456 N N . CYS A 1 337 ? -19.326 -9.756 7.685 1.00 81.75 337 CYS A N 1
ATOM 2457 C CA . CYS A 1 337 ? -19.295 -10.344 9.016 1.00 81.75 337 CYS A CA 1
ATOM 2458 C C . CYS A 1 337 ? -20.573 -11.078 9.434 1.00 81.75 337 CYS A C 1
ATOM 2460 O O . CYS A 1 337 ? -20.610 -11.701 10.495 1.00 81.75 337 CYS A O 1
ATOM 2462 N N . THR A 1 338 ? -21.621 -11.010 8.613 1.00 79.44 338 THR A N 1
ATOM 2463 C CA . THR A 1 338 ? -22.893 -11.707 8.832 1.00 79.44 338 THR A CA 1
ATOM 2464 C C . THR A 1 338 ? -22.982 -12.959 7.968 1.00 79.44 338 THR A C 1
ATOM 2466 O O . THR A 1 338 ? -23.431 -14.007 8.436 1.00 79.44 338 THR A O 1
ATOM 2469 N N . THR A 1 339 ? -22.584 -12.863 6.697 1.00 84.25 339 THR A N 1
ATOM 2470 C CA . THR A 1 339 ? -22.691 -13.982 5.746 1.00 84.25 339 THR A CA 1
ATOM 2471 C C . THR A 1 339 ? -21.410 -14.803 5.633 1.00 84.25 339 THR A C 1
ATOM 2473 O O . THR A 1 339 ? -21.483 -15.969 5.249 1.00 84.25 339 THR A O 1
ATOM 2476 N N . GLY A 1 340 ? -20.258 -14.234 6.002 1.00 86.56 340 GLY A N 1
ATOM 2477 C CA . GLY A 1 340 ? -18.940 -14.821 5.767 1.00 86.56 340 GLY A CA 1
ATOM 2478 C C . GLY A 1 340 ? -18.468 -14.672 4.318 1.00 86.56 340 GLY A C 1
ATOM 2479 O O . GLY A 1 340 ? -17.540 -15.364 3.909 1.00 86.56 340 GLY A O 1
ATOM 2480 N N . ASP A 1 341 ? -19.113 -13.823 3.515 1.00 91.50 341 ASP A N 1
ATOM 2481 C CA . ASP A 1 341 ? -18.724 -13.610 2.121 1.00 91.50 341 ASP A CA 1
ATOM 2482 C C . ASP A 1 341 ? -17.445 -12.764 2.044 1.00 91.50 341 ASP A C 1
ATOM 2484 O O . ASP A 1 341 ? -17.337 -11.740 2.713 1.00 91.50 341 ASP A O 1
ATOM 2488 N N . VAL A 1 342 ? -16.492 -13.132 1.188 1.00 93.31 342 VAL A N 1
ATOM 2489 C CA . VAL A 1 342 ? -15.328 -12.288 0.874 1.00 93.31 342 VAL A CA 1
ATOM 2490 C C . VAL A 1 342 ? -15.522 -11.661 -0.492 1.00 93.31 342 VAL A C 1
ATOM 2492 O O . VAL A 1 342 ? -15.595 -12.363 -1.496 1.00 93.31 342 VAL A O 1
ATOM 2495 N N . THR A 1 343 ? -15.563 -10.336 -0.555 1.00 95.31 343 THR A N 1
ATOM 2496 C CA . THR A 1 343 ? -15.570 -9.596 -1.817 1.00 95.31 343 THR A CA 1
ATOM 2497 C C . THR A 1 343 ? -14.168 -9.110 -2.140 1.00 95.31 343 THR A C 1
ATOM 2499 O O . THR A 1 343 ? -13.588 -8.309 -1.406 1.00 95.31 343 THR A O 1
ATOM 2502 N N . LEU A 1 344 ? -13.645 -9.596 -3.261 1.00 97.50 344 LEU A N 1
ATOM 2503 C CA . LEU A 1 344 ? -12.415 -9.148 -3.891 1.00 97.50 344 LEU A CA 1
ATOM 2504 C C . LEU A 1 344 ? -12.719 -8.051 -4.912 1.00 97.50 344 LEU A C 1
ATOM 2506 O O . LEU A 1 344 ? -13.743 -8.089 -5.603 1.00 97.50 344 LEU A O 1
ATOM 2510 N N . ASN A 1 345 ? -11.802 -7.103 -5.052 1.00 97.25 345 ASN A N 1
ATOM 2511 C CA . ASN A 1 345 ? -11.856 -6.049 -6.061 1.00 97.25 345 ASN A CA 1
ATOM 2512 C C . ASN A 1 345 ? -10.465 -5.803 -6.639 1.00 97.25 345 ASN A C 1
ATOM 2514 O O . ASN A 1 345 ? -9.487 -5.904 -5.913 1.00 97.25 345 ASN A O 1
ATOM 2518 N N . TRP A 1 346 ? -10.371 -5.450 -7.917 1.00 96.75 346 TRP A N 1
ATOM 2519 C CA . TRP A 1 346 ? -9.098 -5.143 -8.579 1.00 96.75 346 TRP A CA 1
ATOM 2520 C C . TRP A 1 346 ? -9.282 -4.109 -9.693 1.00 96.75 346 TRP A C 1
ATOM 2522 O O . TRP A 1 346 ? -10.406 -3.773 -10.081 1.00 96.75 346 TRP A O 1
ATOM 2532 N N . THR A 1 347 ? -8.173 -3.589 -10.218 1.00 93.69 347 THR A N 1
ATOM 2533 C CA . THR A 1 347 ? -8.196 -2.651 -11.347 1.00 93.69 347 THR A CA 1
ATOM 2534 C C . THR A 1 347 ? -8.444 -3.409 -12.650 1.00 93.69 347 THR A C 1
ATOM 2536 O O . THR A 1 347 ? -7.740 -4.366 -12.963 1.00 93.69 347 THR A O 1
ATOM 2539 N N . GLY A 1 348 ? -9.452 -2.994 -13.421 1.00 86.19 348 GLY A N 1
ATOM 2540 C CA . GLY A 1 348 ? -9.789 -3.637 -14.693 1.00 86.19 348 GLY A CA 1
ATOM 2541 C C . GLY A 1 348 ? -8.700 -3.469 -15.757 1.00 86.19 348 GLY A C 1
ATOM 2542 O O . GLY A 1 348 ? -8.082 -2.410 -15.859 1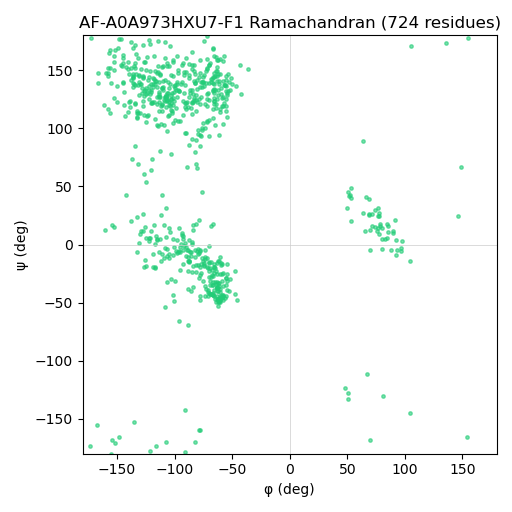.00 86.19 348 GLY A O 1
ATOM 2543 N N . ASN A 1 349 ? -8.509 -4.501 -16.580 1.00 84.50 349 ASN A N 1
ATOM 2544 C CA . ASN A 1 349 ? -7.570 -4.500 -17.702 1.00 84.50 349 ASN A CA 1
ATOM 2545 C C . ASN A 1 349 ? -8.102 -5.361 -18.868 1.00 84.50 349 ASN A C 1
ATOM 2547 O O . ASN A 1 349 ? -9.173 -5.959 -18.772 1.00 84.50 349 ASN A O 1
ATOM 2551 N N . ALA A 1 350 ? -7.377 -5.407 -19.987 1.00 82.12 350 ALA A N 1
ATOM 2552 C CA . ALA A 1 350 ? -7.727 -6.210 -21.154 1.00 82.12 350 ALA A CA 1
ATOM 2553 C C . ALA A 1 350 ? -7.268 -7.670 -20.984 1.00 82.12 350 ALA A C 1
ATOM 2555 O O . ALA A 1 350 ? -6.244 -8.074 -21.530 1.00 82.12 350 ALA A O 1
ATOM 2556 N N . TYR A 1 351 ? -8.038 -8.455 -20.232 1.00 88.44 351 TYR A N 1
ATOM 2557 C CA . TYR A 1 351 ? -7.854 -9.904 -20.119 1.00 88.44 351 TYR A CA 1
ATOM 2558 C C . TYR A 1 351 ? -8.868 -10.659 -20.990 1.00 88.44 351 TYR A C 1
ATOM 2560 O O . TYR A 1 351 ? -9.952 -10.146 -21.278 1.00 88.44 351 TYR A O 1
ATOM 2568 N N . ASP A 1 352 ? -8.561 -11.901 -21.369 1.00 91.00 352 ASP A N 1
ATOM 2569 C CA . ASP A 1 352 ? -9.565 -12.820 -21.924 1.00 91.00 352 ASP A CA 1
ATOM 2570 C C . ASP A 1 352 ? -10.419 -13.408 -20.789 1.00 91.00 352 ASP A C 1
ATOM 2572 O O . ASP A 1 352 ? -11.653 -13.400 -20.839 1.00 91.00 352 ASP A O 1
ATOM 2576 N N . THR A 1 353 ? -9.751 -13.881 -19.735 1.00 95.12 353 THR A N 1
ATOM 2577 C CA . THR A 1 353 ? -10.350 -14.410 -18.500 1.00 95.12 353 THR A CA 1
ATOM 2578 C C . THR A 1 353 ? -9.489 -14.049 -17.294 1.00 95.12 353 THR A C 1
ATOM 2580 O O . THR A 1 353 ? -8.317 -13.720 -17.449 1.00 95.12 353 THR A O 1
ATOM 2583 N N . ILE A 1 354 ? -10.047 -14.146 -16.092 1.00 97.12 354 ILE A N 1
ATOM 2584 C CA . ILE A 1 354 ? -9.325 -13.936 -14.831 1.00 97.12 354 ILE A CA 1
ATOM 2585 C C . ILE A 1 354 ? -9.491 -15.180 -13.966 1.00 97.12 354 ILE A C 1
ATOM 2587 O O . ILE A 1 354 ? -10.609 -15.654 -13.778 1.00 97.12 354 ILE A O 1
ATOM 2591 N N . GLU A 1 355 ? -8.396 -15.705 -13.433 1.00 97.50 355 GLU A N 1
ATOM 2592 C CA . GLU A 1 355 ? -8.402 -16.827 -12.496 1.00 97.50 355 GLU A CA 1
ATOM 2593 C C . GLU A 1 355 ? -8.354 -16.318 -11.052 1.00 97.50 355 GLU A C 1
ATOM 2595 O O . GLU A 1 355 ? -7.515 -15.480 -10.714 1.00 97.50 355 GLU A O 1
ATOM 2600 N N . ILE A 1 356 ? -9.236 -16.850 -10.199 1.00 98.19 356 ILE A N 1
ATOM 2601 C CA . ILE A 1 356 ? -9.252 -16.591 -8.756 1.00 98.19 356 ILE A CA 1
ATOM 2602 C C . ILE A 1 356 ? -8.854 -17.868 -8.030 1.00 98.19 356 ILE A C 1
ATOM 2604 O O . ILE A 1 356 ? -9.538 -18.893 -8.109 1.00 98.19 356 ILE A O 1
ATOM 2608 N N . LEU A 1 357 ? -7.757 -17.800 -7.287 1.00 97.94 357 LEU A N 1
ATOM 2609 C CA . LEU A 1 357 ? -7.281 -18.871 -6.433 1.00 97.94 357 LEU A CA 1
ATOM 2610 C C . LEU A 1 357 ? -7.458 -18.478 -4.968 1.00 97.94 357 LEU A C 1
ATOM 2612 O O . LEU A 1 357 ? -7.192 -17.341 -4.591 1.00 97.94 357 LEU A O 1
ATOM 2616 N N . ARG A 1 358 ? -7.850 -19.443 -4.139 1.00 97.69 358 ARG A N 1
ATOM 2617 C CA . ARG A 1 358 ? -7.875 -19.342 -2.678 1.00 97.69 358 ARG A CA 1
ATOM 2618 C C . ARG A 1 358 ? -7.019 -20.453 -2.095 1.00 97.69 358 ARG A C 1
ATOM 2620 O O . ARG A 1 358 ? -7.203 -21.619 -2.441 1.00 97.69 358 ARG A O 1
ATOM 2627 N N . ASP A 1 359 ? -6.057 -20.089 -1.258 1.00 95.12 359 ASP A N 1
ATOM 2628 C CA . ASP A 1 359 ? -5.064 -20.985 -0.657 1.00 95.12 359 ASP A CA 1
ATOM 2629 C C . ASP A 1 359 ? -4.373 -21.870 -1.710 1.00 95.12 359 ASP A C 1
ATOM 2631 O O . ASP A 1 359 ? -4.232 -23.087 -1.564 1.00 95.12 359 ASP A O 1
ATOM 2635 N N . SER A 1 360 ? -3.985 -21.232 -2.820 1.00 92.50 360 SER A N 1
ATOM 2636 C CA . SER A 1 360 ? -3.355 -21.851 -3.997 1.00 92.50 360 SER A CA 1
ATOM 2637 C C . SER A 1 360 ? -4.236 -22.839 -4.773 1.00 92.50 360 SER A C 1
ATOM 2639 O O . SER A 1 360 ? -3.742 -23.554 -5.648 1.00 92.50 360 SER A O 1
ATOM 2641 N N . VAL A 1 361 ? -5.539 -22.888 -4.492 1.00 96.44 361 VAL A N 1
ATOM 2642 C CA . VAL A 1 361 ? -6.516 -23.696 -5.228 1.00 96.44 361 VAL A CA 1
ATOM 2643 C C . VAL A 1 361 ? -7.376 -22.779 -6.086 1.00 96.44 361 VAL A C 1
ATOM 2645 O O . VAL A 1 361 ? -8.007 -21.870 -5.564 1.00 96.44 361 VAL A O 1
ATOM 2648 N N . LEU A 1 362 ? -7.440 -23.032 -7.396 1.00 96.75 362 LEU A N 1
ATOM 2649 C CA . LEU A 1 362 ? -8.362 -22.336 -8.297 1.00 96.75 362 LEU A CA 1
ATOM 2650 C C . LEU A 1 362 ? -9.809 -22.586 -7.855 1.00 96.75 362 LEU A C 1
ATOM 2652 O O . LEU A 1 362 ? -10.267 -23.733 -7.864 1.00 96.75 362 LEU A O 1
ATOM 2656 N N . ILE A 1 363 ? -10.507 -21.521 -7.468 1.00 97.75 363 ILE A N 1
ATOM 2657 C CA . ILE A 1 363 ? -11.902 -21.577 -7.022 1.00 97.75 363 ILE A CA 1
ATOM 2658 C C . ILE A 1 363 ? -12.874 -21.086 -8.091 1.00 97.75 363 ILE A C 1
ATOM 2660 O O . ILE A 1 363 ? -13.986 -21.607 -8.148 1.00 97.75 363 ILE A O 1
ATOM 2664 N N . ASP A 1 364 ? -12.456 -20.157 -8.958 1.00 98.06 364 ASP A N 1
ATOM 2665 C CA . ASP A 1 364 ? -13.280 -19.697 -10.075 1.00 98.06 364 ASP A CA 1
ATOM 2666 C C . ASP A 1 364 ? -12.457 -19.084 -11.222 1.00 98.06 364 ASP A C 1
ATOM 2668 O O . ASP A 1 364 ? -11.275 -18.756 -11.082 1.00 98.06 364 ASP A O 1
ATOM 2672 N N . THR A 1 365 ? -13.099 -18.934 -12.379 1.00 97.38 365 THR A N 1
ATOM 2673 C CA . THR A 1 365 ? -12.587 -18.196 -13.535 1.00 97.38 365 THR A CA 1
ATOM 2674 C C . THR A 1 365 ? -13.670 -17.262 -14.056 1.00 97.38 365 THR A C 1
ATOM 2676 O O . THR A 1 365 ? -14.697 -17.712 -14.566 1.00 97.38 365 THR A O 1
ATOM 2679 N N . VAL A 1 366 ? -13.424 -15.958 -13.959 1.00 97.31 366 VAL A N 1
ATOM 2680 C CA . VAL A 1 366 ? -14.378 -14.909 -14.336 1.00 97.31 366 VAL A CA 1
ATOM 2681 C C . VAL A 1 366 ? -14.008 -14.269 -15.677 1.00 97.31 366 VAL A C 1
ATOM 2683 O O . VAL A 1 366 ? -12.962 -14.562 -16.271 1.00 97.31 366 VAL A O 1
ATOM 2686 N N . GLY A 1 367 ? -14.903 -13.439 -16.213 1.00 95.44 367 GLY A N 1
ATOM 2687 C CA . GLY A 1 367 ? -14.690 -12.766 -17.487 1.00 95.44 367 GLY A CA 1
ATOM 2688 C C . GLY A 1 367 ? -13.549 -11.760 -17.391 1.00 95.44 367 GLY A C 1
ATOM 2689 O O . GLY A 1 367 ? -13.384 -11.087 -16.381 1.00 95.44 367 GLY A O 1
ATOM 2690 N N . GLY A 1 368 ? -12.768 -11.607 -18.460 1.00 92.31 368 GLY A N 1
ATOM 2691 C CA . GLY A 1 368 ? -11.605 -10.721 -18.432 1.00 92.31 368 GLY A CA 1
ATOM 2692 C C . GLY A 1 368 ? -11.902 -9.232 -18.204 1.00 92.31 368 GLY A C 1
ATOM 2693 O O . GLY A 1 368 ? -11.001 -8.479 -17.854 1.00 92.31 368 GLY A O 1
ATOM 2694 N N . GLY A 1 369 ? -13.161 -8.810 -18.366 1.00 92.00 369 GLY A N 1
ATOM 2695 C CA . GLY A 1 369 ? -13.624 -7.458 -18.039 1.00 92.00 369 GLY A CA 1
ATOM 2696 C C . GLY A 1 369 ? -14.181 -7.292 -16.621 1.00 92.00 369 GLY A C 1
ATOM 2697 O O . GLY A 1 369 ? -14.607 -6.188 -16.283 1.00 92.00 369 GLY A O 1
ATOM 2698 N N . ASP A 1 370 ? -14.225 -8.356 -15.815 1.00 96.38 370 ASP A N 1
ATOM 2699 C CA . ASP A 1 370 ? -14.706 -8.284 -14.437 1.00 96.38 370 ASP A CA 1
ATOM 2700 C C . ASP A 1 370 ? -13.663 -7.595 -13.545 1.00 96.38 370 ASP A C 1
ATOM 2702 O O . ASP A 1 370 ? -12.454 -7.720 -13.747 1.00 96.38 370 ASP A O 1
ATOM 2706 N N . THR A 1 371 ? -14.137 -6.842 -12.553 1.00 96.81 371 THR A N 1
ATOM 2707 C CA . THR A 1 371 ? -13.295 -6.078 -11.608 1.00 96.81 371 THR A CA 1
ATOM 2708 C C . THR A 1 371 ? -13.543 -6.463 -10.153 1.00 96.81 371 THR A C 1
ATOM 2710 O O . THR A 1 371 ? -13.065 -5.800 -9.234 1.00 96.81 371 THR A O 1
ATOM 2713 N N . THR A 1 372 ? -14.374 -7.477 -9.929 1.00 97.50 372 THR A N 1
ATOM 2714 C CA . THR A 1 372 ? -14.769 -7.931 -8.602 1.00 97.50 372 THR A CA 1
ATOM 2715 C C . THR A 1 372 ? -15.219 -9.384 -8.646 1.00 97.50 372 THR A C 1
ATOM 2717 O O . THR A 1 372 ? -15.726 -9.857 -9.665 1.00 97.50 372 THR A O 1
ATOM 2720 N N . TYR A 1 373 ? -15.044 -10.079 -7.528 1.00 97.94 373 TYR A N 1
ATOM 2721 C CA . TYR A 1 373 ? -15.530 -11.433 -7.304 1.00 97.94 373 TYR A CA 1
ATOM 2722 C C . TYR A 1 373 ? -15.945 -11.577 -5.843 1.00 97.94 373 TYR A C 1
ATOM 2724 O O . TYR A 1 373 ? -15.256 -11.073 -4.959 1.00 97.94 373 TYR A O 1
ATOM 2732 N N . THR A 1 374 ? -17.048 -12.275 -5.587 1.00 97.12 374 THR A N 1
ATOM 2733 C CA . THR A 1 374 ? -17.500 -12.580 -4.227 1.00 97.12 374 THR A CA 1
ATOM 2734 C C . THR A 1 374 ? -17.413 -14.080 -3.991 1.00 97.12 374 THR A C 1
ATOM 2736 O O . THR A 1 374 ? -18.043 -14.856 -4.708 1.00 97.12 374 THR A O 1
ATOM 2739 N N . ASP A 1 375 ? -16.662 -14.468 -2.966 1.00 96.50 375 ASP A N 1
ATOM 2740 C CA . ASP A 1 375 ? -16.529 -15.832 -2.472 1.00 96.50 375 ASP A CA 1
ATOM 2741 C C . ASP A 1 375 ? -17.478 -16.055 -1.285 1.00 96.50 375 ASP A C 1
ATOM 2743 O O . ASP A 1 375 ? -17.242 -15.498 -0.209 1.00 96.50 375 ASP A O 1
ATOM 2747 N N . PRO A 1 376 ? -18.587 -16.791 -1.460 1.00 94.69 376 PRO A N 1
ATOM 2748 C CA . PRO A 1 376 ? -19.663 -16.763 -0.486 1.00 94.69 376 PRO A CA 1
ATOM 2749 C C . PRO A 1 376 ? -19.498 -17.768 0.662 1.00 94.69 376 PRO A C 1
ATOM 2751 O O . PRO A 1 376 ? -19.109 -18.921 0.455 1.00 94.69 376 PRO A O 1
ATOM 2754 N N . GLY A 1 377 ? -19.948 -17.374 1.854 1.00 88.56 377 GLY A N 1
ATOM 2755 C CA . GLY A 1 377 ? -20.258 -18.277 2.962 1.00 88.56 377 GLY A CA 1
ATOM 2756 C C . GLY A 1 377 ? -19.051 -18.967 3.589 1.00 88.56 377 GLY A C 1
ATOM 2757 O O . GLY A 1 377 ? -19.127 -20.159 3.911 1.00 88.56 377 GLY A O 1
ATOM 2758 N N . LEU A 1 378 ? -17.933 -18.257 3.737 1.00 90.31 378 LEU A N 1
ATOM 2759 C CA . LEU A 1 378 ? -16.737 -18.811 4.354 1.00 90.31 378 LEU A CA 1
ATOM 2760 C C . LEU A 1 378 ? -16.869 -18.906 5.871 1.00 90.31 378 LEU A C 1
ATOM 2762 O O . LEU A 1 378 ? -17.465 -18.063 6.536 1.00 90.31 378 LEU A O 1
ATOM 2766 N N . ALA A 1 379 ? -16.281 -19.963 6.429 1.00 88.44 379 ALA A N 1
ATOM 2767 C CA . ALA A 1 379 ? -16.123 -20.073 7.871 1.00 88.44 379 ALA A CA 1
ATOM 2768 C C . ALA A 1 379 ? -15.085 -19.059 8.361 1.00 88.44 379 ALA A C 1
ATOM 2770 O O . ALA A 1 379 ? -14.169 -18.707 7.612 1.00 88.44 379 ALA A O 1
ATOM 2771 N N . ALA A 1 380 ? -15.189 -18.658 9.629 1.00 83.50 380 ALA A N 1
ATOM 2772 C CA . ALA A 1 380 ? -14.222 -17.754 10.231 1.00 83.50 380 ALA A CA 1
ATOM 2773 C C . ALA A 1 380 ? -12.786 -18.301 10.114 1.00 83.50 380 ALA A C 1
ATOM 2775 O O . ALA A 1 380 ? -12.533 -19.477 10.399 1.00 83.50 380 ALA A O 1
ATOM 2776 N N . GLY A 1 381 ? -11.858 -17.454 9.676 1.00 85.06 381 GLY A N 1
ATOM 2777 C CA . GLY A 1 381 ? -10.475 -17.820 9.396 1.00 85.06 381 GLY A CA 1
ATOM 2778 C C . GLY A 1 381 ? -9.812 -16.905 8.370 1.00 85.06 381 GLY A C 1
ATOM 2779 O O . GLY A 1 381 ? -10.441 -16.008 7.812 1.00 85.06 381 GLY A O 1
ATOM 2780 N N . ASN A 1 382 ? -8.530 -17.156 8.114 1.00 88.50 382 ASN A N 1
ATOM 2781 C CA . ASN A 1 382 ? -7.722 -16.363 7.192 1.00 88.50 382 ASN A CA 1
ATOM 2782 C C . ASN A 1 382 ? -7.579 -17.125 5.876 1.00 88.50 382 ASN A C 1
ATOM 2784 O O . ASN A 1 382 ? -7.189 -18.294 5.887 1.00 88.50 382 ASN A O 1
ATOM 2788 N N . TYR A 1 383 ? -7.843 -16.452 4.761 1.00 93.00 383 TYR A N 1
ATOM 2789 C CA . TYR A 1 383 ? -7.770 -17.029 3.423 1.00 93.00 383 TYR A CA 1
ATOM 2790 C C . TYR A 1 383 ? -6.837 -16.194 2.555 1.00 93.00 383 TYR A C 1
ATOM 2792 O O . TYR A 1 383 ? -6.975 -14.972 2.480 1.00 93.00 383 TYR A O 1
ATOM 2800 N N . THR A 1 384 ? -5.889 -16.849 1.889 1.00 96.06 384 THR A N 1
ATOM 2801 C CA . THR A 1 384 ? -5.002 -16.174 0.936 1.00 96.06 384 THR A CA 1
ATOM 2802 C C . THR A 1 384 ? -5.617 -16.248 -0.450 1.00 96.06 384 THR A C 1
ATOM 2804 O O . THR A 1 384 ? -5.776 -17.340 -0.991 1.00 96.06 384 THR A O 1
ATOM 2807 N N . TYR A 1 385 ? -5.930 -15.107 -1.046 1.00 97.81 385 TYR A N 1
ATOM 2808 C CA . TYR A 1 385 ? -6.398 -15.023 -2.422 1.00 97.81 385 TYR A CA 1
ATOM 2809 C C . TYR A 1 385 ? -5.270 -14.625 -3.353 1.00 97.81 385 TYR A C 1
ATOM 2811 O O . TYR A 1 385 ? -4.512 -13.712 -3.045 1.00 97.81 385 TYR A O 1
ATOM 2819 N N . GLN A 1 386 ? -5.199 -15.281 -4.504 1.00 97.44 386 GLN A N 1
ATOM 2820 C CA . GLN A 1 386 ? -4.368 -14.884 -5.631 1.00 97.44 386 GLN A CA 1
ATOM 2821 C C . GLN A 1 386 ? -5.277 -14.667 -6.836 1.00 97.44 386 GLN A C 1
ATOM 2823 O O . GLN A 1 386 ? -6.086 -15.537 -7.162 1.00 97.44 386 GLN A O 1
ATOM 2828 N N . VAL A 1 387 ? -5.141 -13.525 -7.503 1.00 97.62 387 VAL A N 1
ATOM 2829 C CA . VAL A 1 387 ? -5.937 -13.195 -8.688 1.00 97.62 387 VAL A CA 1
ATOM 2830 C C . VAL A 1 387 ? -5.000 -12.843 -9.840 1.00 97.62 387 VAL A C 1
ATOM 2832 O O . VAL A 1 387 ? -4.020 -12.118 -9.659 1.00 97.62 387 VAL A O 1
ATOM 2835 N N . GLN A 1 388 ? -5.261 -13.415 -11.018 1.00 94.31 388 GLN A N 1
ATOM 2836 C CA . GLN A 1 388 ? -4.387 -13.284 -12.186 1.00 94.31 388 GLN A CA 1
ATOM 2837 C C . GLN A 1 388 ? -5.172 -13.225 -13.497 1.00 94.31 388 GLN A C 1
ATOM 2839 O O . GLN A 1 388 ? -6.144 -13.955 -13.694 1.00 94.31 388 GLN A O 1
ATOM 2844 N N . GLY A 1 389 ? -4.740 -12.352 -14.406 1.00 93.00 389 GLY A N 1
ATOM 2845 C CA . GLY A 1 389 ? -5.307 -12.243 -15.747 1.00 93.00 389 GLY A CA 1
ATOM 2846 C C . GLY A 1 389 ? -4.724 -13.281 -16.706 1.00 93.00 389 GLY A C 1
ATOM 2847 O O . GLY A 1 389 ? -3.550 -13.632 -16.604 1.00 93.00 389 GLY A O 1
ATOM 2848 N N . ILE A 1 390 ? -5.536 -13.751 -17.654 1.00 90.88 390 ILE A N 1
ATOM 2849 C CA . ILE A 1 390 ? -5.144 -14.681 -18.718 1.00 90.88 390 ILE A CA 1
ATOM 2850 C C . ILE A 1 390 ? -5.386 -14.027 -20.078 1.00 90.88 390 ILE A C 1
ATOM 2852 O O . ILE A 1 390 ? -6.485 -13.535 -20.335 1.00 90.88 390 ILE A O 1
ATOM 2856 N N . CYS A 1 391 ? -4.392 -14.074 -20.966 1.00 85.69 391 CYS A N 1
ATOM 2857 C CA . CYS A 1 391 ? -4.478 -13.527 -22.321 1.00 85.69 391 CYS A CA 1
ATOM 2858 C C . CYS A 1 391 ? -3.821 -14.486 -23.315 1.00 85.69 391 CYS A C 1
ATOM 2860 O O . CYS A 1 391 ? -2.660 -14.871 -23.157 1.00 85.69 391 CYS A O 1
ATOM 2862 N N . ALA A 1 392 ? -4.571 -14.917 -24.327 1.00 82.50 392 ALA A N 1
ATOM 2863 C CA . ALA A 1 392 ? -4.171 -15.926 -25.307 1.00 82.50 392 ALA A CA 1
ATOM 2864 C C . ALA A 1 392 ? -3.602 -17.219 -24.676 1.00 82.50 392 ALA A C 1
ATOM 2866 O O . ALA A 1 392 ? -2.751 -17.888 -25.262 1.00 82.50 392 ALA A O 1
ATOM 2867 N N . GLY A 1 393 ? -4.080 -17.578 -23.478 1.00 77.25 393 GLY A N 1
ATOM 2868 C CA . GLY A 1 393 ? -3.618 -18.742 -22.715 1.00 77.25 393 GLY A CA 1
ATOM 2869 C C . GLY A 1 393 ? -2.347 -18.525 -21.885 1.00 77.25 393 GLY A C 1
ATOM 2870 O O . GLY A 1 393 ? -1.877 -19.482 -21.274 1.00 77.25 393 GLY A O 1
ATOM 2871 N N . ASN A 1 394 ? -1.806 -17.304 -21.837 1.00 79.31 394 ASN A N 1
ATOM 2872 C CA . ASN A 1 394 ? -0.684 -16.934 -20.974 1.00 79.31 394 ASN A CA 1
ATOM 2873 C C . ASN A 1 394 ? -1.185 -16.246 -19.702 1.00 79.31 394 ASN A C 1
ATOM 2875 O O . ASN A 1 394 ? -2.101 -15.428 -19.767 1.00 79.31 394 ASN A O 1
ATOM 2879 N N . ILE A 1 395 ? -0.563 -16.568 -18.569 1.00 82.50 395 ILE A N 1
ATOM 2880 C CA . ILE A 1 395 ? -0.836 -15.952 -17.267 1.00 82.50 395 ILE A CA 1
ATOM 2881 C C . ILE A 1 395 ? -0.043 -14.641 -17.175 1.00 82.50 395 ILE A C 1
ATOM 2883 O O . ILE A 1 395 ? 1.174 -14.651 -17.364 1.00 82.50 395 ILE A O 1
ATOM 2887 N N . GLY A 1 396 ? -0.725 -13.525 -16.910 1.00 82.00 396 GLY A N 1
ATOM 2888 C CA . GLY A 1 396 ? -0.090 -12.260 -16.529 1.00 82.00 396 GLY A CA 1
ATOM 2889 C C . GLY A 1 396 ? 0.426 -12.295 -15.086 1.00 82.00 396 GLY A C 1
ATOM 2890 O O . GLY A 1 396 ? 0.200 -13.257 -14.355 1.00 82.00 396 GLY A O 1
ATOM 2891 N N . GLY A 1 397 ? 1.108 -11.239 -14.638 1.00 83.56 397 GLY A N 1
ATOM 2892 C CA . GLY A 1 397 ? 1.489 -11.115 -13.223 1.00 83.56 397 GLY A CA 1
ATOM 2893 C C . GLY A 1 397 ? 0.269 -11.215 -12.294 1.00 83.56 397 GLY A C 1
ATOM 2894 O O . GLY A 1 397 ? -0.776 -10.634 -12.587 1.00 83.56 397 GLY A O 1
ATOM 2895 N N . ALA A 1 398 ? 0.389 -11.967 -11.201 1.00 90.75 398 ALA A N 1
ATOM 2896 C CA . ALA A 1 398 ? -0.678 -12.158 -10.220 1.00 90.75 398 ALA A CA 1
ATOM 2897 C C . ALA A 1 398 ? -0.512 -11.210 -9.025 1.00 90.75 398 ALA A C 1
ATOM 2899 O O . ALA A 1 398 ? 0.617 -10.921 -8.629 1.00 90.75 398 ALA A O 1
ATOM 2900 N N . GLU A 1 399 ? -1.619 -10.816 -8.397 1.00 95.00 399 GLU A N 1
ATOM 2901 C CA . GLU A 1 399 ? -1.601 -10.174 -7.079 1.00 95.00 399 GLU A CA 1
ATOM 2902 C C . GLU A 1 399 ? -2.192 -11.079 -6.004 1.00 95.00 399 GLU A C 1
ATOM 2904 O O . GLU A 1 399 ? -3.009 -11.958 -6.288 1.00 95.00 399 GLU A O 1
ATOM 2909 N N . VAL A 1 400 ? -1.742 -10.874 -4.762 1.00 95.75 400 VAL A N 1
ATOM 2910 C CA . VAL A 1 400 ? -2.101 -11.696 -3.604 1.00 95.75 400 VAL A CA 1
ATOM 2911 C C . VAL A 1 400 ? -2.600 -10.810 -2.467 1.00 95.75 400 VAL A C 1
ATOM 2913 O O . VAL A 1 400 ? -1.962 -9.816 -2.133 1.00 95.75 400 VAL A O 1
ATOM 2916 N N . VAL A 1 401 ? -3.706 -11.200 -1.836 1.00 94.75 401 VAL A N 1
ATOM 2917 C CA . VAL A 1 401 ? -4.259 -10.537 -0.647 1.00 94.75 401 VAL A CA 1
ATOM 2918 C C . VAL A 1 401 ? -4.689 -11.577 0.386 1.00 94.75 401 VAL A C 1
ATOM 2920 O O . VAL A 1 401 ? -5.124 -12.671 0.032 1.00 94.75 401 VAL A O 1
ATOM 2923 N N . VAL A 1 402 ? -4.572 -11.253 1.673 1.00 91.81 402 VAL A N 1
ATOM 2924 C CA . VAL A 1 402 ? -5.111 -12.085 2.757 1.00 91.81 402 VAL A CA 1
ATOM 2925 C C . VAL A 1 402 ? -6.419 -11.471 3.232 1.00 91.81 402 VAL A C 1
ATOM 2927 O O . VAL A 1 402 ? -6.427 -10.340 3.712 1.00 91.81 402 VAL A O 1
ATOM 2930 N N . ALA A 1 403 ? -7.508 -12.228 3.127 1.00 89.81 403 ALA A N 1
ATOM 2931 C CA . ALA A 1 403 ? -8.793 -11.851 3.693 1.00 89.81 403 ALA A CA 1
ATOM 2932 C C . ALA A 1 403 ? -9.007 -12.591 5.016 1.00 89.81 403 ALA A C 1
ATOM 2934 O O . ALA A 1 403 ? -8.992 -13.825 5.060 1.00 89.81 403 ALA A O 1
ATOM 2935 N N . ASN A 1 404 ? -9.240 -11.837 6.088 1.00 86.75 404 ASN A N 1
ATOM 2936 C CA . ASN A 1 404 ? -9.690 -12.394 7.358 1.00 86.75 404 ASN A CA 1
ATOM 2937 C C . ASN A 1 404 ? -11.216 -12.404 7.356 1.00 86.75 404 ASN A C 1
ATOM 2939 O O . ASN A 1 404 ? -11.856 -11.357 7.265 1.00 86.75 404 ASN A O 1
ATOM 2943 N N . VAL A 1 405 ? -11.803 -13.591 7.422 1.00 86.38 405 VAL A N 1
ATOM 2944 C CA . VAL A 1 405 ? -13.240 -13.766 7.604 1.00 86.38 405 VAL A CA 1
ATOM 2945 C C . VAL A 1 405 ? -13.480 -13.890 9.094 1.00 86.38 405 VAL A C 1
ATOM 2947 O O . VAL A 1 405 ? -13.086 -14.871 9.721 1.00 86.38 405 VAL A O 1
ATOM 2950 N N . ALA A 1 406 ? -14.129 -12.891 9.665 1.00 80.94 406 ALA A N 1
ATOM 2951 C CA . ALA A 1 406 ? -14.737 -12.989 10.976 1.00 80.94 406 ALA A CA 1
ATOM 2952 C C . ALA A 1 406 ? -16.253 -13.031 10.785 1.00 80.94 406 ALA A C 1
ATOM 2954 O O . ALA A 1 406 ? -16.785 -12.382 9.892 1.00 80.94 406 ALA A O 1
ATOM 2955 N N . SER A 1 407 ? -16.946 -13.832 11.589 1.00 75.31 407 SER A N 1
ATOM 2956 C CA . SER A 1 407 ? -18.401 -13.961 11.518 1.00 75.31 407 SER A CA 1
ATOM 2957 C C . SER A 1 407 ? -18.994 -13.918 12.912 1.00 75.31 407 SER A C 1
ATOM 2959 O O . SER A 1 407 ? -18.470 -14.586 13.807 1.00 75.31 407 SER A O 1
ATOM 2961 N N . TYR A 1 408 ? -20.107 -13.215 13.075 1.00 80.56 408 TYR A N 1
ATOM 2962 C CA . TYR A 1 408 ? -20.873 -13.214 14.314 1.00 80.56 408 TYR A CA 1
ATOM 2963 C C . TYR A 1 408 ? -22.375 -13.363 14.012 1.00 80.56 408 TYR A C 1
ATOM 2965 O O . TYR A 1 408 ? -22.851 -13.049 12.921 1.00 80.56 408 TYR A O 1
ATOM 2973 N N . GLY A 1 409 ? -23.122 -13.943 14.947 1.00 76.56 409 GLY A N 1
ATOM 2974 C CA . GLY A 1 409 ? -24.522 -14.342 14.806 1.00 76.56 409 GLY A CA 1
ATOM 2975 C C . GLY A 1 409 ? -25.552 -13.236 15.062 1.00 76.56 409 GLY A C 1
ATOM 2976 O O . GLY A 1 409 ? -26.726 -13.555 15.266 1.00 76.56 409 GLY A O 1
ATOM 2977 N N . GLY A 1 410 ? -25.150 -11.962 15.053 1.00 81.81 410 GLY A N 1
ATOM 2978 C CA . GLY A 1 410 ? -26.005 -10.815 15.389 1.00 81.81 410 GLY A CA 1
ATOM 2979 C C . GLY A 1 410 ? -25.965 -10.405 16.866 1.00 81.81 410 GLY A C 1
ATOM 2980 O O . GLY A 1 410 ? -26.906 -9.780 17.355 1.00 81.81 410 GLY A O 1
ATOM 2981 N N . GLU A 1 411 ? -24.913 -10.784 17.588 1.00 89.81 411 GLU A N 1
ATOM 2982 C CA . GLU A 1 411 ? -24.635 -10.329 18.948 1.00 89.81 411 GLU A CA 1
ATOM 2983 C C . GLU A 1 411 ? -24.522 -8.795 19.020 1.00 89.81 411 GLU A C 1
ATOM 2985 O O . GLU A 1 411 ? -24.302 -8.117 18.012 1.00 89.81 411 GLU A O 1
ATOM 2990 N N . SER A 1 412 ? -24.728 -8.231 20.211 1.00 89.75 412 SER A N 1
ATOM 2991 C CA . SER A 1 412 ? -24.638 -6.783 20.441 1.00 89.75 412 SER A CA 1
ATOM 2992 C C . SER A 1 412 ? -23.251 -6.347 20.907 1.00 89.75 412 SER A C 1
ATOM 2994 O O . SER A 1 412 ? -22.923 -5.162 20.854 1.00 89.75 412 SER A O 1
ATOM 2996 N N . ASP A 1 413 ? -22.441 -7.297 21.362 1.00 93.56 413 ASP A N 1
ATOM 2997 C CA . ASP A 1 413 ? -21.184 -7.035 22.044 1.00 93.56 413 ASP A CA 1
ATOM 2998 C C . ASP A 1 413 ? -20.068 -7.883 21.432 1.00 93.56 413 ASP A C 1
ATOM 3000 O O . ASP A 1 413 ? -20.282 -9.021 21.011 1.00 93.56 413 ASP A O 1
ATOM 3004 N N . VAL A 1 414 ? -18.857 -7.338 21.401 1.00 95.06 414 VAL A N 1
ATOM 3005 C CA . VAL A 1 414 ? -17.648 -8.093 21.061 1.00 95.06 414 VAL A CA 1
ATOM 3006 C C . VAL A 1 414 ? -16.650 -8.013 22.203 1.00 95.06 414 VAL A C 1
ATOM 3008 O O . VAL A 1 414 ? -16.383 -6.934 22.722 1.00 95.06 414 VAL A O 1
ATOM 3011 N N . ILE A 1 415 ? -16.090 -9.160 22.574 1.00 96.81 415 ILE A N 1
ATOM 3012 C CA . ILE A 1 415 ? -14.966 -9.264 23.500 1.00 96.81 415 ILE A CA 1
ATOM 3013 C C . ILE A 1 415 ? -13.707 -9.513 22.676 1.00 96.81 415 ILE A C 1
ATOM 3015 O O . ILE A 1 415 ? -13.562 -10.565 22.044 1.00 96.81 415 ILE A O 1
ATOM 3019 N N . PHE A 1 416 ? -12.794 -8.550 22.702 1.00 96.06 416 PHE A N 1
ATOM 3020 C CA . PHE A 1 416 ? -11.442 -8.705 22.190 1.00 96.06 416 PHE A CA 1
ATOM 3021 C C . PHE A 1 416 ? -10.585 -9.325 23.292 1.00 96.06 416 PHE A C 1
ATOM 3023 O O . PHE A 1 416 ? -10.031 -8.624 24.133 1.00 96.06 416 PHE A O 1
ATOM 3030 N N . ALA A 1 417 ? -10.527 -10.656 23.295 1.00 94.75 417 ALA A N 1
ATOM 3031 C CA . ALA A 1 417 ? -9.744 -11.482 24.207 1.00 94.75 417 ALA A CA 1
ATOM 3032 C C . ALA A 1 417 ? -8.284 -11.541 23.739 1.00 94.75 417 ALA A C 1
ATOM 3034 O O . ALA A 1 417 ? -7.809 -12.575 23.261 1.00 94.75 417 ALA A O 1
ATOM 3035 N N . VAL A 1 418 ? -7.614 -10.390 23.781 1.00 93.25 418 VAL A N 1
ATOM 3036 C CA . VAL A 1 418 ? -6.227 -10.229 23.323 1.00 93.25 418 VAL A CA 1
ATOM 3037 C C . VAL A 1 418 ? -5.216 -10.284 24.471 1.00 93.25 418 VAL A C 1
ATOM 3039 O O . VAL A 1 418 ? -4.017 -10.355 24.206 1.00 93.25 418 VAL A O 1
ATOM 3042 N N . GLU A 1 419 ? -5.688 -10.318 25.720 1.00 89.06 419 GLU A N 1
ATOM 3043 C CA . GLU A 1 419 ? -4.873 -10.595 26.903 1.00 89.06 419 GLU A CA 1
ATOM 3044 C C . GLU A 1 419 ? -4.075 -11.902 26.753 1.00 89.06 419 GLU A C 1
ATOM 3046 O O . GLU A 1 419 ? -4.550 -12.905 26.201 1.00 89.06 419 GLU A O 1
ATOM 3051 N N . LEU A 1 420 ? -2.823 -11.891 27.215 1.00 84.31 420 LEU A N 1
ATOM 3052 C CA . LEU A 1 420 ? -2.010 -13.103 27.267 1.00 84.31 420 LEU A CA 1
ATOM 3053 C C . LEU A 1 420 ? -2.265 -13.824 28.598 1.00 84.31 420 LEU A C 1
ATOM 3055 O O . LEU A 1 420 ? -2.618 -13.185 29.578 1.00 84.31 420 LEU A O 1
ATOM 3059 N N . PRO A 1 421 ? -2.044 -15.149 28.683 1.00 82.62 421 PRO A N 1
ATOM 3060 C CA . PRO A 1 421 ? -2.288 -15.878 29.924 1.00 82.62 421 PRO A CA 1
ATOM 3061 C C . PRO A 1 421 ? -1.476 -15.326 31.105 1.00 82.62 421 PRO A C 1
ATOM 3063 O O . PRO A 1 421 ? -0.241 -15.414 31.090 1.00 82.62 421 PRO A O 1
ATOM 3066 N N . ASP A 1 422 ? -2.170 -14.856 32.139 1.00 80.19 422 ASP A N 1
ATOM 3067 C CA . ASP A 1 422 ? -1.593 -14.289 33.359 1.00 80.19 422 ASP A CA 1
ATOM 3068 C C . ASP A 1 422 ? -2.294 -14.812 34.642 1.00 80.19 422 ASP A C 1
ATOM 3070 O O . ASP A 1 422 ? -2.720 -15.973 34.695 1.00 80.19 422 ASP A O 1
ATOM 3074 N N . GLN A 1 423 ? -2.298 -14.032 35.734 1.00 78.31 423 GLN A N 1
ATOM 3075 C CA . GLN A 1 423 ? -2.928 -14.425 37.003 1.00 78.31 423 GLN A CA 1
ATOM 3076 C C . GLN A 1 423 ? -4.439 -14.149 37.062 1.00 78.31 423 GLN A C 1
ATOM 3078 O O . GLN A 1 423 ? -5.105 -14.737 37.922 1.00 78.31 423 GLN A O 1
ATOM 3083 N N . ILE A 1 424 ? -4.967 -13.286 36.194 1.00 86.06 424 ILE A N 1
ATOM 3084 C CA . ILE A 1 424 ? -6.328 -12.761 36.226 1.00 86.06 424 ILE A CA 1
ATOM 3085 C C . ILE A 1 424 ? -6.951 -12.934 34.840 1.00 86.06 424 ILE A C 1
ATOM 3087 O O . ILE A 1 424 ? -6.584 -12.300 33.871 1.00 86.06 424 ILE A O 1
ATOM 3091 N N . ASP A 1 425 ? -7.955 -13.796 34.748 1.00 89.88 425 ASP A N 1
ATOM 3092 C CA . ASP A 1 425 ? -8.660 -14.033 33.488 1.00 89.88 425 ASP A CA 1
ATOM 3093 C C . ASP A 1 425 ? -9.802 -13.007 33.345 1.00 89.88 425 ASP A C 1
ATOM 3095 O O . ASP A 1 425 ? -10.933 -13.269 33.785 1.00 89.88 425 ASP A O 1
ATOM 3099 N N . SER A 1 426 ? -9.505 -11.809 32.816 1.00 92.06 426 SER A N 1
ATOM 3100 C CA . SER A 1 426 ? -10.522 -10.764 32.607 1.00 92.06 426 SER A CA 1
ATOM 3101 C C . SER A 1 426 ? -11.581 -11.217 31.619 1.00 92.06 426 SER A C 1
ATOM 3103 O O . SER A 1 426 ? -12.765 -10.933 31.823 1.00 92.06 426 SER A O 1
ATOM 3105 N N . VAL A 1 427 ? -11.195 -11.962 30.580 1.00 94.75 427 VAL A N 1
ATOM 3106 C CA . VAL A 1 427 ? -12.134 -12.493 29.591 1.00 94.75 427 VAL A CA 1
ATOM 3107 C C . VAL A 1 427 ? -13.152 -13.406 30.263 1.00 94.75 427 VAL A C 1
ATOM 3109 O O . VAL A 1 427 ? -14.352 -13.205 30.074 1.00 94.75 427 VAL A O 1
ATOM 3112 N N . ALA A 1 428 ? -12.725 -14.371 31.080 1.00 94.69 428 ALA A N 1
ATOM 3113 C CA . ALA A 1 428 ? -13.650 -15.267 31.770 1.00 94.69 428 ALA A CA 1
ATOM 3114 C C . ALA A 1 428 ? -14.521 -14.531 32.799 1.00 94.69 428 ALA A C 1
ATOM 3116 O O . ALA A 1 428 ? -15.712 -14.841 32.922 1.00 94.69 428 ALA A O 1
ATOM 3117 N N . ALA A 1 429 ? -13.956 -13.561 33.526 1.00 94.62 429 ALA A N 1
ATOM 3118 C CA . ALA A 1 429 ? -14.699 -12.742 34.483 1.00 94.62 429 ALA A CA 1
ATOM 3119 C C . ALA A 1 429 ? -15.796 -11.919 33.787 1.00 94.62 429 ALA A C 1
ATOM 3121 O O . ALA A 1 429 ? -16.961 -11.956 34.195 1.00 94.62 429 ALA A O 1
ATOM 3122 N N . LEU A 1 430 ? -15.449 -11.240 32.692 1.00 96.56 430 LEU A N 1
ATOM 3123 C CA . LEU A 1 430 ? -16.390 -10.450 31.910 1.00 96.56 430 LEU A CA 1
ATOM 3124 C C . LEU A 1 430 ? -17.443 -11.336 31.238 1.00 96.56 430 LEU A C 1
ATOM 3126 O O . LEU A 1 430 ? -18.624 -11.018 31.314 1.00 96.56 430 LEU A O 1
ATOM 3130 N N . GLN A 1 431 ? -17.062 -12.467 30.638 1.00 97.31 431 GLN A N 1
ATOM 3131 C CA . GLN A 1 431 ? -18.014 -13.417 30.048 1.00 97.31 431 GLN A CA 1
ATOM 3132 C C . GLN A 1 431 ? -19.055 -13.879 31.073 1.00 97.31 431 GLN A C 1
ATOM 3134 O O . GLN A 1 431 ? -20.251 -13.843 30.791 1.00 97.31 431 GLN A O 1
ATOM 3139 N N . ALA A 1 432 ? -18.623 -14.240 32.286 1.00 95.38 432 ALA A N 1
ATOM 3140 C CA . ALA A 1 432 ? -19.534 -14.632 33.358 1.00 95.38 432 ALA A CA 1
ATOM 3141 C C . ALA A 1 432 ? -20.478 -13.488 33.772 1.00 95.38 432 ALA A C 1
ATOM 3143 O O . ALA A 1 432 ? -21.666 -13.725 34.013 1.00 95.38 432 ALA A O 1
ATOM 3144 N N . ALA A 1 433 ? -19.972 -12.254 33.836 1.00 94.00 433 ALA A N 1
ATOM 3145 C CA . ALA A 1 433 ? -20.766 -11.079 34.178 1.00 94.00 433 ALA A CA 1
ATOM 3146 C C . ALA A 1 433 ? -21.765 -10.698 33.067 1.00 94.00 433 ALA A C 1
ATOM 3148 O O . ALA A 1 433 ? -22.925 -10.405 33.359 1.00 94.00 433 ALA A O 1
ATOM 3149 N N . LEU A 1 434 ? -21.360 -10.757 31.796 1.00 93.94 434 LEU A N 1
ATOM 3150 C CA . LEU A 1 434 ? -22.229 -10.511 30.642 1.00 93.94 434 LEU A CA 1
ATOM 3151 C C . LEU A 1 434 ? -23.305 -11.595 30.504 1.00 93.94 434 LEU A C 1
ATOM 3153 O O . LEU A 1 434 ? -24.473 -11.262 30.294 1.00 93.94 434 LEU A O 1
ATOM 3157 N N . ASP A 1 435 ? -22.952 -12.870 30.706 1.00 91.12 435 ASP A N 1
ATOM 3158 C CA . ASP A 1 435 ? -23.904 -13.987 30.735 1.00 91.12 435 ASP A CA 1
ATOM 3159 C C . ASP A 1 435 ? -24.967 -13.781 31.825 1.00 91.12 435 ASP A C 1
ATOM 3161 O O . ASP A 1 435 ? -26.163 -13.970 31.583 1.00 91.12 435 ASP A O 1
ATOM 3165 N N . ALA A 1 436 ? -24.548 -13.368 33.028 1.00 85.94 436 ALA A N 1
ATOM 3166 C CA . ALA A 1 436 ? -25.450 -13.089 34.145 1.00 85.94 436 ALA A CA 1
ATOM 3167 C C . ALA A 1 436 ? -26.381 -11.894 33.873 1.00 85.94 436 ALA A C 1
ATOM 3169 O O . ALA A 1 436 ? -27.539 -11.916 34.295 1.00 85.94 436 ALA A O 1
ATOM 3170 N N . ASN A 1 437 ? -25.906 -10.904 33.113 1.00 84.06 437 ASN A N 1
ATOM 3171 C CA . ASN A 1 437 ? -26.686 -9.754 32.650 1.00 84.06 437 AS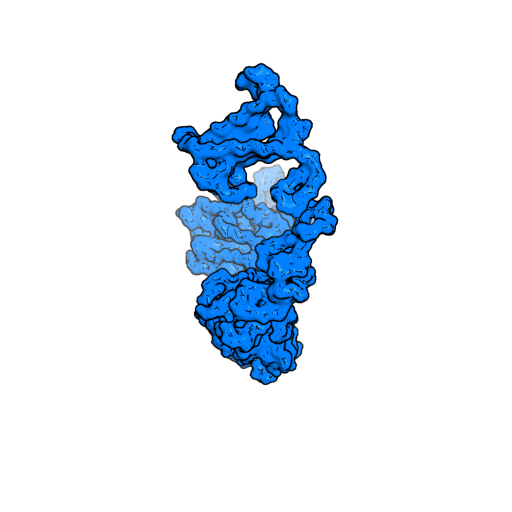N A CA 1
ATOM 3172 C C . ASN A 1 437 ? -27.484 -10.029 31.356 1.00 84.06 437 ASN A C 1
ATOM 3174 O O . ASN A 1 437 ? -28.198 -9.154 30.8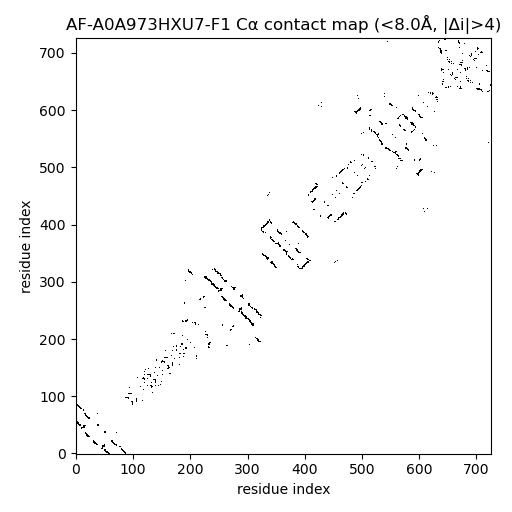69 1.00 84.06 437 ASN A O 1
ATOM 3178 N N . GLY A 1 438 ? -27.408 -11.243 30.796 1.00 87.31 438 GLY A N 1
ATOM 3179 C CA . GLY A 1 438 ? -28.154 -11.637 29.598 1.00 87.31 438 GLY A CA 1
ATOM 3180 C C . GLY A 1 438 ? -27.699 -10.942 28.311 1.00 87.31 438 GLY A C 1
ATOM 3181 O O . GLY A 1 438 ? -28.497 -10.804 27.380 1.00 87.31 438 GLY A O 1
ATOM 3182 N N . ILE A 1 439 ? -26.442 -10.500 28.253 1.00 88.69 439 ILE A N 1
ATOM 3183 C CA . ILE A 1 439 ? -25.858 -9.819 27.097 1.00 88.69 439 ILE A CA 1
ATOM 3184 C C . ILE A 1 439 ? -25.287 -10.847 26.119 1.00 88.69 439 ILE A C 1
ATOM 3186 O O . ILE A 1 439 ? -24.491 -11.704 26.491 1.00 88.69 439 ILE A O 1
ATOM 3190 N N . GLY A 1 440 ? -25.691 -10.760 24.849 1.00 89.69 440 GLY A N 1
ATOM 3191 C CA . GLY A 1 440 ? -25.139 -11.597 23.786 1.00 89.69 440 GLY A CA 1
ATOM 3192 C C . GLY A 1 440 ? -23.841 -11.009 23.243 1.00 89.69 440 GLY A C 1
ATOM 3193 O O . GLY A 1 440 ? -23.842 -9.861 22.795 1.00 89.69 440 GLY A O 1
ATOM 3194 N N . TYR A 1 441 ? -22.769 -11.803 23.232 1.00 93.19 441 TYR A N 1
ATOM 3195 C CA . TYR A 1 441 ? -21.450 -11.384 22.761 1.00 93.19 441 TYR A CA 1
ATOM 3196 C C . TYR A 1 441 ? -20.773 -12.415 21.852 1.00 93.19 441 TYR A C 1
ATOM 3198 O O . TYR A 1 441 ? -20.997 -13.622 21.959 1.00 93.19 441 TYR A O 1
ATOM 3206 N N . VAL A 1 442 ? -19.887 -11.926 20.987 1.00 92.44 442 VAL A N 1
ATOM 3207 C CA . VAL A 1 442 ? -18.903 -12.727 20.248 1.00 92.44 442 VAL A CA 1
ATOM 3208 C C . VAL A 1 442 ? -17.517 -12.495 20.853 1.00 92.44 442 VAL A C 1
ATOM 3210 O O . VAL A 1 442 ? -17.172 -11.373 21.208 1.00 92.44 442 VAL A O 1
ATOM 3213 N N . THR A 1 443 ? -16.701 -13.540 20.988 1.00 93.06 443 THR A N 1
ATOM 3214 C CA . THR A 1 443 ? -15.316 -13.421 21.474 1.00 93.06 443 THR A CA 1
ATOM 3215 C C . THR A 1 443 ? -14.328 -13.688 20.344 1.00 93.06 443 THR A C 1
ATOM 3217 O O . THR A 1 443 ? -14.484 -14.652 19.592 1.00 93.06 443 THR A O 1
ATOM 3220 N N . THR A 1 444 ? -13.298 -12.852 20.234 1.00 91.31 444 THR A N 1
ATOM 3221 C CA . THR A 1 444 ? -12.220 -12.978 19.247 1.00 91.31 444 THR A CA 1
ATOM 3222 C C . THR A 1 444 ? -10.859 -12.803 19.912 1.00 91.31 444 THR A C 1
ATOM 3224 O O . THR A 1 444 ? -10.724 -12.021 20.846 1.00 91.31 444 THR A O 1
ATOM 3227 N N . THR A 1 445 ? -9.847 -13.513 19.415 1.00 91.12 445 THR A N 1
ATOM 3228 C CA . THR A 1 445 ? -8.440 -13.352 19.828 1.00 91.12 445 THR A CA 1
ATOM 3229 C C . THR A 1 445 ? -7.644 -12.473 18.858 1.00 91.12 445 THR A C 1
ATOM 3231 O O . THR A 1 445 ? -6.423 -12.384 18.954 1.00 91.12 445 THR A O 1
ATOM 3234 N N . LEU A 1 446 ? -8.306 -11.905 17.846 1.00 89.75 446 LEU A N 1
ATOM 3235 C CA . LEU A 1 446 ? -7.721 -10.943 16.910 1.00 89.75 446 LEU A CA 1
ATOM 3236 C C . LEU A 1 446 ? -7.909 -9.527 17.454 1.00 89.75 446 LEU A C 1
ATOM 3238 O O . LEU A 1 446 ? -8.939 -9.265 18.063 1.00 89.75 446 LEU A O 1
ATOM 3242 N N . GLY A 1 447 ? -6.977 -8.614 17.174 1.00 91.88 447 GLY A N 1
ATOM 3243 C CA . GLY A 1 447 ? -7.173 -7.185 17.439 1.00 91.88 447 GLY A CA 1
ATOM 3244 C C . GLY A 1 447 ? -8.313 -6.573 16.601 1.00 91.88 447 GLY A C 1
ATOM 3245 O O . GLY A 1 447 ? -8.710 -7.162 15.587 1.00 91.88 447 GLY A O 1
ATOM 3246 N N . PRO A 1 448 ? -8.850 -5.402 16.991 1.00 92.50 448 PRO A N 1
ATOM 3247 C CA . PRO A 1 448 ? -9.931 -4.698 16.295 1.00 92.50 448 PRO A CA 1
ATOM 3248 C C . PRO A 1 448 ? -9.773 -4.587 14.779 1.00 92.50 448 PRO A C 1
ATOM 3250 O O . PRO A 1 448 ? -10.708 -4.916 14.044 1.00 92.50 448 PRO A O 1
ATOM 3253 N N . ALA A 1 449 ? -8.592 -4.190 14.298 1.00 91.12 449 ALA A N 1
ATOM 3254 C CA . ALA A 1 449 ? -8.355 -4.030 12.867 1.00 91.12 449 ALA A CA 1
ATOM 3255 C C . ALA A 1 449 ? -8.290 -5.374 12.141 1.00 91.12 449 ALA A C 1
ATOM 3257 O O . ALA A 1 449 ? -8.841 -5.525 11.051 1.00 91.12 449 ALA A O 1
ATOM 3258 N N . ALA A 1 450 ? -7.647 -6.368 12.757 1.00 86.94 450 ALA A N 1
ATOM 3259 C CA . ALA A 1 450 ? -7.531 -7.707 12.190 1.00 86.94 450 ALA A CA 1
ATOM 3260 C C . ALA A 1 450 ? -8.876 -8.451 12.163 1.00 86.94 450 ALA A C 1
ATOM 3262 O O . ALA A 1 450 ? -9.110 -9.253 11.259 1.00 86.94 450 ALA A O 1
ATOM 3263 N N . TRP A 1 451 ? -9.757 -8.184 13.132 1.00 87.81 451 TRP A N 1
ATOM 3264 C CA . TRP A 1 451 ? -11.102 -8.751 13.172 1.00 87.81 451 TRP A CA 1
ATOM 3265 C C . TRP A 1 451 ? -11.995 -8.185 12.064 1.00 87.81 451 TRP A C 1
ATOM 3267 O O . TRP A 1 451 ? -12.822 -8.912 11.528 1.00 87.81 451 TRP A O 1
ATOM 3277 N N . GLY A 1 452 ? -11.832 -6.909 11.696 1.00 82.06 452 GLY A N 1
ATOM 3278 C CA . GLY A 1 452 ? -12.452 -6.309 10.504 1.00 82.06 452 GLY A CA 1
ATOM 3279 C C . GLY A 1 452 ? -13.973 -6.109 10.560 1.00 82.06 452 GLY A C 1
ATOM 3280 O O . GLY A 1 452 ? -14.537 -5.505 9.653 1.00 82.06 452 GLY A O 1
ATOM 3281 N N . CYS A 1 453 ? -14.636 -6.574 11.622 1.00 84.31 453 CYS A N 1
ATOM 3282 C CA . CYS A 1 453 ? -16.090 -6.498 11.791 1.00 84.31 453 CYS A CA 1
ATOM 3283 C C . CYS A 1 453 ? -16.559 -5.388 12.729 1.00 84.31 453 CYS A C 1
ATOM 3285 O O . CYS A 1 453 ? -17.762 -5.123 12.826 1.00 84.31 453 CYS A O 1
ATOM 3287 N N . LEU A 1 454 ? -15.631 -4.740 13.430 1.00 87.88 454 LEU A N 1
ATOM 3288 C CA . LEU A 1 454 ? -15.967 -3.723 14.410 1.00 87.88 454 LEU A CA 1
ATOM 3289 C C . LEU A 1 454 ? -16.579 -2.490 13.729 1.00 87.88 454 LEU A C 1
ATOM 3291 O O . LEU A 1 454 ? -16.051 -1.984 12.743 1.00 87.88 454 LEU A O 1
ATOM 3295 N N . GLY A 1 455 ? -17.706 -2.010 14.259 1.00 75.50 455 GLY A N 1
ATOM 3296 C CA . GLY A 1 455 ? -18.458 -0.894 13.676 1.00 75.50 455 GLY A CA 1
ATOM 3297 C C . GLY A 1 455 ? -19.349 -1.278 12.486 1.00 75.50 455 GLY A C 1
ATOM 3298 O O . GLY A 1 455 ? -19.967 -0.400 11.885 1.00 75.50 455 GLY A O 1
ATOM 3299 N N . SER A 1 456 ? -19.449 -2.570 12.149 1.00 68.94 456 SER A N 1
ATOM 3300 C CA . SER A 1 456 ? -20.387 -3.093 11.149 1.00 68.94 456 SER A CA 1
ATOM 3301 C C . SER A 1 456 ? -21.484 -3.929 11.818 1.00 68.94 456 SER A C 1
ATOM 3303 O O . SER A 1 456 ? -21.200 -4.784 12.654 1.00 68.94 456 SER A O 1
ATOM 3305 N N . GLY A 1 457 ? -22.748 -3.698 11.450 1.00 76.81 457 GLY A N 1
ATOM 3306 C CA . GLY A 1 457 ? -23.896 -4.504 11.884 1.00 76.81 457 GLY A CA 1
ATOM 3307 C C . GLY A 1 457 ? -24.438 -4.171 13.281 1.00 76.81 457 GLY A C 1
ATOM 3308 O O . GLY A 1 457 ? -24.788 -3.021 13.532 1.00 76.81 457 GLY A O 1
ATOM 3309 N N . THR A 1 458 ? -24.634 -5.177 14.142 1.00 84.38 458 THR A N 1
ATOM 3310 C CA . THR A 1 458 ? -25.374 -5.042 15.418 1.00 84.38 458 THR A CA 1
ATOM 3311 C C . THR A 1 458 ? -24.495 -4.804 16.641 1.00 84.38 458 THR A C 1
ATOM 3313 O O . THR A 1 458 ? -25.039 -4.573 17.720 1.00 84.38 458 THR A O 1
ATOM 3316 N N . ILE A 1 459 ? -23.168 -4.844 16.489 1.00 90.50 459 ILE A N 1
ATOM 3317 C CA . ILE A 1 459 ? -22.239 -4.551 17.581 1.00 90.50 459 ILE A CA 1
ATOM 3318 C C . ILE A 1 459 ? -22.402 -3.088 18.006 1.00 90.50 459 ILE A C 1
ATOM 3320 O O . ILE A 1 459 ? -22.145 -2.173 17.227 1.00 90.50 459 ILE A O 1
ATOM 3324 N N . VAL A 1 460 ? -22.809 -2.879 19.254 1.00 90.88 460 VAL A N 1
ATOM 3325 C CA . VAL A 1 460 ? -22.946 -1.564 19.896 1.00 90.88 460 VAL A CA 1
ATOM 3326 C C . VAL A 1 460 ? -21.925 -1.351 21.010 1.00 90.88 460 VAL A C 1
ATOM 3328 O O . VAL A 1 460 ? -21.732 -0.216 21.439 1.00 90.88 460 VAL A O 1
ATOM 3331 N N . ARG A 1 461 ? -21.260 -2.419 21.473 1.00 94.00 461 ARG A N 1
ATOM 3332 C CA . ARG A 1 461 ? -20.222 -2.362 22.508 1.00 94.00 461 ARG A CA 1
ATOM 3333 C C . ARG A 1 461 ? -19.020 -3.231 22.161 1.00 94.00 461 ARG A C 1
ATOM 3335 O O . ARG A 1 461 ? -19.174 -4.387 21.766 1.00 94.00 461 ARG A O 1
ATOM 3342 N N . ALA A 1 462 ? -17.829 -2.682 22.358 1.00 96.75 462 ALA A N 1
ATOM 3343 C CA . ALA A 1 462 ? -16.573 -3.412 22.302 1.00 96.75 462 ALA A CA 1
ATOM 3344 C C . ALA A 1 462 ? -15.916 -3.447 23.679 1.00 96.75 462 ALA A C 1
ATOM 3346 O O . ALA A 1 462 ? -15.768 -2.415 24.327 1.00 96.75 462 ALA A O 1
ATOM 3347 N N . TRP A 1 463 ? -15.497 -4.635 24.092 1.00 97.62 463 TRP A N 1
ATOM 3348 C CA . TRP A 1 463 ? -14.809 -4.885 25.347 1.00 97.62 463 TRP A CA 1
ATOM 3349 C C . TRP A 1 463 ? -13.368 -5.291 25.033 1.00 97.62 463 TRP A C 1
ATOM 3351 O O . TRP A 1 463 ? -13.118 -6.406 24.572 1.00 97.62 463 TRP A O 1
ATOM 3361 N N . MET A 1 464 ? -12.427 -4.372 25.237 1.00 97.06 464 MET A N 1
ATOM 3362 C CA . MET A 1 464 ? -11.002 -4.567 24.965 1.00 97.06 464 MET A CA 1
ATOM 3363 C C . MET A 1 464 ? -10.298 -5.131 26.198 1.00 97.06 464 MET A C 1
ATOM 3365 O O . MET A 1 464 ? -9.932 -4.358 27.078 1.00 97.06 464 MET A O 1
ATOM 3369 N N . MET A 1 465 ? -10.123 -6.457 26.261 1.00 95.31 465 MET A N 1
ATOM 3370 C CA . MET A 1 465 ? -9.391 -7.138 27.339 1.00 95.31 465 MET A CA 1
ATOM 3371 C C . MET A 1 465 ? -7.930 -7.258 26.918 1.00 95.31 465 MET A C 1
ATOM 3373 O O . MET A 1 465 ? -7.582 -8.133 26.120 1.00 95.31 465 MET A O 1
ATOM 3377 N N . THR A 1 466 ? -7.095 -6.323 27.366 1.00 92.00 466 THR A N 1
ATOM 3378 C CA . THR A 1 466 ? -5.702 -6.242 26.903 1.00 92.00 466 THR A CA 1
ATOM 3379 C C . THR A 1 466 ? -4.676 -6.736 27.910 1.00 92.00 466 THR A C 1
ATOM 3381 O O . THR A 1 466 ? -3.521 -6.928 27.535 1.00 92.00 466 THR A O 1
ATOM 3384 N N . GLY A 1 467 ? -5.095 -7.023 29.140 1.00 87.69 467 GLY A N 1
ATOM 3385 C CA . GLY A 1 467 ? -4.211 -7.458 30.211 1.00 87.69 467 GLY A CA 1
ATOM 3386 C C . GLY A 1 467 ? -3.269 -6.356 30.721 1.00 87.69 467 GLY A C 1
ATOM 3387 O O . GLY A 1 467 ? -3.390 -5.169 30.392 1.00 87.69 467 GLY A O 1
ATOM 3388 N N . THR A 1 468 ? -2.291 -6.766 31.521 1.00 82.00 468 THR A N 1
ATOM 3389 C CA . THR A 1 468 ? -1.321 -5.904 32.219 1.00 82.00 468 THR A CA 1
ATOM 3390 C C . THR A 1 468 ? 0.108 -6.432 32.059 1.00 82.00 468 THR A C 1
ATOM 3392 O O . THR A 1 468 ? 0.351 -7.564 31.621 1.00 82.00 468 THR A O 1
ATOM 3395 N N . TYR A 1 469 ? 1.117 -5.609 32.352 1.00 80.31 469 TYR A N 1
ATOM 3396 C CA . TYR A 1 469 ? 2.514 -6.024 32.289 1.00 80.31 469 TYR A CA 1
ATOM 3397 C C . TYR A 1 469 ? 2.802 -7.245 33.179 1.00 80.31 469 TYR A C 1
ATOM 3399 O O . TYR A 1 469 ? 2.394 -7.290 34.335 1.00 80.31 469 TYR A O 1
ATOM 3407 N N . PRO A 1 470 ? 3.580 -8.238 32.697 1.00 79.88 470 PRO A N 1
ATOM 3408 C CA . PRO A 1 470 ? 4.290 -8.302 31.413 1.00 79.88 470 PRO A CA 1
ATOM 3409 C C . PRO A 1 470 ? 3.506 -8.975 30.274 1.00 79.88 470 PRO A C 1
ATOM 3411 O O . PRO A 1 470 ? 4.076 -9.206 29.207 1.00 79.88 470 PRO A O 1
ATOM 3414 N N . GLN A 1 471 ? 2.250 -9.349 30.500 1.00 83.88 471 GLN A N 1
ATOM 3415 C CA . GLN A 1 471 ? 1.440 -10.238 29.660 1.00 83.88 471 GLN A CA 1
ATOM 3416 C C . GLN A 1 471 ? 0.296 -9.482 28.964 1.00 83.88 471 GLN A C 1
ATOM 3418 O O . GLN A 1 471 ? -0.815 -9.978 28.826 1.00 83.88 471 GLN A O 1
ATOM 3423 N N . TYR A 1 472 ? 0.614 -8.296 28.449 1.00 85.62 472 TYR A N 1
ATOM 3424 C CA . TYR A 1 472 ? -0.346 -7.385 27.839 1.00 85.62 472 TYR A CA 1
ATOM 3425 C C . TYR A 1 472 ? -0.320 -7.415 26.309 1.00 85.62 472 TYR A C 1
ATOM 3427 O O . TYR A 1 472 ? 0.686 -7.741 25.666 1.00 85.62 472 TYR A O 1
ATOM 3435 N N . TYR A 1 473 ? -1.427 -6.971 25.734 1.00 90.19 473 TYR A N 1
ATOM 3436 C CA . TYR A 1 473 ? -1.569 -6.571 24.349 1.00 90.19 473 TYR A CA 1
ATOM 3437 C C . TYR A 1 473 ? -1.586 -5.046 24.266 1.00 90.19 473 TYR A C 1
ATOM 3439 O O . TYR A 1 473 ? -2.403 -4.385 24.894 1.00 90.19 473 TYR A O 1
ATOM 3447 N N . ARG A 1 474 ? -0.710 -4.452 23.456 1.00 89.44 474 ARG A N 1
ATOM 3448 C CA . ARG A 1 474 ? -0.794 -3.021 23.142 1.00 89.44 474 ARG A CA 1
ATOM 3449 C C . ARG A 1 474 ? -1.373 -2.870 21.747 1.00 89.44 474 ARG A C 1
ATOM 3451 O O . ARG A 1 474 ? -0.815 -3.436 20.809 1.00 89.44 474 ARG A O 1
ATOM 3458 N N . ILE A 1 475 ? -2.451 -2.096 21.621 1.00 92.12 475 ILE A N 1
ATOM 3459 C CA . ILE A 1 475 ? -3.033 -1.791 20.311 1.00 92.12 475 ILE A CA 1
ATOM 3460 C C . ILE A 1 475 ? -1.992 -1.122 19.411 1.00 92.12 475 ILE A C 1
ATOM 3462 O O . ILE A 1 475 ? -1.182 -0.305 19.861 1.00 92.12 475 ILE A O 1
ATOM 3466 N N . ASP A 1 476 ? -2.008 -1.491 18.135 1.00 92.50 476 ASP A N 1
ATOM 3467 C CA . ASP A 1 476 ? -1.193 -0.841 17.120 1.00 92.50 476 ASP A CA 1
ATOM 3468 C C . ASP A 1 476 ? -1.946 0.326 16.452 1.00 92.50 476 ASP A C 1
ATOM 3470 O O . ASP A 1 476 ? -3.081 0.669 16.797 1.00 92.50 476 ASP A O 1
ATOM 3474 N N . ALA A 1 477 ? -1.301 0.971 15.477 1.00 94.06 477 ALA A N 1
ATOM 3475 C CA . ALA A 1 477 ? -1.906 2.088 14.759 1.00 94.06 477 ALA A CA 1
ATOM 3476 C C . ALA A 1 477 ? -3.176 1.687 13.984 1.00 94.06 477 ALA A C 1
ATOM 3478 O O . ALA A 1 477 ? -4.085 2.508 13.851 1.00 94.06 477 ALA A O 1
ATOM 3479 N N . ALA A 1 478 ? -3.253 0.456 13.470 1.00 93.62 478 ALA A N 1
ATOM 3480 C CA . ALA A 1 478 ? -4.413 -0.013 12.722 1.00 93.62 478 ALA A CA 1
ATOM 3481 C C . ALA A 1 478 ? -5.590 -0.279 13.668 1.00 93.62 478 ALA A C 1
ATOM 3483 O O . ALA A 1 478 ? -6.707 0.167 13.394 1.00 93.62 478 ALA A O 1
ATOM 3484 N N . ASP A 1 479 ? -5.338 -0.927 14.806 1.00 95.12 479 ASP A N 1
ATOM 3485 C CA . ASP A 1 479 ? -6.334 -1.143 15.856 1.00 95.12 479 ASP A CA 1
ATOM 3486 C C . ASP A 1 479 ? -6.903 0.182 16.365 1.00 95.12 479 ASP A C 1
ATOM 3488 O O . ASP A 1 479 ? -8.122 0.332 16.466 1.00 95.12 479 ASP A O 1
ATOM 3492 N N . GLY A 1 480 ? -6.043 1.178 16.602 1.00 95.56 480 GLY A N 1
ATOM 3493 C CA . GLY A 1 480 ? -6.477 2.511 17.018 1.00 95.56 480 GLY A CA 1
ATOM 3494 C C . GLY A 1 480 ? -7.349 3.223 15.976 1.00 95.56 480 GLY A C 1
ATOM 3495 O O . GLY A 1 480 ? -8.330 3.873 16.336 1.00 95.56 480 GLY A O 1
ATOM 3496 N N . VAL A 1 481 ? -7.064 3.065 14.675 1.00 95.94 481 VAL A N 1
ATOM 3497 C CA . VAL A 1 481 ? -7.951 3.553 13.598 1.00 95.94 481 VAL A CA 1
ATOM 3498 C C . VAL A 1 481 ? -9.304 2.838 13.641 1.00 95.94 481 VAL A C 1
ATOM 3500 O O . VAL A 1 481 ? -10.347 3.488 13.525 1.00 95.94 481 VAL A O 1
ATOM 3503 N N . SER A 1 482 ? -9.299 1.514 13.816 1.00 94.69 482 SER A N 1
ATOM 3504 C CA . SER A 1 482 ? -10.519 0.705 13.864 1.00 94.69 482 SER A CA 1
ATOM 3505 C C . SER A 1 482 ? -11.410 1.087 15.050 1.00 94.69 482 SER A C 1
ATOM 3507 O O . SER A 1 482 ? -12.610 1.289 14.868 1.00 94.69 482 SER A O 1
ATOM 3509 N N . LEU A 1 483 ? -10.836 1.228 16.248 1.00 95.75 483 LEU A N 1
ATOM 3510 C CA . LEU A 1 483 ? -11.560 1.625 17.459 1.00 95.75 483 LEU A CA 1
ATOM 3511 C C . LEU A 1 483 ? -12.105 3.052 17.355 1.00 95.75 483 LEU A C 1
ATOM 3513 O O . LEU A 1 483 ? -13.286 3.273 17.613 1.00 95.75 483 LEU A O 1
ATOM 3517 N N . ALA A 1 484 ? -11.287 4.011 16.907 1.00 95.62 484 ALA A N 1
ATOM 3518 C CA . ALA A 1 484 ? -11.733 5.389 16.701 1.00 95.62 484 ALA A CA 1
ATOM 3519 C C . ALA A 1 484 ? -12.910 5.463 15.717 1.00 95.62 484 ALA A C 1
ATOM 3521 O O . ALA A 1 484 ? -13.897 6.146 15.976 1.00 95.62 484 ALA A O 1
ATOM 3522 N N . THR A 1 485 ? -12.837 4.719 14.610 1.00 95.06 485 THR A N 1
ATOM 3523 C CA . THR A 1 485 ? -13.921 4.653 13.616 1.00 95.06 485 THR A CA 1
ATOM 3524 C C . THR A 1 485 ? -15.192 4.047 14.212 1.00 95.06 485 THR A C 1
ATOM 3526 O O . THR A 1 485 ? -16.293 4.528 13.947 1.00 95.06 485 THR A O 1
ATOM 3529 N N . ALA A 1 486 ? -15.062 3.013 15.045 1.00 94.31 486 ALA A N 1
ATOM 3530 C CA . ALA A 1 486 ? -16.195 2.402 15.728 1.00 94.31 486 ALA A CA 1
ATOM 3531 C C . ALA A 1 486 ? -16.886 3.395 16.676 1.00 94.31 486 ALA A C 1
ATOM 3533 O O . ALA A 1 486 ? -18.105 3.561 16.596 1.00 94.31 486 ALA A O 1
ATOM 3534 N N . VAL A 1 487 ? -16.111 4.122 17.489 1.00 95.00 487 VAL A N 1
ATOM 3535 C CA . VAL A 1 487 ? -16.629 5.179 18.372 1.00 95.00 487 VAL A CA 1
ATOM 3536 C C . VAL A 1 487 ? -17.299 6.292 17.574 1.00 95.00 487 VAL A C 1
ATOM 3538 O O . VAL A 1 487 ? -18.409 6.694 17.909 1.00 95.00 487 VAL A O 1
ATOM 3541 N N . GLN A 1 488 ? -16.689 6.748 16.475 1.00 94.62 488 GLN A N 1
ATOM 3542 C CA . GLN A 1 488 ? -17.281 7.724 15.546 1.00 94.62 488 GLN A CA 1
ATOM 3543 C C . GLN A 1 488 ? -18.650 7.301 15.005 1.00 94.62 488 GLN A C 1
ATOM 3545 O O . GLN A 1 488 ? -19.505 8.153 14.759 1.00 94.62 488 GLN A O 1
ATOM 3550 N N . ASN A 1 489 ? -18.864 5.995 14.862 1.00 91.81 489 ASN A N 1
ATOM 3551 C CA . ASN A 1 489 ? -20.110 5.408 14.387 1.00 91.81 489 ASN A CA 1
ATOM 3552 C C . ASN A 1 489 ? -21.074 5.006 15.520 1.00 91.81 489 ASN A C 1
ATOM 3554 O O . ASN A 1 489 ? -22.089 4.366 15.245 1.00 91.81 489 ASN A O 1
ATOM 3558 N N . GLY A 1 490 ? -20.784 5.373 16.771 1.00 91.81 490 GLY A N 1
ATOM 3559 C CA . GLY A 1 490 ? -21.663 5.133 17.918 1.00 91.81 490 GLY A CA 1
ATOM 3560 C C . GLY A 1 490 ? -21.448 3.808 18.644 1.00 91.81 490 GLY A C 1
ATOM 3561 O O . GLY A 1 490 ? -22.262 3.454 19.492 1.00 91.81 490 GLY A O 1
ATOM 3562 N N . THR A 1 491 ? -20.382 3.062 18.335 1.00 94.19 491 THR A N 1
ATOM 3563 C CA . THR A 1 491 ? -19.998 1.882 19.126 1.00 94.19 491 THR A CA 1
ATOM 3564 C C . THR A 1 491 ? -19.294 2.339 20.395 1.00 94.19 491 THR A C 1
ATOM 3566 O O . THR A 1 491 ? -18.260 2.997 20.322 1.00 94.19 491 THR A O 1
ATOM 3569 N N . SER A 1 492 ? -19.830 1.985 21.556 1.00 95.75 492 SER A N 1
ATOM 3570 C CA . SER A 1 492 ? -19.201 2.294 22.839 1.00 95.75 492 SER A CA 1
ATOM 3571 C C . SER A 1 492 ? -18.048 1.328 23.126 1.00 95.75 492 SER A C 1
ATOM 3573 O O . SER A 1 492 ? -18.099 0.162 22.726 1.00 95.75 492 SER A O 1
ATOM 3575 N N . VAL A 1 493 ? -17.009 1.787 23.822 1.00 97.25 493 VAL A N 1
ATOM 3576 C CA . VAL A 1 493 ? -15.804 0.982 24.080 1.00 97.25 493 VAL A CA 1
ATOM 3577 C C . VAL A 1 493 ? -15.486 0.951 25.568 1.00 97.25 493 VAL A C 1
ATOM 3579 O O . VAL A 1 493 ? -15.285 1.984 26.196 1.00 97.25 493 VAL A O 1
ATOM 3582 N N . TYR A 1 494 ? -15.399 -0.247 26.127 1.00 97.81 494 TYR A N 1
ATOM 3583 C CA . TYR A 1 494 ? -14.681 -0.484 27.369 1.00 97.81 494 TYR A CA 1
ATOM 3584 C C . TYR A 1 494 ? -13.243 -0.881 27.032 1.00 97.81 494 TYR A C 1
ATOM 3586 O O . TYR A 1 494 ? -13.028 -1.774 26.206 1.00 97.81 494 TYR A O 1
ATOM 3594 N N . PHE A 1 495 ? -12.275 -0.241 27.677 1.00 96.50 495 PHE A N 1
ATOM 3595 C CA . PHE A 1 495 ? -10.855 -0.485 27.489 1.00 96.50 495 PHE A CA 1
ATOM 3596 C C . PHE A 1 495 ? -10.160 -0.639 28.836 1.00 96.50 495 PHE A C 1
ATOM 3598 O O . PHE A 1 495 ? -10.027 0.322 29.593 1.00 96.50 495 PHE A O 1
ATOM 3605 N N . GLU A 1 496 ? -9.672 -1.844 29.111 1.00 93.00 496 GLU A N 1
ATOM 3606 C CA . GLU A 1 496 ? -8.711 -2.060 30.186 1.00 93.00 496 GLU A CA 1
ATOM 3607 C C . GLU A 1 496 ? -7.304 -2.153 29.620 1.00 93.00 496 GLU A C 1
ATOM 3609 O O . GLU A 1 496 ? -7.084 -2.833 28.616 1.00 93.00 496 GLU A O 1
ATOM 3614 N N . ALA A 1 497 ? -6.359 -1.471 30.260 1.00 84.62 497 ALA A N 1
ATOM 3615 C CA . ALA A 1 497 ? -4.940 -1.665 30.015 1.00 84.62 497 ALA A CA 1
ATOM 3616 C C . ALA A 1 497 ? -4.085 -1.123 31.146 1.00 84.62 497 ALA A C 1
ATOM 3618 O O . ALA A 1 497 ? -4.031 0.088 31.354 1.00 84.62 497 ALA A O 1
ATOM 3619 N N . GLY A 1 498 ? -3.314 -2.019 31.760 1.00 71.12 498 GLY A N 1
ATOM 3620 C CA . GLY A 1 498 ? -2.266 -1.649 32.711 1.00 71.12 498 GLY A CA 1
ATOM 3621 C C . GLY A 1 498 ? -1.264 -0.648 32.167 1.00 71.12 498 GLY A C 1
ATOM 3622 O O . GLY A 1 498 ? -0.878 0.249 32.895 1.00 71.12 498 GLY A O 1
ATOM 3623 N N . ASP A 1 499 ? -0.890 -0.798 30.888 1.00 77.44 499 ASP A N 1
ATOM 3624 C CA . ASP A 1 499 ? 0.303 -0.167 30.305 1.00 77.44 499 ASP A CA 1
ATOM 3625 C C . ASP A 1 499 ? 0.071 0.415 28.905 1.00 77.44 499 ASP A C 1
ATOM 3627 O O . ASP A 1 499 ? 1.013 0.564 28.101 1.00 77.44 499 ASP A O 1
ATOM 3631 N N . HIS A 1 500 ? -1.186 0.671 28.536 1.00 86.06 500 HIS A N 1
ATOM 3632 C CA . HIS A 1 500 ? -1.446 1.352 27.272 1.00 86.06 500 HIS A CA 1
ATOM 3633 C C . HIS A 1 500 ? -0.944 2.797 27.339 1.00 86.06 500 HIS A C 1
ATOM 3635 O O . HIS A 1 500 ? -0.395 3.267 26.342 1.00 86.06 500 HIS A O 1
ATOM 3641 N N . TRP A 1 501 ? -1.038 3.452 28.502 1.00 87.44 501 TRP A N 1
ATOM 3642 C CA . TRP A 1 501 ? -0.850 4.895 28.642 1.00 87.44 501 TRP A CA 1
ATOM 3643 C C . TRP A 1 501 ? 0.475 5.319 29.321 1.00 87.44 501 TRP A C 1
ATOM 3645 O O . TRP A 1 501 ? 1.010 6.367 28.964 1.00 87.44 501 TRP A O 1
ATOM 3655 N N . GLY A 1 502 ? 1.049 4.558 30.262 1.00 74.94 502 GLY A N 1
ATOM 3656 C CA . GLY A 1 502 ? 2.149 5.043 31.122 1.00 74.94 502 GLY A CA 1
ATOM 3657 C C . GLY A 1 502 ? 3.584 4.635 30.754 1.00 74.94 502 GLY A C 1
ATOM 3658 O O . GLY A 1 502 ? 4.506 5.422 30.975 1.00 74.94 502 GLY A O 1
ATOM 3659 N N . PHE A 1 503 ? 3.822 3.457 30.156 1.00 74.44 503 PHE A N 1
ATOM 3660 C CA . PHE A 1 503 ? 5.196 2.960 29.921 1.00 74.44 503 PHE A CA 1
ATOM 3661 C C . PHE A 1 503 ? 5.818 3.417 28.583 1.00 74.44 503 PHE A C 1
ATOM 3663 O O . PHE A 1 503 ? 6.772 4.195 28.536 1.00 74.44 503 PHE A O 1
ATOM 3670 N N . VAL A 1 504 ? 5.303 2.905 27.458 1.00 77.19 504 VAL A N 1
ATOM 3671 C CA . VAL A 1 504 ? 5.690 3.304 26.087 1.00 77.19 504 VAL A CA 1
ATOM 3672 C C . VAL A 1 504 ? 4.407 3.422 25.278 1.00 77.19 504 VAL A C 1
ATOM 3674 O O . VAL A 1 504 ? 4.063 2.548 24.478 1.00 77.19 504 VAL A O 1
ATOM 3677 N N . HIS A 1 505 ? 3.667 4.486 25.560 1.00 83.88 505 HIS A N 1
ATOM 3678 C CA . HIS A 1 505 ? 2.403 4.764 24.906 1.00 83.88 505 HIS A CA 1
ATOM 3679 C C . HIS A 1 505 ? 2.604 4.991 23.400 1.00 83.88 505 HIS A C 1
ATOM 3681 O O . HIS A 1 505 ? 3.425 5.810 22.974 1.00 83.88 505 HIS A O 1
ATOM 3687 N N . LEU A 1 506 ? 1.870 4.227 22.590 1.00 87.12 506 LEU A N 1
ATOM 3688 C CA . LEU A 1 506 ? 1.785 4.439 21.152 1.00 87.12 506 LEU A CA 1
ATOM 3689 C C . LEU A 1 506 ? 0.541 5.283 20.894 1.00 87.12 506 LEU A C 1
ATOM 3691 O O . LEU A 1 506 ? -0.560 4.753 20.957 1.00 87.12 506 LEU A O 1
ATOM 3695 N N . ILE A 1 507 ? 0.736 6.561 20.573 1.00 88.38 507 ILE A N 1
ATOM 3696 C CA . ILE A 1 507 ? -0.373 7.459 20.240 1.00 88.38 507 ILE A CA 1
ATOM 3697 C C . ILE A 1 507 ? -1.026 6.983 18.941 1.00 88.38 507 ILE A C 1
ATOM 3699 O O . ILE A 1 507 ? -0.379 6.893 17.892 1.00 88.38 507 ILE A O 1
ATOM 3703 N N . THR A 1 508 ? -2.324 6.733 19.008 1.00 93.12 508 THR A N 1
ATOM 3704 C CA . THR A 1 508 ? -3.187 6.327 17.905 1.00 93.12 508 THR A CA 1
ATOM 3705 C C . THR A 1 508 ? -4.350 7.318 17.731 1.00 93.12 508 THR A C 1
ATOM 3707 O O . THR A 1 508 ? -4.507 8.272 18.490 1.00 93.12 508 THR A O 1
ATOM 3710 N N . PRO A 1 509 ? -5.207 7.149 16.710 1.00 95.19 509 PRO A N 1
ATOM 3711 C CA . PRO A 1 509 ? -6.426 7.950 16.611 1.00 95.19 509 PRO A CA 1
ATOM 3712 C C . PRO A 1 509 ? -7.438 7.725 17.746 1.00 95.19 509 PRO A C 1
ATOM 3714 O O . PRO A 1 509 ? -8.255 8.620 17.978 1.00 95.19 509 PRO A O 1
ATOM 3717 N N . TYR A 1 510 ? -7.401 6.571 18.428 1.00 95.25 510 TYR A N 1
ATOM 3718 C CA . TYR A 1 510 ? -8.340 6.222 19.503 1.00 95.25 510 TYR A CA 1
ATOM 3719 C C . TYR A 1 510 ? -8.167 7.101 20.748 1.00 95.25 510 TYR A C 1
ATOM 3721 O O . TYR A 1 510 ? -9.152 7.400 21.413 1.00 95.25 510 TYR A O 1
ATOM 3729 N N . ASP A 1 511 ? -6.973 7.645 20.976 1.00 93.25 511 ASP A N 1
ATOM 3730 C CA . ASP A 1 511 ? -6.655 8.565 22.080 1.00 93.25 511 ASP A CA 1
ATOM 3731 C C . ASP A 1 511 ? -7.493 9.855 22.087 1.00 93.25 511 ASP A C 1
ATOM 3733 O O . ASP A 1 511 ? -7.586 10.562 23.082 1.00 93.25 511 ASP A O 1
ATOM 3737 N N . ASN A 1 512 ? -8.152 10.192 20.974 1.00 93.62 512 ASN A N 1
ATOM 3738 C CA . ASN A 1 512 ? -9.102 11.310 20.937 1.00 93.62 512 ASN A CA 1
ATOM 3739 C C . ASN A 1 512 ? -10.485 10.962 21.520 1.00 93.62 512 ASN A C 1
ATOM 3741 O O . ASN A 1 512 ? -11.361 11.838 21.555 1.00 93.62 512 ASN A O 1
ATOM 3745 N N . TYR A 1 513 ? -10.686 9.700 21.902 1.00 95.19 513 TYR A N 1
ATOM 3746 C CA . TYR A 1 513 ? -11.960 9.083 22.263 1.00 95.19 513 TYR A CA 1
ATOM 3747 C C . TYR A 1 513 ? -11.896 8.280 23.566 1.00 95.19 513 TYR A C 1
ATOM 3749 O O . TYR A 1 513 ? -12.942 7.841 24.024 1.00 95.19 513 TYR A O 1
ATOM 3757 N N . ASP A 1 514 ? -10.729 8.089 24.180 1.00 94.12 514 ASP A N 1
ATOM 3758 C CA . ASP A 1 514 ? -10.559 7.268 25.390 1.00 94.12 514 ASP A CA 1
ATOM 3759 C C . ASP A 1 514 ? -10.761 8.049 26.706 1.00 94.12 514 ASP A C 1
ATOM 3761 O O . ASP A 1 514 ? -10.926 7.447 27.767 1.00 94.12 514 ASP A O 1
ATOM 3765 N N . GLY A 1 515 ? -10.776 9.385 26.642 1.00 94.44 515 GLY A N 1
ATOM 3766 C CA . GLY A 1 515 ? -10.963 10.271 27.792 1.00 94.44 515 GLY A CA 1
ATOM 3767 C C . GLY A 1 515 ? -9.721 10.452 28.670 1.00 94.44 515 GLY A C 1
ATOM 3768 O O . GLY A 1 515 ? -9.840 11.034 29.751 1.00 94.44 515 GLY A O 1
ATOM 3769 N N . VAL A 1 516 ? -8.550 9.967 28.247 1.00 93.81 516 VAL A N 1
ATOM 3770 C CA . VAL A 1 516 ? -7.322 9.940 29.056 1.00 93.81 516 VAL A CA 1
ATOM 3771 C C . VAL A 1 516 ? -6.402 11.114 28.703 1.00 93.81 516 VAL A C 1
ATOM 3773 O O . VAL A 1 516 ? -6.120 11.403 27.541 1.00 93.81 516 VAL A O 1
ATOM 3776 N N . ASP A 1 517 ? -5.893 11.808 29.725 1.00 92.62 517 ASP A N 1
ATOM 3777 C CA . ASP A 1 517 ? -4.904 12.875 29.556 1.00 92.62 517 ASP A CA 1
ATOM 3778 C C . ASP A 1 517 ? -3.496 12.319 29.326 1.00 92.62 517 ASP A C 1
ATOM 3780 O O . ASP A 1 517 ? -2.728 12.097 30.266 1.00 92.62 517 ASP A O 1
ATOM 3784 N N . GLN A 1 518 ? -3.127 12.188 28.055 1.00 87.44 518 GLN A N 1
ATOM 3785 C CA . GLN A 1 518 ? -1.828 11.674 27.614 1.00 87.44 518 GLN A CA 1
ATOM 3786 C C . GLN A 1 518 ? -0.616 12.490 28.111 1.00 87.44 518 GLN A C 1
ATOM 3788 O O . GLN A 1 518 ? 0.520 12.023 28.034 1.00 87.44 518 GLN A O 1
ATOM 3793 N N . ALA A 1 519 ? -0.804 13.724 28.597 1.00 84.50 519 ALA A N 1
ATOM 3794 C CA . ALA A 1 519 ? 0.299 14.585 29.031 1.00 84.50 519 ALA A CA 1
ATOM 3795 C C . ALA A 1 519 ? 0.714 14.378 30.497 1.00 84.50 519 ALA A C 1
ATOM 3797 O O . ALA A 1 519 ? 1.770 14.870 30.910 1.00 84.50 519 ALA A O 1
ATOM 3798 N N . VAL A 1 520 ? -0.117 13.703 31.290 1.00 80.62 520 VAL A N 1
ATOM 3799 C CA . VAL A 1 520 ? 0.055 13.574 32.748 1.00 80.62 520 VAL A CA 1
ATOM 3800 C C . VAL A 1 520 ? -0.028 12.130 33.228 1.00 80.62 520 VAL A C 1
ATOM 3802 O O . VAL A 1 520 ? -0.119 11.907 34.434 1.00 80.62 520 VAL A O 1
ATOM 3805 N N . VAL A 1 521 ? -0.002 11.166 32.307 1.00 79.31 521 VAL A N 1
ATOM 3806 C CA . VAL A 1 521 ? 0.060 9.751 32.666 1.00 79.31 521 VAL A CA 1
ATOM 3807 C C . VAL A 1 521 ? 1.406 9.462 33.313 1.00 79.31 521 VAL A C 1
ATOM 3809 O O . VAL A 1 521 ? 2.459 9.885 32.823 1.00 79.31 521 VAL A O 1
ATOM 3812 N N . VAL A 1 522 ? 1.359 8.761 34.438 1.00 80.88 522 VAL A N 1
ATOM 3813 C CA . VAL A 1 522 ? 2.546 8.309 35.156 1.00 80.88 522 VAL A CA 1
ATOM 3814 C C . VAL A 1 522 ? 2.439 6.803 35.321 1.00 80.88 522 VAL A C 1
ATOM 3816 O O . VAL A 1 522 ? 1.383 6.300 35.695 1.00 80.88 522 VAL A O 1
ATOM 3819 N N . ASP A 1 523 ? 3.545 6.117 35.049 1.00 78.12 523 ASP A N 1
ATOM 3820 C CA . ASP A 1 523 ? 3.722 4.707 35.390 1.00 78.12 523 ASP A CA 1
ATOM 3821 C C . ASP A 1 523 ? 3.368 4.469 36.869 1.00 78.12 523 ASP A C 1
ATOM 3823 O O . ASP A 1 523 ? 3.694 5.292 37.738 1.00 78.12 523 ASP A O 1
ATOM 3827 N N . GLY A 1 524 ? 2.666 3.369 37.132 1.00 70.38 524 GLY A N 1
ATOM 3828 C CA . GLY A 1 524 ? 2.173 3.003 38.455 1.00 70.38 524 GLY A CA 1
ATOM 3829 C C . GLY A 1 524 ? 3.274 2.981 39.512 1.00 70.38 524 GLY A C 1
ATOM 3830 O O . GLY A 1 524 ? 4.428 2.652 39.245 1.00 70.38 524 GLY A O 1
ATOM 3831 N N . ASP A 1 525 ? 2.932 3.331 40.752 1.00 73.81 525 ASP A N 1
ATOM 3832 C CA . ASP A 1 525 ? 3.891 3.385 41.860 1.00 73.81 525 ASP A CA 1
ATOM 3833 C C . ASP A 1 525 ? 3.711 2.245 42.881 1.00 73.81 525 ASP A C 1
ATOM 3835 O O . ASP A 1 525 ? 4.001 2.395 44.073 1.00 73.81 525 ASP A O 1
ATOM 3839 N N . ASP A 1 526 ? 3.266 1.085 42.385 1.00 76.69 526 ASP A N 1
ATOM 3840 C CA . ASP A 1 526 ? 3.023 -0.167 43.117 1.00 76.69 526 ASP A CA 1
ATOM 3841 C C . ASP A 1 526 ? 2.098 -0.027 44.351 1.00 76.69 526 ASP A C 1
ATOM 3843 O O . ASP A 1 526 ? 2.167 -0.817 45.310 1.00 76.69 526 ASP A O 1
ATOM 3847 N N . SER A 1 527 ? 1.298 1.039 44.402 1.00 77.56 527 SER A N 1
ATOM 3848 C CA . SER A 1 527 ? 0.603 1.468 45.615 1.00 77.56 527 SER A CA 1
ATOM 3849 C C . SER A 1 527 ? -0.910 1.289 45.578 1.00 77.56 527 SER A C 1
ATOM 3851 O O . SER A 1 527 ? -1.544 1.425 46.633 1.00 77.56 527 SER A O 1
ATOM 3853 N N . PHE A 1 528 ? -1.481 0.935 44.424 1.00 83.44 528 PHE A N 1
ATOM 3854 C CA . PHE A 1 528 ? -2.912 0.736 44.266 1.00 83.44 528 PHE A CA 1
ATOM 3855 C C . PHE A 1 528 ? -3.309 -0.618 44.865 1.00 83.44 528 PHE A C 1
ATOM 3857 O O . PHE A 1 528 ? -3.223 -1.670 44.245 1.00 83.44 528 PHE A O 1
ATOM 3864 N N . LEU A 1 529 ? -3.715 -0.618 46.137 1.00 81.94 529 LEU A N 1
ATOM 3865 C CA . LEU A 1 529 ? -4.073 -1.849 46.869 1.00 81.94 529 LEU A CA 1
ATOM 3866 C C . LEU A 1 529 ? -5.578 -1.981 47.142 1.00 81.94 529 LEU A C 1
ATOM 3868 O O . LEU A 1 529 ? -6.047 -3.023 47.606 1.00 81.94 529 LEU A O 1
ATOM 3872 N N . SER A 1 530 ? -6.335 -0.912 46.915 1.00 86.06 530 SER A N 1
ATOM 3873 C CA . SER A 1 530 ? -7.773 -0.857 47.164 1.00 86.06 530 SER A CA 1
ATOM 3874 C C . SER A 1 530 ? -8.431 0.099 46.190 1.00 86.06 530 SER A C 1
ATOM 3876 O O . SER A 1 530 ? -7.947 1.214 45.999 1.00 86.06 530 SER A O 1
ATOM 3878 N N . MET A 1 531 ? -9.563 -0.319 45.647 1.00 87.56 531 MET A N 1
ATOM 3879 C CA . MET A 1 531 ? -10.314 0.417 44.644 1.00 87.56 531 MET A CA 1
ATOM 3880 C C . MET A 1 531 ? -11.298 1.337 45.354 1.00 87.56 531 MET A C 1
ATOM 3882 O O . MET A 1 531 ? -12.114 0.882 46.163 1.00 87.56 531 MET A O 1
ATOM 3886 N N . ASN A 1 532 ? -11.201 2.637 45.088 1.00 89.31 532 ASN A N 1
ATOM 3887 C CA . ASN A 1 532 ? -12.119 3.625 45.644 1.00 89.31 532 ASN A CA 1
ATOM 3888 C C . ASN A 1 532 ? -12.872 4.268 44.498 1.00 89.31 532 ASN A C 1
ATOM 3890 O O . ASN A 1 532 ? -12.282 4.999 43.700 1.00 89.31 532 ASN A O 1
ATOM 3894 N N . GLY A 1 533 ? -14.148 3.916 44.391 1.00 89.25 533 GLY A N 1
ATOM 3895 C CA . GLY A 1 533 ? -14.979 4.408 43.314 1.00 89.25 533 GLY A CA 1
ATOM 3896 C C . GLY A 1 533 ? -15.316 5.881 43.489 1.00 89.25 533 GLY A C 1
ATOM 3897 O O . GLY A 1 533 ? -15.224 6.451 44.582 1.00 89.25 533 GLY A O 1
ATOM 3898 N N . ALA A 1 534 ? -15.694 6.499 42.385 1.00 86.88 534 ALA A N 1
ATOM 3899 C CA . ALA A 1 534 ? -16.121 7.881 42.314 1.00 86.88 534 ALA A CA 1
ATOM 3900 C C . ALA A 1 534 ? -17.390 7.994 41.465 1.00 86.88 534 ALA A C 1
ATOM 3902 O O . ALA A 1 534 ? -17.660 7.154 40.602 1.00 86.88 534 ALA A O 1
ATOM 3903 N N . ASP A 1 535 ? -18.144 9.057 41.723 1.00 84.06 535 ASP A N 1
ATOM 3904 C CA . ASP A 1 535 ? -19.251 9.472 40.874 1.00 84.06 535 ASP A CA 1
ATOM 3905 C C . ASP A 1 535 ? -18.701 10.321 39.724 1.00 84.06 535 ASP A C 1
ATOM 3907 O O . ASP A 1 535 ? -18.047 11.349 39.945 1.00 84.06 535 ASP A O 1
ATOM 3911 N N . SER A 1 536 ? -18.963 9.891 38.489 1.00 85.88 536 SER A N 1
ATOM 3912 C CA . SER A 1 536 ? -18.555 10.634 37.302 1.00 85.88 536 SER A CA 1
ATOM 3913 C C . SER A 1 536 ? -19.360 11.928 37.114 1.00 85.88 536 SER A C 1
ATOM 3915 O O . SER A 1 536 ? -18.940 12.796 36.350 1.00 85.88 536 SER A O 1
ATOM 3917 N N . GLY A 1 537 ? -20.542 12.044 37.730 1.00 77.56 537 GLY A N 1
ATOM 3918 C CA . GLY A 1 537 ? -21.517 13.114 37.502 1.00 77.56 537 GLY A CA 1
ATOM 3919 C C . GLY A 1 537 ? -22.202 13.049 36.132 1.00 77.56 537 GLY A C 1
ATOM 3920 O O . GLY A 1 537 ? -22.832 14.018 35.707 1.00 77.56 537 GLY A O 1
ATOM 3921 N N . PHE A 1 538 ? -22.051 11.928 35.417 1.00 81.50 538 PHE A N 1
ATOM 3922 C CA . PHE A 1 538 ? -22.537 11.721 34.045 1.00 81.50 538 PHE A CA 1
ATOM 3923 C C . PHE A 1 538 ? -23.284 10.385 33.876 1.00 81.50 538 PHE A C 1
ATOM 3925 O O . PHE A 1 538 ? -23.366 9.865 32.765 1.00 81.50 538 PHE A O 1
ATOM 3932 N N . GLY A 1 539 ? -23.820 9.830 34.968 1.00 74.50 539 GLY A N 1
ATOM 3933 C CA . GLY A 1 539 ? -24.629 8.605 34.961 1.00 74.50 539 GLY A CA 1
ATOM 3934 C C . GLY A 1 539 ? -23.859 7.301 35.190 1.00 74.50 539 GLY A C 1
ATOM 3935 O O . GLY A 1 539 ? -24.463 6.234 35.126 1.00 74.50 539 GLY A O 1
ATOM 3936 N N . LEU A 1 540 ? -22.548 7.357 35.457 1.00 85.19 540 LEU A N 1
ATOM 3937 C CA . LEU A 1 540 ? -21.793 6.222 35.988 1.00 85.19 540 LEU A CA 1
ATOM 3938 C C . LEU A 1 540 ? -21.288 6.561 37.391 1.00 85.19 540 LEU A C 1
ATOM 3940 O O . LEU A 1 540 ? -20.295 7.275 37.540 1.00 85.19 540 LEU A O 1
ATOM 3944 N N . ASP A 1 541 ? -21.960 6.009 38.400 1.00 82.25 541 ASP A N 1
ATOM 3945 C CA . ASP A 1 541 ? -21.533 6.104 39.792 1.00 82.25 541 ASP A CA 1
ATOM 3946 C C . ASP A 1 541 ? -20.987 4.760 40.293 1.00 82.25 541 ASP A C 1
ATOM 3948 O O . ASP A 1 541 ? -21.604 3.700 40.145 1.00 82.25 541 ASP A O 1
ATOM 3952 N N . THR A 1 542 ? -19.792 4.812 40.872 1.00 85.00 542 THR A N 1
ATOM 3953 C CA . THR A 1 542 ? -19.120 3.685 41.535 1.00 85.00 542 THR A CA 1
ATOM 3954 C C . THR A 1 542 ? -18.737 4.019 42.979 1.00 85.00 542 THR A C 1
ATOM 3956 O O . THR A 1 542 ? -18.053 3.238 43.640 1.00 85.00 542 THR A O 1
ATOM 3959 N N . SER A 1 543 ? -19.135 5.186 43.489 1.00 82.25 543 SER A N 1
ATOM 3960 C CA . SER A 1 543 ? -18.719 5.732 44.781 1.00 82.25 543 SER A CA 1
ATOM 3961 C C . SER A 1 543 ? -19.054 4.818 45.966 1.00 82.25 543 SER A C 1
ATOM 3963 O O . SER A 1 543 ? -18.270 4.729 46.920 1.00 82.25 543 SER A O 1
ATOM 3965 N N . ASP A 1 544 ? -20.146 4.058 45.874 1.00 78.06 544 ASP A N 1
ATOM 3966 C CA . ASP A 1 544 ? -20.579 3.043 46.838 1.00 78.06 544 ASP A CA 1
ATOM 3967 C C . ASP A 1 544 ? -19.678 1.794 46.870 1.00 78.06 544 ASP A C 1
ATOM 3969 O O . ASP A 1 544 ? -19.616 1.100 47.887 1.00 78.06 544 ASP A O 1
ATOM 3973 N N . LEU A 1 545 ? -18.897 1.554 45.813 1.00 84.56 545 LEU A N 1
ATOM 3974 C CA . LEU A 1 545 ? -17.924 0.459 45.704 1.00 84.56 545 LEU A CA 1
ATOM 3975 C C . LEU A 1 545 ? -16.566 0.800 46.348 1.00 84.56 545 LEU A C 1
ATOM 3977 O O . LEU A 1 545 ? -15.572 0.092 46.153 1.00 84.56 545 LEU A O 1
ATOM 3981 N N . SER A 1 546 ? -16.495 1.881 47.126 1.00 87.62 546 SER A N 1
ATOM 3982 C CA . SER A 1 546 ? -15.262 2.335 47.768 1.00 87.62 546 SER A CA 1
ATOM 3983 C C . SER A 1 546 ? -14.719 1.372 48.828 1.00 87.62 546 SER A C 1
ATOM 3985 O O . SER A 1 546 ? -15.448 0.858 49.676 1.00 87.62 546 SER A O 1
ATOM 3987 N N . GLY A 1 547 ? -13.398 1.178 48.833 1.00 84.56 547 GLY A N 1
ATOM 3988 C CA . GLY A 1 547 ? -12.719 0.250 49.741 1.00 84.56 547 GLY A CA 1
ATOM 3989 C C . GLY A 1 547 ? -12.794 -1.212 49.294 1.00 84.56 547 GLY A C 1
ATOM 3990 O O . GLY A 1 547 ? -12.490 -2.109 50.087 1.00 84.56 547 GLY A O 1
ATOM 3991 N N . THR A 1 548 ? -13.181 -1.459 48.041 1.00 88.75 548 THR A N 1
ATOM 3992 C CA . THR A 1 548 ? -13.168 -2.798 47.452 1.00 88.75 548 THR A CA 1
ATOM 3993 C C . THR A 1 548 ? -11.729 -3.277 47.279 1.00 88.75 548 THR A C 1
ATOM 3995 O O . THR A 1 548 ? -10.829 -2.509 46.932 1.00 88.75 548 THR A O 1
ATOM 3998 N N . ALA A 1 549 ? -11.485 -4.556 47.564 1.00 86.44 549 ALA A N 1
ATOM 3999 C CA . ALA A 1 549 ? -10.160 -5.130 47.382 1.00 86.44 549 ALA A CA 1
ATOM 4000 C C . ALA A 1 549 ? -9.809 -5.211 45.888 1.00 86.44 549 ALA A C 1
ATOM 4002 O O . ALA A 1 549 ? -10.657 -5.534 45.058 1.00 86.44 549 ALA A O 1
ATOM 4003 N N . TYR A 1 550 ? -8.547 -4.950 45.567 1.00 86.75 550 TYR A N 1
ATOM 4004 C CA . TYR A 1 550 ? -7.991 -5.210 44.249 1.00 86.75 550 TYR A CA 1
ATOM 4005 C C . TYR A 1 550 ? -7.205 -6.522 44.319 1.00 86.75 550 TYR A C 1
ATOM 4007 O O . TYR A 1 550 ? -6.166 -6.602 44.972 1.00 86.75 550 TYR A O 1
ATOM 4015 N N . ASN A 1 551 ? -7.753 -7.583 43.727 1.00 80.62 551 ASN A N 1
ATOM 4016 C CA . ASN A 1 551 ? -7.237 -8.948 43.870 1.00 80.62 551 ASN A CA 1
ATOM 4017 C C . ASN A 1 551 ? -5.990 -9.221 43.029 1.00 80.62 551 ASN A C 1
ATOM 4019 O O . ASN A 1 551 ? -5.297 -10.206 43.286 1.00 80.62 551 ASN A O 1
ATOM 4023 N N . GLN A 1 552 ? -5.722 -8.374 42.038 1.00 77.62 552 GLN A N 1
ATOM 4024 C CA . GLN A 1 552 ? -4.524 -8.465 41.217 1.00 77.62 552 GLN A CA 1
ATOM 4025 C C . GLN A 1 552 ? -3.289 -7.911 41.946 1.00 77.62 552 GLN A C 1
ATOM 4027 O O . GLN A 1 552 ? -2.174 -8.369 41.706 1.00 77.62 552 GLN A O 1
ATOM 4032 N N . ALA A 1 553 ? -3.471 -6.982 42.891 1.00 68.56 553 ALA A N 1
ATOM 4033 C CA . ALA A 1 553 ? -2.347 -6.359 43.573 1.00 68.56 553 ALA A CA 1
ATOM 4034 C C . ALA A 1 553 ? -1.788 -7.174 44.744 1.00 68.56 553 ALA A C 1
ATOM 4036 O O . ALA A 1 553 ? -2.492 -7.683 45.623 1.00 68.56 553 ALA A O 1
ATOM 4037 N N . ALA A 1 554 ? -0.460 -7.142 44.838 1.00 69.06 554 ALA A N 1
ATOM 4038 C CA . ALA A 1 554 ? 0.252 -7.231 46.102 1.00 69.06 554 ALA A CA 1
ATOM 4039 C C . ALA A 1 554 ? 1.310 -6.121 46.168 1.00 69.06 554 ALA A C 1
ATOM 4041 O O . ALA A 1 554 ? 1.717 -5.566 45.154 1.00 69.06 554 ALA A O 1
ATOM 4042 N N . ALA A 1 555 ? 1.780 -5.801 47.375 1.00 66.38 555 ALA A N 1
ATOM 4043 C CA . ALA A 1 555 ? 2.773 -4.744 47.558 1.00 66.38 555 ALA A CA 1
ATOM 4044 C C . ALA A 1 555 ? 4.029 -4.977 46.689 1.00 66.38 555 ALA A C 1
ATOM 4046 O O . ALA A 1 555 ? 4.647 -6.041 46.801 1.00 66.38 555 ALA A O 1
ATOM 4047 N N . ALA A 1 556 ? 4.432 -3.951 45.927 1.00 68.19 556 ALA A N 1
ATOM 4048 C CA . ALA A 1 556 ? 5.591 -3.937 45.019 1.00 68.19 556 ALA A CA 1
ATOM 4049 C C . ALA A 1 556 ? 5.461 -4.767 43.722 1.00 68.19 556 ALA A C 1
ATOM 4051 O O . ALA A 1 556 ? 6.490 -5.106 43.132 1.00 68.19 556 ALA A O 1
ATOM 4052 N N . ILE A 1 557 ? 4.244 -5.168 43.338 1.00 72.88 557 ILE A N 1
ATOM 4053 C CA . ILE A 1 557 ? 3.960 -5.895 42.088 1.00 72.88 557 ILE A CA 1
ATOM 4054 C C . ILE A 1 557 ? 2.629 -5.444 41.463 1.00 72.88 557 ILE A C 1
ATOM 4056 O O . ILE A 1 557 ? 1.825 -6.278 41.054 1.00 72.88 557 ILE A O 1
ATOM 4060 N N . ASP A 1 558 ? 2.374 -4.140 41.453 1.00 74.94 558 ASP A N 1
ATOM 4061 C CA . ASP A 1 558 ? 1.146 -3.557 40.918 1.00 74.94 558 ASP A CA 1
ATOM 4062 C C . ASP A 1 558 ? 1.460 -2.728 39.661 1.00 74.94 558 ASP A C 1
ATOM 4064 O O . ASP A 1 558 ? 2.352 -1.884 39.659 1.00 74.94 558 ASP A O 1
ATOM 4068 N N . TYR A 1 559 ? 0.743 -3.027 38.578 1.00 80.00 559 TYR A N 1
ATOM 4069 C CA . TYR A 1 559 ? 1.022 -2.554 37.219 1.00 80.00 559 TYR A CA 1
ATOM 4070 C C . TYR A 1 559 ? -0.043 -1.569 36.718 1.00 80.00 559 TYR A C 1
ATOM 4072 O O . TYR A 1 559 ? -0.279 -1.478 35.518 1.00 80.00 559 TYR A O 1
ATOM 4080 N N . THR A 1 560 ? -0.741 -0.874 37.623 1.00 86.06 560 THR A N 1
ATOM 4081 C CA . THR A 1 560 ? -1.765 0.103 37.233 1.00 86.06 560 THR A CA 1
ATOM 4082 C C . THR A 1 560 ? -1.169 1.472 36.938 1.00 86.06 560 THR A C 1
ATOM 4084 O O . THR A 1 560 ? -0.614 2.113 37.832 1.00 86.06 560 THR A O 1
ATOM 4087 N N . ASP A 1 561 ? -1.378 1.973 35.724 1.00 86.94 561 ASP A N 1
ATOM 4088 C CA . ASP A 1 561 ? -1.076 3.357 35.356 1.00 86.94 561 ASP A CA 1
ATOM 4089 C C . ASP A 1 561 ? -1.912 4.383 36.149 1.00 86.94 561 ASP A C 1
ATOM 4091 O O . ASP A 1 561 ? -3.106 4.194 36.419 1.00 86.94 561 ASP A O 1
ATOM 4095 N N . GLN A 1 562 ? -1.298 5.529 36.458 1.00 89.31 562 GLN A N 1
ATOM 4096 C CA . GLN A 1 562 ? -1.992 6.701 36.990 1.00 89.31 562 GLN A CA 1
ATOM 4097 C C . GLN A 1 562 ? -2.555 7.525 35.830 1.00 89.31 562 GLN A C 1
ATOM 4099 O O . GLN A 1 562 ? -1.802 8.152 35.081 1.00 89.31 562 GLN A O 1
ATOM 4104 N N . ILE A 1 563 ? -3.880 7.568 35.705 1.00 91.06 563 ILE A N 1
ATOM 4105 C CA . ILE A 1 563 ? -4.576 8.264 34.619 1.00 91.06 563 ILE A CA 1
ATOM 4106 C C . ILE A 1 563 ? -5.406 9.438 35.142 1.00 91.06 563 ILE A C 1
ATOM 4108 O O . ILE A 1 563 ? -5.950 9.417 36.247 1.00 91.06 563 ILE A O 1
ATOM 4112 N N . ASN A 1 564 ? -5.512 10.486 34.324 1.00 92.06 564 ASN A N 1
ATOM 4113 C CA . ASN A 1 564 ? -6.332 11.663 34.602 1.00 92.06 564 ASN A CA 1
ATOM 4114 C C . ASN A 1 564 ? -7.342 11.869 33.477 1.00 92.06 564 ASN A C 1
ATOM 4116 O O . ASN A 1 564 ? -7.028 11.639 32.312 1.00 92.06 564 ASN A O 1
ATOM 4120 N N . ALA A 1 565 ? -8.542 12.322 33.828 1.00 93.31 565 ALA A N 1
ATOM 4121 C CA . ALA A 1 565 ? -9.584 12.590 32.848 1.00 93.31 565 ALA A CA 1
ATOM 4122 C C . ALA A 1 565 ? -9.240 13.824 31.998 1.00 93.31 565 ALA A C 1
ATOM 4124 O O . ALA A 1 565 ? -9.059 14.923 32.531 1.00 93.31 565 ALA A O 1
ATOM 4125 N N . LEU A 1 566 ? -9.226 13.656 30.677 1.00 94.56 566 LEU A N 1
ATOM 4126 C CA . LEU A 1 566 ? -9.203 14.741 29.705 1.00 94.56 566 LEU A CA 1
ATOM 4127 C C . LEU A 1 566 ? -10.146 14.413 28.556 1.00 94.56 566 LEU A C 1
ATOM 4129 O O . LEU A 1 566 ? -9.966 13.462 27.804 1.00 94.56 566 LEU A O 1
ATOM 4133 N N . ALA A 1 567 ? -11.149 15.266 28.400 1.00 90.00 567 ALA A N 1
ATOM 4134 C CA . ALA A 1 567 ? -12.055 15.203 27.275 1.00 90.00 567 ALA A CA 1
ATOM 4135 C C . ALA A 1 567 ? -11.306 15.421 25.948 1.00 90.00 567 ALA A C 1
ATOM 4137 O O . ALA A 1 567 ? -10.575 16.402 25.783 1.00 90.00 567 ALA A O 1
ATOM 4138 N N . GLY A 1 568 ? -11.526 14.510 25.003 1.00 88.19 568 GLY A N 1
ATOM 4139 C CA . GLY A 1 568 ? -11.006 14.579 23.644 1.00 88.19 568 GLY A CA 1
ATOM 4140 C C . GLY A 1 568 ? -11.950 15.286 22.667 1.00 88.19 568 GLY A C 1
ATOM 4141 O O . GLY A 1 568 ? -12.611 16.281 22.974 1.00 88.19 568 GLY A O 1
ATOM 4142 N N . THR A 1 569 ? -12.005 14.774 21.438 1.00 88.25 569 THR A N 1
ATOM 4143 C CA . THR A 1 569 ? -12.776 15.393 20.339 1.00 88.25 569 THR A CA 1
ATOM 4144 C C . THR A 1 569 ? -14.265 15.048 20.352 1.00 88.25 569 THR A C 1
ATOM 4146 O O . THR A 1 569 ? -15.042 15.659 19.617 1.00 88.25 569 THR A O 1
ATOM 4149 N N . ALA A 1 570 ? -14.663 14.085 21.181 1.00 88.38 570 ALA A N 1
ATOM 4150 C CA . ALA A 1 570 ? -15.993 13.492 21.193 1.00 88.38 570 ALA A CA 1
ATOM 4151 C C . ALA A 1 570 ? -16.972 14.154 22.174 1.00 88.38 570 ALA A C 1
ATOM 4153 O O . ALA A 1 570 ? -18.067 13.647 22.360 1.00 88.38 570 ALA A O 1
ATOM 4154 N N . GLY A 1 571 ? -16.607 15.274 22.799 1.00 90.00 571 GLY A N 1
ATOM 4155 C CA . GLY A 1 571 ? -17.446 15.989 23.768 1.00 90.00 571 GLY A CA 1
ATOM 4156 C C . GLY A 1 571 ? -16.655 16.423 25.004 1.00 90.00 571 GLY A C 1
ATOM 4157 O O . GLY A 1 571 ? -15.487 16.067 25.120 1.00 90.00 571 GLY A O 1
ATOM 4158 N N . PRO A 1 572 ? -17.233 17.209 25.927 1.00 89.81 572 PRO A N 1
ATOM 4159 C CA . PRO A 1 572 ? -16.491 17.798 27.048 1.00 89.81 572 PRO A CA 1
ATOM 4160 C C . PRO A 1 572 ? -16.497 16.975 28.352 1.00 89.81 572 PRO A C 1
ATOM 4162 O O . PRO A 1 572 ? -15.849 17.385 29.315 1.00 89.81 572 PRO A O 1
ATOM 4165 N N . ASN A 1 573 ? -17.230 15.861 28.423 1.00 89.38 573 ASN A N 1
ATOM 4166 C CA . ASN A 1 573 ? -17.606 15.240 29.699 1.00 89.38 573 ASN A CA 1
ATOM 4167 C C . ASN A 1 573 ? -16.765 13.997 30.028 1.00 89.38 573 ASN A C 1
ATOM 4169 O O . ASN A 1 573 ? -17.227 12.871 29.866 1.00 89.38 573 ASN A O 1
ATOM 4173 N N . ALA A 1 574 ? -15.535 14.199 30.502 1.00 93.94 574 ALA A N 1
ATOM 4174 C CA . ALA A 1 574 ? -14.693 13.127 31.039 1.00 93.94 574 ALA A CA 1
ATOM 4175 C C . ALA A 1 574 ? -14.520 13.290 32.556 1.00 93.94 574 ALA A C 1
ATOM 4177 O O . ALA A 1 574 ? -14.257 14.399 33.031 1.00 93.94 574 ALA A O 1
ATOM 4178 N N . ALA A 1 575 ? -14.651 12.202 33.314 1.00 91.44 575 ALA A N 1
ATOM 4179 C CA . ALA A 1 575 ? -14.482 12.200 34.766 1.00 91.44 575 ALA A CA 1
ATOM 4180 C C . ALA A 1 575 ? -13.868 10.891 35.273 1.00 91.44 575 ALA A C 1
ATOM 4182 O O . ALA A 1 575 ? -14.002 9.841 34.649 1.00 91.44 575 ALA A O 1
ATOM 4183 N N . LEU A 1 576 ? -13.191 10.969 36.421 1.00 94.12 576 LEU A N 1
ATOM 4184 C CA . LEU A 1 576 ? -12.665 9.794 37.110 1.00 94.12 576 LEU A CA 1
ATOM 4185 C C . LEU A 1 576 ? -13.808 8.963 37.697 1.00 94.12 576 LEU A C 1
ATOM 4187 O O . LEU A 1 576 ? -14.730 9.517 38.288 1.00 94.12 576 LEU A O 1
ATOM 4191 N N . ILE A 1 577 ? -13.688 7.644 37.583 1.00 94.12 577 ILE A N 1
ATOM 4192 C CA . ILE A 1 577 ? -14.569 6.661 38.229 1.00 94.12 577 ILE A CA 1
ATOM 4193 C C . ILE A 1 577 ? -13.814 5.783 39.230 1.00 94.12 577 ILE A C 1
ATOM 4195 O O . ILE A 1 577 ? -14.423 5.240 40.135 1.00 94.12 577 ILE A O 1
ATOM 4199 N N . TRP A 1 578 ? -12.484 5.693 39.150 1.00 93.62 578 TRP A N 1
ATOM 4200 C CA . TRP A 1 578 ? -11.679 4.962 40.133 1.00 93.62 578 TRP A CA 1
ATOM 4201 C C . TRP A 1 578 ? -10.497 5.797 40.596 1.00 93.62 578 TRP A C 1
ATOM 4203 O O . TRP A 1 578 ? -9.833 6.446 39.786 1.00 93.62 578 TRP A O 1
ATOM 4213 N N . THR A 1 579 ? -10.241 5.778 41.904 1.00 89.62 579 THR A N 1
ATOM 4214 C CA . THR A 1 579 ? -9.151 6.518 42.543 1.00 89.62 579 THR A CA 1
ATOM 4215 C C . THR A 1 579 ? -8.430 5.695 43.607 1.00 89.62 579 THR A C 1
ATOM 4217 O O . THR A 1 579 ? -9.012 4.823 44.266 1.00 89.62 579 THR A O 1
ATOM 4220 N N . ASP A 1 580 ? -7.152 6.001 43.815 1.00 85.00 580 ASP A N 1
ATOM 4221 C CA . ASP A 1 580 ? -6.408 5.529 44.976 1.00 85.00 580 ASP A CA 1
ATOM 4222 C C . ASP A 1 580 ? -6.695 6.411 46.204 1.00 85.00 580 ASP A C 1
ATOM 4224 O O . ASP A 1 580 ? -6.473 7.624 46.186 1.00 85.00 580 ASP A O 1
ATOM 4228 N N . ALA A 1 581 ? -7.142 5.814 47.312 1.00 67.88 581 ALA A N 1
ATOM 4229 C CA . ALA A 1 581 ? -7.436 6.558 48.540 1.00 67.88 581 ALA A CA 1
ATOM 4230 C C . ALA A 1 581 ? -6.180 7.006 49.304 1.00 67.88 581 ALA A C 1
ATOM 4232 O O . ALA A 1 581 ? -6.280 7.873 50.177 1.00 67.88 581 ALA A O 1
ATOM 4233 N N . VAL A 1 582 ? -5.013 6.408 49.043 1.00 66.75 582 VAL A N 1
ATOM 4234 C CA . VAL A 1 582 ? -3.774 6.698 49.780 1.00 66.75 582 VAL A CA 1
ATOM 4235 C C . VAL A 1 582 ? -3.045 7.899 49.176 1.00 66.75 582 VAL A C 1
ATOM 4237 O O . VAL A 1 582 ? -2.531 8.747 49.909 1.00 66.75 582 VAL A O 1
ATOM 4240 N N . GLN A 1 583 ? -3.024 7.986 47.853 1.00 66.12 583 GLN A N 1
ATOM 4241 C CA . GLN A 1 583 ? -2.215 8.899 47.061 1.00 66.12 583 GLN A CA 1
ATOM 4242 C C . GLN A 1 583 ? -3.042 9.881 46.233 1.00 66.12 583 GLN A C 1
ATOM 4244 O O . GLN A 1 583 ? -2.535 10.947 45.884 1.00 66.12 583 GLN A O 1
ATOM 4249 N N . GLY A 1 584 ? -4.319 9.576 45.982 1.00 76.00 584 GLY A N 1
ATOM 4250 C CA . GLY A 1 584 ? -5.265 10.496 45.354 1.00 76.00 584 GLY A CA 1
ATOM 4251 C C . GLY A 1 584 ? -5.111 10.648 43.840 1.00 76.00 584 GLY A C 1
ATOM 4252 O O . GLY A 1 584 ? -5.453 11.711 43.323 1.00 76.00 584 GLY A O 1
ATOM 4253 N N . TYR A 1 585 ? -4.591 9.635 43.142 1.00 86.38 585 TYR A N 1
ATOM 4254 C CA . TYR A 1 585 ? -4.572 9.580 41.674 1.00 86.38 585 TYR A CA 1
ATOM 4255 C C . TYR A 1 585 ? -5.722 8.726 41.123 1.00 86.38 585 TYR A C 1
ATOM 4257 O O . TYR A 1 585 ? -6.340 7.954 41.859 1.00 86.38 585 TYR A O 1
ATOM 4265 N N . GLY A 1 586 ? -6.022 8.891 39.833 1.00 90.62 586 GLY A N 1
ATOM 4266 C CA . GLY A 1 586 ? -7.063 8.148 39.127 1.00 90.62 586 GLY A CA 1
ATOM 4267 C C . GLY A 1 586 ? -6.547 6.875 38.456 1.00 90.62 586 GLY A C 1
ATOM 4268 O O . GLY A 1 586 ? -5.409 6.830 38.001 1.00 90.62 586 GLY A O 1
ATOM 4269 N N . THR A 1 587 ? -7.396 5.853 38.377 1.00 91.62 587 THR A N 1
ATOM 4270 C CA . THR A 1 587 ? -7.117 4.569 37.695 1.00 91.62 587 THR A CA 1
ATOM 4271 C C . THR A 1 587 ? -8.243 4.144 36.750 1.00 91.62 587 THR A C 1
ATOM 4273 O O . THR A 1 587 ? -8.183 3.099 36.110 1.00 91.62 587 THR A O 1
ATOM 4276 N N . GLY A 1 588 ? -9.292 4.959 36.637 1.00 94.31 588 GLY A N 1
ATOM 4277 C CA . GLY A 1 588 ? -10.415 4.716 35.740 1.00 94.31 588 GLY A CA 1
ATOM 4278 C C . GLY A 1 588 ? -11.110 6.012 35.370 1.00 94.31 588 GLY A C 1
ATOM 4279 O O . GLY A 1 588 ? -11.306 6.875 36.228 1.00 94.31 588 GLY A O 1
ATOM 4280 N N . ILE A 1 589 ? -11.491 6.137 34.106 1.00 95.75 589 ILE A N 1
ATOM 4281 C CA . ILE A 1 589 ? -12.148 7.299 33.518 1.00 95.75 589 ILE A CA 1
ATOM 4282 C C . ILE A 1 589 ? -13.388 6.840 32.762 1.00 95.75 589 ILE A C 1
ATOM 4284 O O . ILE A 1 589 ? -13.355 5.864 32.014 1.00 95.75 589 ILE A O 1
ATOM 4288 N N . PHE A 1 590 ? -14.465 7.597 32.922 1.00 96.25 590 PHE A N 1
ATOM 4289 C CA . PHE A 1 590 ? -15.614 7.546 32.039 1.00 96.25 590 PHE A CA 1
ATOM 4290 C C . PHE A 1 590 ? -15.648 8.793 31.165 1.00 96.25 590 PHE A C 1
ATOM 4292 O O . PHE A 1 590 ? -15.562 9.918 31.670 1.00 96.25 590 PHE A O 1
ATOM 4299 N N . TYR A 1 591 ? -15.803 8.590 29.861 1.00 96.31 591 TYR A N 1
ATOM 4300 C CA . TYR A 1 591 ? -15.995 9.650 28.890 1.00 96.31 591 TYR A CA 1
ATOM 4301 C C . TYR A 1 591 ? -17.395 9.549 28.276 1.00 96.31 591 TYR A C 1
ATOM 4303 O O . TYR A 1 591 ? -17.673 8.725 27.399 1.00 96.31 591 TYR A O 1
ATOM 4311 N N . ALA A 1 592 ? -18.285 10.421 28.752 1.00 93.00 592 ALA A N 1
ATOM 4312 C CA . ALA A 1 592 ? -19.628 10.595 28.218 1.00 93.00 592 ALA A CA 1
ATOM 4313 C C . ALA A 1 592 ? -19.562 11.468 26.957 1.00 93.00 592 ALA A C 1
ATOM 4315 O O . ALA A 1 592 ? -19.458 12.697 27.017 1.00 93.00 592 ALA A O 1
ATOM 4316 N N . THR A 1 593 ? -19.583 10.816 25.803 1.00 91.88 593 THR A N 1
ATOM 4317 C CA . THR A 1 593 ? -19.425 11.470 24.505 1.00 91.88 593 THR A CA 1
ATOM 4318 C C . THR A 1 593 ? -20.742 12.059 23.989 1.00 91.88 593 THR A C 1
ATOM 4320 O O . THR A 1 593 ? -21.838 11.618 24.340 1.00 91.88 593 THR A O 1
ATOM 4323 N N . ASP A 1 594 ? -20.648 13.082 23.145 1.00 88.25 594 ASP A N 1
ATOM 4324 C CA . ASP A 1 594 ? -21.786 13.678 22.456 1.00 88.25 594 ASP A CA 1
ATOM 4325 C C . ASP A 1 594 ? -22.237 12.774 21.297 1.00 88.25 594 ASP A C 1
ATOM 4327 O O . ASP A 1 594 ? -21.425 12.266 20.526 1.00 88.25 594 ASP A O 1
ATOM 4331 N N . ALA A 1 595 ? -23.547 12.630 21.082 1.00 84.62 595 ALA A N 1
ATOM 4332 C CA . ALA A 1 595 ? -24.047 11.901 19.915 1.00 84.62 595 ALA A CA 1
ATOM 4333 C C . ALA A 1 595 ? -23.489 12.501 18.595 1.00 84.62 595 ALA A C 1
ATOM 4335 O O . ALA A 1 595 ? -23.495 13.727 18.430 1.00 84.62 595 ALA A O 1
ATOM 4336 N N . PRO A 1 596 ? -23.061 11.676 17.617 1.00 89.50 596 PRO A N 1
ATOM 4337 C CA . PRO A 1 596 ? -23.318 10.239 17.491 1.00 89.50 596 PRO A CA 1
ATOM 4338 C C . PRO A 1 596 ? -22.232 9.329 18.088 1.00 89.50 596 PRO A C 1
ATOM 4340 O O . PRO A 1 596 ? -22.271 8.134 17.816 1.00 89.50 596 PRO A O 1
ATOM 4343 N N . TYR A 1 597 ? -21.264 9.869 18.830 1.00 93.38 597 TYR A N 1
ATOM 4344 C CA . TYR A 1 597 ? -20.146 9.089 19.352 1.00 93.38 597 TYR A CA 1
ATOM 4345 C C . TYR A 1 597 ? -20.608 8.044 20.381 1.00 93.38 597 TYR A C 1
ATOM 4347 O O . TYR A 1 597 ? -21.604 8.238 21.081 1.00 93.38 597 TYR A O 1
ATOM 4355 N N . GLY A 1 598 ? -19.904 6.912 20.428 1.00 93.62 598 GLY A N 1
ATOM 4356 C CA . GLY A 1 598 ? -20.060 5.910 21.479 1.00 93.62 598 GLY A CA 1
ATOM 4357 C C . GLY A 1 598 ? -19.296 6.318 22.736 1.00 93.62 598 GLY A C 1
ATOM 4358 O O . GLY A 1 598 ? -18.184 6.836 22.649 1.00 93.62 598 GLY A O 1
ATOM 4359 N N . ASN A 1 599 ? -19.872 6.062 23.908 1.00 95.38 599 ASN A N 1
ATOM 4360 C CA . ASN A 1 599 ? -19.208 6.375 25.172 1.00 95.38 599 ASN A CA 1
ATOM 4361 C C . ASN A 1 599 ? -18.014 5.452 25.406 1.00 95.38 599 ASN A C 1
ATOM 4363 O O . ASN A 1 599 ? -18.005 4.314 24.926 1.00 95.38 599 ASN A O 1
ATOM 4367 N N . THR A 1 600 ? -17.036 5.913 26.184 1.00 96.50 600 THR A N 1
ATOM 4368 C CA . THR A 1 600 ? -15.874 5.091 26.523 1.00 96.50 600 THR A CA 1
ATOM 4369 C C . THR A 1 600 ? -15.625 5.014 28.020 1.00 96.50 600 THR A C 1
ATOM 4371 O O . THR A 1 600 ? -15.856 5.964 28.769 1.00 96.50 600 THR A O 1
ATOM 4374 N N . ILE A 1 601 ? -15.188 3.840 28.462 1.00 97.44 601 ILE A N 1
ATOM 4375 C CA . ILE A 1 601 ? -14.667 3.601 29.806 1.00 97.44 601 ILE A CA 1
ATOM 4376 C C . ILE A 1 601 ? -13.236 3.123 29.627 1.00 97.44 601 ILE A C 1
ATOM 4378 O O . ILE A 1 601 ? -13.011 2.112 28.967 1.00 97.44 601 ILE A O 1
ATOM 4382 N N . SER A 1 602 ? -12.294 3.842 30.222 1.00 95.81 602 SER A N 1
ATOM 4383 C CA . SER A 1 602 ? -10.866 3.545 30.159 1.00 95.81 602 SER A CA 1
ATOM 4384 C C . SER A 1 602 ? -10.355 3.307 31.567 1.00 95.81 602 SER A C 1
ATOM 4386 O O . SER A 1 602 ? -10.506 4.172 32.428 1.00 95.81 602 SER A O 1
ATOM 4388 N N . GLN A 1 603 ? -9.761 2.149 31.829 1.00 93.56 603 GLN A N 1
ATOM 4389 C CA . GLN A 1 603 ? -9.239 1.815 33.150 1.00 93.56 603 GLN A CA 1
ATOM 4390 C C . GLN A 1 603 ? -7.868 1.159 33.079 1.00 93.56 603 GLN A C 1
ATOM 4392 O O . GLN A 1 603 ? -7.580 0.379 32.174 1.00 93.56 603 GLN A O 1
ATOM 4397 N N . SER A 1 604 ? -7.025 1.476 34.058 1.00 90.06 604 SER A N 1
ATOM 4398 C CA . SER A 1 604 ? -5.649 0.992 34.133 1.00 90.06 604 SER A CA 1
ATOM 4399 C C . SER A 1 604 ? -5.496 -0.350 34.846 1.00 90.06 604 SER A C 1
ATOM 4401 O O . SER A 1 604 ? -4.389 -0.826 35.049 1.00 90.06 604 SER A O 1
ATOM 4403 N N . TRP A 1 605 ? -6.596 -0.978 35.244 1.00 89.31 605 TRP A N 1
ATOM 4404 C CA . TRP A 1 605 ? -6.616 -2.264 35.931 1.00 89.31 605 TRP A CA 1
ATOM 4405 C C . TRP A 1 605 ? -7.522 -3.248 35.180 1.00 89.31 605 TRP A C 1
ATOM 4407 O O . TRP A 1 605 ? -8.409 -2.841 34.427 1.00 89.31 605 TRP A O 1
ATOM 4417 N N . GLU A 1 606 ? -7.304 -4.545 35.379 1.00 90.69 606 GLU A N 1
ATOM 4418 C CA . GLU A 1 606 ? -8.052 -5.624 34.716 1.00 90.69 606 GLU A CA 1
ATOM 4419 C C . GLU A 1 606 ? -9.401 -5.900 35.377 1.00 90.69 606 GLU A C 1
ATOM 4421 O O . GLU A 1 606 ? -9.465 -6.082 36.592 1.00 90.69 606 GLU A O 1
ATOM 4426 N N . PHE A 1 607 ? -10.474 -6.038 34.595 1.00 93.19 607 PHE A N 1
ATOM 4427 C CA . PHE A 1 607 ? -11.829 -6.327 35.076 1.00 93.19 607 PHE A CA 1
ATOM 4428 C C . PHE A 1 607 ? -11.862 -7.479 36.093 1.00 93.19 607 PHE A C 1
ATOM 4430 O O . PHE A 1 607 ? -12.508 -7.382 37.141 1.00 93.19 607 PHE A O 1
ATOM 4437 N N . GLY A 1 608 ? -11.110 -8.553 35.824 1.00 90.31 608 GLY A N 1
ATOM 4438 C CA . GLY A 1 608 ? -11.012 -9.711 36.716 1.00 90.31 608 GLY A CA 1
ATOM 4439 C C . GLY A 1 608 ? -10.345 -9.419 38.072 1.00 90.31 608 GLY A C 1
ATOM 4440 O O . GLY A 1 608 ? -10.552 -10.163 39.035 1.00 90.31 608 GLY A O 1
ATOM 4441 N N . GLY A 1 609 ? -9.587 -8.326 38.181 1.00 89.69 609 GLY A N 1
ATOM 4442 C CA . GLY A 1 609 ? -8.933 -7.851 39.398 1.00 89.69 609 GLY A CA 1
ATOM 4443 C C . GLY A 1 609 ? -9.886 -7.205 40.410 1.00 89.69 609 GLY A C 1
ATOM 4444 O O . GLY A 1 609 ? -9.529 -7.092 41.587 1.00 89.69 609 GLY A O 1
ATOM 4445 N N . PHE A 1 610 ? -11.109 -6.833 40.012 1.00 91.56 610 PHE A N 1
ATOM 4446 C CA . PHE A 1 610 ? -12.126 -6.289 40.919 1.00 91.56 610 PHE A CA 1
ATOM 4447 C C . PHE A 1 610 ? -12.690 -7.377 41.843 1.00 91.56 610 PHE A C 1
ATOM 4449 O O . PHE A 1 610 ? -13.280 -8.353 41.380 1.00 91.56 610 PHE A O 1
ATOM 4456 N N . ALA A 1 611 ? -12.535 -7.216 43.164 1.00 89.31 611 ALA A N 1
ATOM 4457 C CA . ALA A 1 611 ? -12.985 -8.207 44.150 1.00 89.31 611 ALA A CA 1
ATOM 4458 C C . ALA A 1 611 ? -14.451 -8.077 44.590 1.00 89.31 611 ALA A C 1
ATOM 4460 O O . ALA A 1 611 ? -14.909 -8.891 45.398 1.00 89.31 611 ALA A O 1
ATOM 4461 N N . GLY A 1 612 ? -15.144 -7.023 44.158 1.00 88.25 612 GLY A N 1
ATOM 4462 C CA . GLY A 1 612 ? -16.550 -6.798 44.477 1.00 88.25 612 GLY A CA 1
ATOM 4463 C C . GLY A 1 612 ? -17.475 -7.659 43.620 1.00 88.25 612 GLY A C 1
ATOM 4464 O O . GLY A 1 612 ? -17.074 -8.678 43.056 1.00 88.25 612 GLY A O 1
ATOM 4465 N N . ASP A 1 613 ? -18.736 -7.249 43.518 1.00 89.44 613 ASP A N 1
ATOM 4466 C CA . ASP A 1 613 ? -19.683 -7.912 42.628 1.00 89.44 613 ASP A CA 1
ATOM 4467 C C . ASP A 1 613 ? -19.420 -7.508 41.167 1.00 89.44 613 ASP A C 1
ATOM 4469 O O . ASP A 1 613 ? -19.828 -6.443 40.708 1.00 89.44 613 ASP A O 1
ATOM 4473 N N . GLN A 1 614 ? -18.700 -8.358 40.434 1.00 92.19 614 GLN A N 1
ATOM 4474 C CA . GLN A 1 614 ? -18.399 -8.149 39.013 1.00 92.19 614 GLN A CA 1
ATOM 4475 C C . GLN A 1 614 ? -19.663 -8.145 38.136 1.00 92.19 614 GLN A C 1
ATOM 4477 O O . GLN A 1 614 ? -19.661 -7.526 37.074 1.00 92.19 614 GLN A O 1
ATOM 4482 N N . VAL A 1 615 ? -20.748 -8.804 38.564 1.00 87.06 615 VAL A N 1
ATOM 4483 C CA . VAL A 1 615 ? -22.022 -8.795 37.828 1.00 87.06 615 VAL A CA 1
ATOM 4484 C C . VAL A 1 615 ? -22.669 -7.418 37.929 1.00 87.06 615 VAL A C 1
ATOM 4486 O O . VAL A 1 615 ? -23.107 -6.889 36.906 1.00 87.06 615 VAL A O 1
ATOM 4489 N N . ASP A 1 616 ? -22.674 -6.833 39.131 1.00 87.12 616 ASP A N 1
ATOM 4490 C CA . ASP A 1 616 ? -23.133 -5.458 39.362 1.00 87.12 616 ASP A CA 1
ATOM 4491 C C . ASP A 1 616 ? -22.277 -4.456 38.581 1.00 87.12 616 ASP A C 1
ATOM 4493 O O . ASP A 1 616 ? -22.807 -3.652 37.818 1.00 87.12 616 ASP A O 1
ATOM 4497 N N . LEU A 1 617 ? -20.946 -4.561 38.681 1.00 92.38 617 LEU A N 1
ATOM 4498 C CA . LEU A 1 617 ? -20.039 -3.649 37.984 1.00 92.38 617 LEU A CA 1
ATOM 4499 C C . LEU A 1 617 ? -20.238 -3.677 36.460 1.00 92.38 617 LEU A C 1
ATOM 4501 O O . LEU A 1 617 ? -20.328 -2.622 35.828 1.00 92.38 617 LEU A O 1
ATOM 4505 N N . ALA A 1 618 ? -20.361 -4.870 35.868 1.00 93.06 618 ALA A N 1
ATOM 4506 C CA . ALA A 1 618 ? -20.663 -5.000 34.445 1.00 93.06 618 ALA A CA 1
ATOM 4507 C C . ALA A 1 618 ? -22.005 -4.352 34.088 1.00 93.06 618 ALA A C 1
ATOM 4509 O O . ALA A 1 618 ? -22.083 -3.681 33.060 1.00 93.06 618 ALA A O 1
ATOM 4510 N N . ALA A 1 619 ? -23.040 -4.500 34.924 1.00 87.00 619 ALA A N 1
ATOM 4511 C CA . ALA A 1 619 ? -24.328 -3.844 34.706 1.00 87.00 619 ALA A CA 1
ATOM 4512 C C . ALA A 1 619 ? -24.170 -2.315 34.653 1.00 87.00 619 ALA A C 1
ATOM 4514 O O . ALA A 1 619 ? -24.681 -1.679 33.725 1.00 87.00 619 ALA A O 1
ATOM 4515 N N . ARG A 1 620 ? -23.371 -1.737 35.567 1.00 90.00 620 ARG A N 1
ATOM 4516 C CA . ARG A 1 620 ? -23.053 -0.296 35.572 1.00 90.00 620 ARG A CA 1
ATOM 4517 C C . ARG A 1 620 ? -22.400 0.150 34.271 1.00 90.00 620 ARG A C 1
ATOM 4519 O O . ARG A 1 620 ? -22.813 1.131 33.653 1.00 90.00 620 ARG A O 1
ATOM 4526 N N . TYR A 1 621 ? -21.395 -0.600 33.830 1.00 95.00 621 TYR A N 1
ATOM 4527 C CA . TYR A 1 621 ? -20.661 -0.304 32.604 1.00 95.00 621 TYR A CA 1
ATOM 4528 C C . TYR A 1 621 ? -21.536 -0.459 31.356 1.00 95.00 621 TYR A C 1
ATOM 4530 O O . TYR A 1 621 ? -21.535 0.426 30.503 1.00 95.00 621 TYR A O 1
ATOM 4538 N N . ILE A 1 622 ? -22.344 -1.520 31.257 1.00 90.62 622 ILE A N 1
ATOM 4539 C CA . ILE A 1 622 ? -23.292 -1.719 30.148 1.00 90.62 622 ILE A CA 1
ATOM 4540 C C . ILE A 1 622 ? -24.229 -0.515 30.026 1.00 90.62 622 ILE A C 1
ATOM 4542 O O . ILE A 1 622 ? -24.470 -0.027 28.917 1.00 90.62 622 ILE A O 1
ATOM 4546 N N . ALA A 1 623 ? -24.739 -0.022 31.153 1.00 86.00 623 ALA A N 1
ATOM 4547 C CA . ALA A 1 623 ? -25.620 1.130 31.180 1.00 86.00 623 ALA A CA 1
ATOM 4548 C C . ALA A 1 623 ? -24.961 2.402 30.650 1.00 86.00 623 ALA A C 1
ATOM 4550 O O . ALA A 1 623 ? -25.491 3.042 29.737 1.00 86.00 623 ALA A O 1
ATOM 4551 N N . ALA A 1 624 ? -23.792 2.728 31.204 1.00 89.75 624 ALA A N 1
ATOM 4552 C CA . ALA A 1 624 ? -23.016 3.910 30.857 1.00 89.75 624 ALA A CA 1
ATOM 4553 C C . ALA A 1 624 ? -22.582 3.893 29.381 1.00 89.75 624 ALA A C 1
ATOM 4555 O O . ALA A 1 624 ? -22.571 4.924 28.708 1.00 89.75 624 ALA A O 1
ATOM 4556 N N . LEU A 1 625 ? -22.316 2.703 28.837 1.00 92.75 625 LEU A N 1
ATOM 4557 C CA . LEU A 1 625 ? -21.966 2.474 27.434 1.00 92.75 625 LEU A CA 1
ATOM 4558 C C . LEU A 1 625 ? -23.191 2.427 26.495 1.00 92.75 625 LEU A C 1
ATOM 4560 O O . LEU A 1 625 ? -23.089 1.950 25.364 1.00 92.75 625 LEU A O 1
ATOM 4564 N N . GLY A 1 626 ? -24.355 2.930 26.923 1.00 76.81 626 GLY A N 1
ATOM 4565 C CA . GLY A 1 626 ? -25.540 3.097 26.071 1.00 76.81 626 GLY A CA 1
ATOM 4566 C C . GLY A 1 626 ? -26.428 1.853 25.949 1.00 76.81 626 GLY A C 1
ATOM 4567 O O . GLY A 1 626 ? -27.273 1.785 25.058 1.00 76.81 626 GLY A O 1
ATOM 4568 N N . GLY A 1 627 ? -26.261 0.863 26.834 1.00 59.19 627 GLY A N 1
ATOM 4569 C CA . GLY A 1 627 ? -27.041 -0.378 26.861 1.00 59.19 627 GLY A CA 1
ATOM 4570 C C . GLY A 1 627 ? -28.442 -0.275 27.461 1.00 59.19 627 GLY A C 1
ATOM 4571 O O . GLY A 1 627 ? -29.178 -1.253 27.384 1.00 59.19 627 GLY A O 1
ATOM 4572 N N . GLY A 1 628 ? -28.828 0.889 27.999 1.00 46.56 628 GLY A N 1
ATOM 4573 C CA . GLY A 1 628 ? -30.150 1.113 28.582 1.00 46.56 628 GLY A CA 1
ATOM 4574 C C . GLY A 1 628 ? -30.390 0.236 29.809 1.00 46.56 628 GLY A C 1
ATOM 4575 O O . GLY A 1 628 ? -30.933 -0.858 29.700 1.00 46.56 628 GLY A O 1
ATOM 4576 N N . GLY A 1 629 ? -30.016 0.749 30.979 1.00 43.75 629 GLY A N 1
ATOM 4577 C CA . GLY A 1 629 ? -30.257 0.084 32.256 1.00 43.75 629 GLY A CA 1
ATOM 4578 C C . GLY A 1 629 ? -29.169 0.405 33.260 1.00 43.75 629 GLY A C 1
ATOM 4579 O O . GLY A 1 629 ? -28.413 -0.499 33.590 1.00 43.75 629 GLY A O 1
ATOM 4580 N N . GLY A 1 630 ? -29.096 1.678 33.688 1.00 38.12 630 GLY A N 1
ATOM 4581 C CA . GLY A 1 630 ? -28.277 2.129 34.825 1.00 38.12 630 GLY A CA 1
ATOM 4582 C C . GLY A 1 630 ? -28.250 1.093 35.945 1.00 38.12 630 GLY A C 1
ATOM 4583 O O . GLY A 1 630 ? -29.244 0.376 36.107 1.00 38.12 630 GLY A O 1
ATOM 4584 N N . PRO A 1 631 ? -27.175 1.014 36.744 1.00 42.06 631 PRO A N 1
ATOM 4585 C CA . PRO A 1 631 ? -27.346 0.492 38.083 1.00 42.06 631 PRO A CA 1
ATOM 4586 C C . PRO A 1 631 ? -28.374 1.393 38.737 1.00 42.06 631 PRO A C 1
ATOM 4588 O O . PRO A 1 631 ? -28.134 2.547 39.061 1.00 42.06 631 PRO A O 1
ATOM 4591 N N . VAL A 1 632 ? -29.572 0.861 38.820 1.00 48.16 632 VAL A N 1
ATOM 4592 C CA . VAL A 1 632 ? -30.616 1.406 39.642 1.00 48.16 632 VAL A CA 1
ATOM 4593 C C . VAL A 1 632 ? -30.086 1.258 41.054 1.00 48.16 632 VAL A C 1
ATOM 4595 O O . VAL A 1 632 ? -29.753 0.140 41.462 1.00 48.16 632 VAL A O 1
ATOM 4598 N N . GLY A 1 633 ? -29.946 2.371 41.773 1.00 56.94 633 GLY A N 1
ATOM 4599 C CA . GLY A 1 633 ? -29.710 2.322 43.210 1.00 56.94 633 GLY A CA 1
ATOM 4600 C C . GLY A 1 633 ? -30.634 1.273 43.858 1.00 56.94 633 GLY A C 1
ATOM 4601 O O . GLY A 1 633 ? -31.673 0.917 43.281 1.00 56.94 633 GLY A O 1
ATOM 4602 N N . PRO A 1 634 ? -30.259 0.699 45.016 1.00 65.88 634 PRO A N 1
ATOM 4603 C CA . PRO A 1 634 ? -31.028 -0.344 45.684 1.00 65.88 634 PRO A CA 1
ATOM 4604 C C . PRO A 1 634 ? -32.517 -0.019 45.641 1.00 65.88 634 PRO A C 1
ATOM 4606 O O . PRO A 1 634 ? -32.917 1.097 45.975 1.00 65.88 634 PRO A O 1
ATOM 4609 N N . LEU A 1 635 ? -33.315 -0.998 45.199 1.00 83.00 635 LEU A N 1
ATOM 4610 C CA . LEU A 1 635 ? -34.754 -0.831 45.028 1.00 83.00 635 LEU A CA 1
ATOM 4611 C C . LEU A 1 635 ? -35.337 -0.154 46.268 1.00 83.00 635 LEU A C 1
ATOM 4613 O O . LEU A 1 635 ? -34.998 -0.525 47.388 1.00 83.00 635 LEU A O 1
ATOM 4617 N N . PHE A 1 636 ? -36.228 0.808 46.093 1.00 88.94 636 PHE A N 1
ATOM 4618 C CA . PHE A 1 636 ? -36.827 1.514 47.218 1.00 88.94 636 PHE A CA 1
ATOM 4619 C C . PHE A 1 636 ? -38.326 1.689 47.034 1.00 88.94 636 PHE A C 1
ATOM 4621 O O . PHE A 1 636 ? -38.867 1.410 45.965 1.00 88.94 636 PHE A O 1
ATOM 4628 N N . GLY A 1 637 ? -38.993 2.116 48.109 1.00 90.94 637 GLY A N 1
ATOM 4629 C CA . GLY A 1 637 ? -40.375 2.583 48.083 1.00 90.94 637 GLY A CA 1
ATOM 4630 C C . GLY A 1 637 ? -40.437 4.065 48.451 1.00 90.94 637 GLY A C 1
ATOM 4631 O O . GLY A 1 637 ? -40.030 4.457 49.548 1.00 90.94 637 GLY A O 1
ATOM 4632 N N . ARG A 1 638 ? -40.960 4.903 47.552 1.00 91.56 638 ARG A N 1
ATOM 4633 C CA . ARG A 1 638 ? -41.032 6.359 47.728 1.00 91.56 638 ARG A CA 1
ATOM 4634 C C . ARG A 1 638 ? -41.970 6.727 48.872 1.00 91.56 638 ARG A C 1
ATOM 4636 O O . ARG A 1 638 ? -43.137 6.344 48.884 1.00 91.56 638 ARG A O 1
ATOM 4643 N N . GLY A 1 639 ? -41.480 7.512 49.826 1.00 92.12 639 GLY A N 1
ATOM 4644 C CA . GLY A 1 639 ? -42.220 7.967 51.003 1.00 92.12 639 GLY A CA 1
ATOM 4645 C C . GLY A 1 639 ? -41.861 7.257 52.313 1.00 92.12 639 GLY A C 1
ATOM 4646 O O . GLY A 1 639 ? -42.220 7.776 53.370 1.00 92.12 639 GLY A O 1
ATOM 4647 N N . ASP A 1 640 ? -41.150 6.126 52.284 1.00 93.62 640 ASP A N 1
ATOM 4648 C CA . ASP A 1 640 ? -40.649 5.417 53.478 1.00 93.62 640 ASP A CA 1
ATOM 4649 C C . ASP A 1 640 ? -39.253 5.937 53.875 1.00 93.62 640 ASP A C 1
ATOM 4651 O O . ASP A 1 640 ? -38.224 5.277 53.743 1.00 93.62 640 ASP A O 1
ATOM 4655 N N . CYS A 1 641 ? -39.202 7.196 54.311 1.00 93.44 641 CYS A N 1
ATOM 4656 C CA . CYS A 1 641 ? -37.943 7.903 54.564 1.00 93.44 641 CYS A CA 1
ATOM 4657 C C . CYS A 1 641 ? -37.124 7.306 55.726 1.00 93.44 641 CYS A C 1
ATOM 4659 O O . CYS A 1 641 ? -35.907 7.496 55.794 1.00 93.44 641 CYS A O 1
ATOM 4661 N N . ASN A 1 642 ? -37.767 6.607 56.671 1.00 92.69 642 ASN A N 1
ATOM 4662 C CA . ASN A 1 642 ? -37.053 5.950 57.769 1.00 92.69 642 ASN A CA 1
ATOM 4663 C C . ASN A 1 642 ? -36.631 4.500 57.439 1.00 92.69 642 ASN A C 1
ATOM 4665 O O . ASN A 1 642 ? -35.957 3.880 58.270 1.00 92.69 642 ASN A O 1
ATOM 4669 N N . ALA A 1 643 ? -36.985 4.008 56.244 1.00 91.19 643 ALA A N 1
ATOM 4670 C CA . ALA A 1 643 ? -36.707 2.676 55.721 1.00 91.19 643 ALA A CA 1
ATOM 4671 C C . ALA A 1 643 ? -37.144 1.543 56.670 1.00 91.19 643 ALA A C 1
ATOM 4673 O O . ALA A 1 643 ? -36.401 0.577 56.887 1.00 91.19 643 ALA A O 1
ATOM 4674 N N . ASP A 1 644 ? -38.333 1.667 57.271 1.00 91.88 644 ASP A N 1
ATOM 4675 C CA . ASP A 1 644 ? -38.911 0.651 58.164 1.00 91.88 644 ASP A CA 1
ATOM 4676 C C . ASP A 1 644 ? -39.877 -0.326 57.467 1.00 91.88 644 ASP A C 1
ATOM 4678 O O . ASP A 1 644 ? -40.328 -1.306 58.078 1.00 91.88 644 ASP A O 1
ATOM 4682 N N . GLY A 1 645 ? -40.112 -0.120 56.170 1.00 89.25 645 GLY A N 1
ATOM 4683 C CA . GLY A 1 645 ? -40.948 -0.937 55.298 1.00 89.25 645 GLY A CA 1
ATOM 4684 C C . GLY A 1 645 ? -42.413 -0.509 55.267 1.00 89.25 645 GLY A C 1
ATOM 4685 O O . GLY A 1 645 ? -43.254 -1.278 54.785 1.00 89.25 645 GLY A O 1
ATOM 4686 N N . GLY A 1 646 ? -42.766 0.660 55.811 1.00 91.69 646 GLY A N 1
ATOM 4687 C CA . GLY A 1 646 ? -44.148 1.116 55.829 1.00 91.69 646 GLY A CA 1
ATOM 4688 C C . GLY A 1 646 ? -44.329 2.627 55.788 1.00 91.69 646 GLY A C 1
ATOM 4689 O O . GLY A 1 646 ? -44.008 3.327 56.731 1.00 91.69 646 GLY A O 1
ATOM 4690 N N . PHE A 1 647 ? -45.067 3.111 54.791 1.00 94.19 647 PHE A N 1
ATOM 4691 C CA . PHE A 1 647 ? -45.445 4.522 54.682 1.00 94.19 647 PHE A CA 1
ATOM 4692 C C . PHE A 1 647 ? -46.471 4.983 55.722 1.00 94.19 647 PHE A C 1
ATOM 4694 O O . PHE A 1 647 ? -47.664 4.652 55.657 1.00 94.19 647 PHE A O 1
ATOM 4701 N N . ASN A 1 648 ? -46.019 5.770 56.695 1.00 94.44 648 ASN A N 1
ATOM 4702 C CA . ASN A 1 648 ? -46.825 6.261 57.798 1.00 94.44 648 ASN A CA 1
ATOM 4703 C C . ASN A 1 648 ? -46.327 7.614 58.361 1.00 94.44 648 ASN A C 1
ATOM 4705 O O . ASN A 1 648 ? -45.524 8.333 57.780 1.00 94.44 648 ASN A O 1
ATOM 4709 N N . ILE A 1 649 ? -46.885 8.045 59.498 1.00 96.19 649 ILE A N 1
ATOM 4710 C CA . ILE A 1 649 ? -46.531 9.349 60.086 1.00 96.19 649 ILE A CA 1
ATOM 4711 C C . ILE A 1 649 ? -45.080 9.396 60.597 1.00 96.19 649 ILE A C 1
ATOM 4713 O O . ILE A 1 649 ? -44.529 10.486 60.756 1.00 96.19 649 ILE A O 1
ATOM 4717 N N . ALA A 1 650 ? -44.473 8.241 60.883 1.00 95.38 650 ALA A N 1
ATOM 4718 C CA . ALA A 1 650 ? -43.089 8.145 61.323 1.00 95.38 650 ALA A CA 1
ATOM 4719 C C . ALA A 1 650 ? -42.119 8.678 60.261 1.00 95.38 650 ALA A C 1
ATOM 4721 O O . ALA A 1 650 ? -41.177 9.366 60.644 1.00 95.38 650 ALA A O 1
ATOM 4722 N N . ASP A 1 651 ? -42.405 8.481 58.973 1.00 94.69 651 ASP A N 1
ATOM 4723 C CA . ASP A 1 651 ? -41.586 8.953 57.850 1.00 94.69 651 ASP A CA 1
ATOM 4724 C C . ASP A 1 651 ? -41.519 10.473 57.788 1.00 94.69 651 ASP A C 1
ATOM 4726 O O . ASP A 1 651 ? -40.444 11.070 57.789 1.00 94.69 651 ASP A O 1
ATOM 4730 N N . ALA A 1 652 ? -42.680 11.129 57.857 1.00 95.19 652 ALA A N 1
ATOM 4731 C CA . ALA A 1 652 ? -42.751 12.586 57.867 1.00 95.19 652 ALA A CA 1
ATOM 4732 C C . ALA A 1 652 ? -42.066 13.184 59.109 1.00 95.19 652 ALA A C 1
ATOM 4734 O O . ALA A 1 652 ? -41.437 14.239 59.034 1.00 95.19 652 ALA A O 1
ATOM 4735 N N . ILE A 1 653 ? -42.174 12.523 60.270 1.00 95.75 653 ILE A N 1
ATOM 4736 C CA . ILE A 1 653 ? -41.485 12.959 61.494 1.00 95.75 653 ILE A CA 1
ATOM 4737 C C . ILE A 1 653 ? -39.973 12.766 61.357 1.00 95.75 653 ILE A C 1
ATOM 4739 O O . ILE A 1 653 ? -39.218 13.648 61.769 1.00 95.75 653 ILE A O 1
ATOM 4743 N N . PHE A 1 654 ? -39.540 11.637 60.798 1.00 96.06 654 PHE A N 1
ATOM 4744 C CA . PHE A 1 654 ? -38.137 11.312 60.578 1.00 96.06 654 PHE A CA 1
ATOM 4745 C C . PHE A 1 654 ? -37.487 12.332 59.638 1.00 96.06 654 PHE A C 1
ATOM 4747 O O . PHE A 1 654 ? -36.482 12.943 60.004 1.00 96.06 654 PHE A O 1
ATOM 4754 N N . LEU A 1 655 ? -38.141 12.637 58.515 1.00 95.44 655 LEU A N 1
ATOM 4755 C CA . LEU A 1 655 ? -37.695 13.657 57.572 1.00 95.44 655 LEU A CA 1
ATOM 4756 C C . LEU A 1 655 ? -37.618 15.054 58.209 1.00 95.44 655 LEU A C 1
ATOM 4758 O O . LEU A 1 655 ? -36.600 15.739 58.117 1.00 95.44 655 LEU A O 1
ATOM 4762 N N . LEU A 1 656 ? -38.656 15.487 58.932 1.00 95.88 656 LEU A N 1
ATOM 4763 C CA . LEU A 1 656 ? -38.636 16.785 59.622 1.00 95.88 656 LEU A CA 1
ATOM 4764 C C . LEU A 1 656 ? -37.555 16.854 60.711 1.00 95.88 656 LEU A C 1
ATOM 4766 O O . LEU A 1 656 ? -36.996 17.927 60.968 1.00 95.88 656 LEU A O 1
ATOM 4770 N N . ALA A 1 657 ? -37.255 15.729 61.363 1.00 95.75 657 ALA A N 1
ATOM 4771 C CA . ALA A 1 657 ? -36.169 15.645 62.327 1.00 95.75 657 ALA A CA 1
ATOM 4772 C C . ALA A 1 657 ? -34.801 15.786 61.643 1.00 95.75 657 ALA A C 1
ATOM 4774 O O . ALA A 1 657 ? -33.966 16.537 62.158 1.00 95.75 657 ALA A O 1
ATOM 4775 N N . ALA A 1 658 ? -34.597 15.141 60.490 1.00 92.88 658 ALA A N 1
ATOM 4776 C CA . ALA A 1 658 ? -33.396 15.291 59.669 1.00 92.88 658 ALA A CA 1
ATOM 4777 C C . ALA A 1 658 ? -33.207 16.747 59.204 1.00 92.88 658 ALA A C 1
ATOM 4779 O O . ALA A 1 658 ? -32.141 17.327 59.402 1.00 92.88 658 ALA A O 1
ATOM 4780 N N . LEU A 1 659 ? -34.271 17.389 58.709 1.00 93.50 659 LEU A N 1
ATOM 4781 C CA . LEU A 1 659 ? -34.215 18.753 58.169 1.00 93.50 659 LEU A CA 1
ATOM 4782 C C . LEU A 1 659 ? -34.016 19.848 59.231 1.00 93.50 659 LEU A C 1
ATOM 4784 O O . LEU A 1 659 ? -33.319 20.832 58.985 1.00 93.50 659 LEU A O 1
ATOM 4788 N N . PHE A 1 660 ? -34.648 19.723 60.405 1.00 94.75 660 PHE A N 1
ATOM 4789 C CA . PHE A 1 660 ? -34.753 20.846 61.353 1.00 94.75 660 PHE A CA 1
ATOM 4790 C C . PHE A 1 660 ? -34.260 20.556 62.769 1.00 94.75 660 PHE A C 1
ATOM 4792 O O . PHE A 1 660 ? -34.104 21.489 63.560 1.00 94.75 660 PHE A O 1
ATOM 4799 N N . SER A 1 661 ? -34.039 19.288 63.119 1.00 90.12 661 SER A N 1
ATOM 4800 C CA . SER A 1 661 ? -33.723 18.878 64.496 1.00 90.12 661 SER A CA 1
ATOM 4801 C C . SER A 1 661 ? -32.387 18.143 64.630 1.00 90.12 661 SER A C 1
ATOM 4803 O O . SER A 1 661 ? -32.068 17.685 65.727 1.00 90.12 661 SER A O 1
ATOM 4805 N N . GLY A 1 662 ? -31.600 18.051 63.550 1.00 85.69 662 GLY A N 1
ATOM 4806 C CA . GLY A 1 662 ? -30.309 17.357 63.533 1.00 85.69 662 GLY A CA 1
ATOM 4807 C C . GLY A 1 662 ? -30.428 15.836 63.664 1.00 85.69 662 GLY A C 1
ATOM 4808 O O . GLY A 1 662 ? -29.523 15.202 64.206 1.00 85.69 662 GLY A O 1
ATOM 4809 N N . GLY A 1 663 ? -31.559 15.263 63.241 1.00 87.38 663 GLY A N 1
ATOM 4810 C CA . GLY A 1 663 ? -31.710 13.816 63.084 1.00 87.38 663 GLY A CA 1
ATOM 4811 C C . GLY A 1 663 ? -30.803 13.268 61.971 1.00 87.38 663 GLY A C 1
ATOM 4812 O O . GLY A 1 663 ? -30.305 14.048 61.159 1.00 87.38 663 GLY A O 1
ATOM 4813 N N . PRO A 1 664 ? -30.556 11.947 61.937 1.00 85.50 664 PRO A N 1
ATOM 4814 C CA . PRO A 1 664 ? -29.804 11.332 60.846 1.00 85.50 664 PRO A CA 1
ATOM 4815 C C . PRO A 1 664 ? -30.545 11.507 59.513 1.00 85.50 664 PRO A C 1
ATOM 4817 O O . PRO A 1 664 ? -31.776 11.493 59.492 1.00 85.50 664 PRO A O 1
ATOM 4820 N N . ALA A 1 665 ? -29.799 11.647 58.415 1.00 80.94 665 ALA A N 1
ATOM 4821 C CA . ALA A 1 665 ? -30.358 11.456 57.080 1.00 80.94 665 ALA A CA 1
ATOM 4822 C C . ALA A 1 665 ? -30.780 9.984 56.917 1.00 80.94 665 ALA A C 1
ATOM 4824 O O . ALA A 1 665 ? -30.150 9.096 57.504 1.00 80.94 665 ALA A O 1
ATOM 4825 N N . GLY A 1 666 ? -31.870 9.742 56.186 1.00 81.75 666 GLY A N 1
ATOM 4826 C CA . GLY A 1 666 ? -32.324 8.387 55.871 1.00 81.75 666 GLY A CA 1
ATOM 4827 C C . GLY A 1 666 ? -31.289 7.634 55.031 1.00 81.75 666 GLY A C 1
ATOM 4828 O O . GLY A 1 666 ? -30.441 8.270 54.405 1.00 81.75 666 GLY A O 1
ATOM 4829 N N . PRO A 1 667 ? -31.327 6.291 55.020 1.00 82.62 667 PRO A N 1
ATOM 4830 C CA . PRO A 1 667 ? -30.384 5.490 54.242 1.00 82.62 667 PRO A CA 1
ATOM 4831 C C . PRO A 1 667 ? -30.647 5.554 52.723 1.00 82.62 667 PRO A C 1
ATOM 4833 O O . PRO A 1 667 ? -29.792 5.133 51.952 1.00 82.62 667 PRO A O 1
ATOM 4836 N N . CYS A 1 668 ? -31.793 6.105 52.306 1.00 89.81 668 CYS A N 1
ATOM 4837 C CA . CYS A 1 668 ? -32.210 6.262 50.917 1.00 89.81 668 CYS A CA 1
ATOM 4838 C C . CYS A 1 668 ? -32.892 7.621 50.746 1.00 89.81 668 CYS A C 1
ATOM 4840 O O . CYS A 1 668 ? -33.916 7.877 51.388 1.00 89.81 668 CYS A O 1
ATOM 4842 N N . LEU A 1 669 ? -32.284 8.522 49.968 1.00 90.50 669 LEU A N 1
ATOM 4843 C CA . LEU A 1 669 ? -32.791 9.886 49.815 1.00 90.50 669 LEU A CA 1
ATOM 4844 C C . LEU A 1 669 ? -33.966 9.944 48.838 1.00 90.50 669 LEU A C 1
ATOM 4846 O O . LEU A 1 669 ? -34.886 10.722 49.092 1.00 90.50 669 LEU A O 1
ATOM 4850 N N . ASP A 1 670 ? -34.026 9.047 47.854 1.00 88.25 670 ASP A N 1
ATOM 4851 C CA . ASP A 1 670 ? -35.178 8.941 46.946 1.00 88.25 670 ASP A CA 1
ATOM 4852 C C . ASP A 1 670 ? -36.437 8.467 47.672 1.00 88.25 670 ASP A C 1
ATOM 4854 O O . ASP A 1 670 ? -37.549 8.921 47.398 1.00 88.25 670 ASP A O 1
ATOM 4858 N N . ALA A 1 671 ? -36.282 7.628 48.704 1.00 91.94 671 ALA A N 1
ATOM 4859 C CA . ALA A 1 671 ? -37.388 7.285 49.596 1.00 91.94 671 ALA A CA 1
ATOM 4860 C C . ALA A 1 671 ? -37.869 8.491 50.425 1.00 91.94 671 ALA A C 1
ATOM 4862 O O . ALA A 1 671 ? -39.038 8.544 50.819 1.00 91.94 671 ALA A O 1
ATOM 4863 N N . CYS A 1 672 ? -36.997 9.468 50.692 1.00 93.56 672 CYS A N 1
ATOM 4864 C CA . CYS A 1 672 ? -37.337 10.687 51.424 1.00 93.56 672 CYS A CA 1
ATOM 4865 C C . CYS A 1 672 ? -37.944 11.787 50.540 1.00 93.56 672 CYS A C 1
ATOM 4867 O O . CYS A 1 672 ? -38.690 12.614 51.075 1.00 93.56 672 CYS A O 1
ATOM 4869 N N . ASP A 1 673 ? -37.684 11.779 49.231 1.00 92.25 673 ASP A N 1
ATOM 4870 C CA . ASP A 1 673 ? -38.353 12.630 48.243 1.00 92.25 673 ASP A CA 1
ATOM 4871 C C . ASP A 1 673 ? -39.749 12.072 47.924 1.00 92.25 673 ASP A C 1
ATOM 4873 O O . ASP A 1 673 ? -39.974 11.283 47.003 1.00 92.25 673 ASP A O 1
ATOM 4877 N N . SER A 1 674 ? -40.714 12.450 48.760 1.00 92.25 674 SER A N 1
ATOM 4878 C CA . SER A 1 674 ? -42.067 11.899 48.723 1.00 92.25 674 SER A CA 1
ATOM 4879 C C . SER A 1 674 ? -42.913 12.477 47.593 1.00 92.25 674 SER A C 1
ATOM 4881 O O . SER A 1 674 ? -43.907 11.846 47.220 1.00 92.25 674 SER A O 1
ATOM 4883 N N . ASN A 1 675 ? -42.597 13.683 47.107 1.00 90.88 675 ASN A N 1
ATOM 4884 C CA . ASN A 1 675 ? -43.343 14.323 46.022 1.00 90.88 675 ASN A CA 1
ATOM 4885 C C . ASN A 1 675 ? -42.692 14.131 44.640 1.00 90.88 675 ASN A C 1
ATOM 4887 O O . ASN A 1 675 ? -43.351 14.473 43.653 1.00 90.88 675 ASN A O 1
ATOM 4891 N N . GLY A 1 676 ? -41.492 13.546 44.584 1.00 87.69 676 GLY A N 1
ATOM 4892 C CA . GLY A 1 676 ? -40.769 13.198 43.364 1.00 87.69 676 GLY A CA 1
ATOM 4893 C C . GLY A 1 676 ? -40.345 14.435 42.582 1.00 87.69 676 GLY A C 1
ATOM 4894 O O . GLY A 1 676 ? -40.563 14.481 41.372 1.00 87.69 676 GLY A O 1
ATOM 4895 N N . ASP A 1 677 ? -39.880 15.480 43.273 1.00 89.12 677 ASP A N 1
ATOM 4896 C CA . ASP A 1 677 ? -39.434 16.727 42.636 1.00 89.12 677 ASP A CA 1
ATOM 4897 C C . ASP A 1 677 ? -37.908 16.875 42.521 1.00 89.12 677 ASP A C 1
ATOM 4899 O O . ASP A 1 677 ? -37.431 17.911 42.040 1.00 89.12 677 ASP A O 1
ATOM 4903 N N . GLY A 1 678 ? -37.171 15.832 42.906 1.00 87.31 678 GLY A N 1
ATOM 4904 C CA . GLY A 1 678 ? -35.718 15.722 42.852 1.00 87.31 678 GLY A CA 1
ATOM 4905 C C . GLY A 1 678 ? -35.019 16.499 43.960 1.00 87.31 678 GLY A C 1
ATOM 4906 O O . GLY A 1 678 ? -33.902 16.999 43.792 1.00 87.31 678 GLY A O 1
ATOM 4907 N N . SER A 1 679 ? -35.696 16.741 45.088 1.00 89.88 679 SER A N 1
ATOM 4908 C CA . SER A 1 679 ? -35.146 17.523 46.198 1.00 89.88 679 SER A CA 1
ATOM 4909 C C . SER A 1 679 ? -35.783 17.213 47.551 1.00 89.88 679 SER A C 1
ATOM 4911 O O . SER A 1 679 ? -36.876 17.667 47.856 1.00 89.88 679 SER A O 1
ATOM 4913 N N . VAL A 1 680 ? -35.015 16.632 48.477 1.00 92.06 680 VAL A N 1
ATOM 4914 C CA . VAL A 1 680 ? -35.487 16.376 49.850 1.00 92.06 680 VAL A CA 1
ATOM 4915 C C . VAL A 1 680 ? -35.615 17.671 50.669 1.00 92.06 680 VAL A C 1
ATOM 4917 O O . VAL A 1 680 ? -34.629 18.265 51.120 1.00 92.06 680 VAL A O 1
ATOM 4920 N N . ASN A 1 681 ? -36.847 18.120 50.911 1.00 94.12 681 ASN A N 1
ATOM 4921 C CA . ASN A 1 681 ? -37.156 19.352 51.628 1.00 94.12 681 ASN A CA 1
ATOM 4922 C C . ASN A 1 681 ? -38.482 19.292 52.430 1.00 94.12 681 ASN A C 1
ATOM 4924 O O . ASN A 1 681 ? -39.022 18.240 52.761 1.00 94.12 681 ASN A O 1
ATOM 4928 N N . ILE A 1 682 ? -38.996 20.447 52.877 1.00 96.25 682 ILE A N 1
ATOM 4929 C CA . ILE A 1 682 ? -40.232 20.486 53.683 1.00 96.25 682 ILE A CA 1
ATOM 4930 C C . ILE A 1 682 ? -41.486 20.136 52.863 1.00 96.25 682 ILE A C 1
ATOM 4932 O O . ILE A 1 682 ? -42.501 19.741 53.443 1.00 96.25 682 ILE A O 1
ATOM 4936 N N . ALA A 1 683 ? -41.438 20.304 51.539 1.00 96.38 683 ALA A N 1
ATOM 4937 C CA . ALA A 1 683 ? -42.525 19.966 50.631 1.00 96.38 683 ALA A CA 1
ATOM 4938 C C . ALA A 1 683 ? -42.861 18.472 50.698 1.00 96.38 683 ALA A C 1
ATOM 4940 O O . ALA A 1 683 ? -44.043 18.139 50.760 1.00 96.38 683 ALA A O 1
ATOM 4941 N N . ASP A 1 684 ? -41.858 17.611 50.838 1.00 95.31 684 ASP A N 1
ATOM 4942 C CA . ASP A 1 684 ? -41.994 16.162 50.998 1.00 95.31 684 ASP A CA 1
ATOM 4943 C C . ASP A 1 684 ? -42.765 15.775 52.248 1.00 95.31 684 ASP A C 1
ATOM 4945 O O . ASP A 1 684 ? -43.742 15.031 52.196 1.00 95.31 684 ASP A O 1
ATOM 4949 N N . ALA A 1 685 ? -42.397 16.360 53.391 1.00 95.31 685 ALA A N 1
ATOM 4950 C CA . ALA A 1 685 ? -43.096 16.110 54.645 1.00 95.31 685 ALA A CA 1
ATOM 4951 C C . ALA A 1 685 ? -44.560 16.580 54.572 1.00 95.31 685 ALA A C 1
ATOM 4953 O O . ALA A 1 685 ? -45.461 15.930 55.110 1.00 95.31 685 ALA A O 1
ATOM 4954 N N . ILE A 1 686 ? -44.821 17.709 53.900 1.00 95.62 686 ILE A N 1
ATOM 4955 C CA . ILE A 1 686 ? -46.184 18.207 53.670 1.00 95.62 686 ILE A CA 1
ATOM 4956 C C . ILE A 1 686 ? -46.948 17.257 52.741 1.00 95.62 686 ILE A C 1
ATOM 4958 O O . ILE A 1 686 ? -48.111 16.952 53.019 1.00 95.62 686 ILE A O 1
ATOM 4962 N N . PHE A 1 687 ? -46.310 16.786 51.671 1.00 96.75 687 PHE A N 1
ATOM 4963 C CA . PHE A 1 687 ? -46.884 15.865 50.698 1.00 96.75 687 PHE A CA 1
ATOM 4964 C C . PHE A 1 687 ? -47.245 14.526 51.350 1.00 96.75 687 PHE A C 1
ATOM 4966 O O . PHE A 1 687 ? -48.403 14.108 51.275 1.00 96.75 687 PHE A O 1
ATOM 4973 N N . ALA A 1 688 ? -46.322 13.922 52.104 1.00 94.19 688 ALA A N 1
ATOM 4974 C CA . ALA A 1 688 ? -46.545 12.678 52.836 1.00 94.19 688 ALA A CA 1
ATOM 4975 C C . ALA A 1 688 ? -47.709 12.798 53.839 1.00 94.19 688 ALA A C 1
ATOM 4977 O O . ALA A 1 688 ? -48.622 11.969 53.865 1.00 94.19 688 ALA A O 1
ATOM 4978 N N . LEU A 1 689 ? -47.763 13.881 54.626 1.00 95.94 689 LEU A N 1
ATOM 4979 C CA . LEU A 1 689 ? -48.870 14.125 55.563 1.00 95.94 689 LEU A CA 1
ATOM 4980 C C . LEU A 1 689 ? -50.207 14.379 54.848 1.00 95.94 689 LEU A C 1
ATOM 4982 O O . LEU A 1 689 ? -51.268 13.988 55.352 1.00 95.94 689 LEU A O 1
ATOM 4986 N N . ALA A 1 690 ? -50.181 15.034 53.686 1.00 96.00 690 ALA A N 1
ATOM 4987 C CA . ALA A 1 690 ? -51.370 15.255 52.874 1.0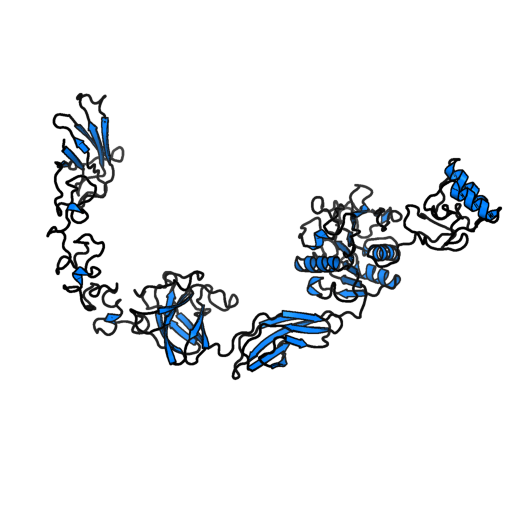0 96.00 690 ALA A CA 1
ATOM 4988 C C . ALA A 1 690 ? -51.911 13.937 52.301 1.00 96.00 690 ALA A C 1
ATOM 4990 O O . ALA A 1 690 ? -53.126 13.714 52.371 1.00 96.00 690 ALA A O 1
ATOM 4991 N N . ALA A 1 691 ? -51.031 13.059 51.812 1.00 93.81 691 ALA A N 1
ATOM 4992 C CA . ALA A 1 691 ? -51.367 11.713 51.354 1.00 93.81 691 ALA A CA 1
ATOM 4993 C C . ALA A 1 691 ? -51.997 10.873 52.482 1.00 93.81 691 ALA A C 1
ATOM 4995 O O . ALA A 1 691 ? -53.056 10.276 52.296 1.00 93.81 691 ALA A O 1
ATOM 4996 N N . LEU A 1 692 ? -51.416 10.908 53.688 1.00 93.69 692 LEU A N 1
ATOM 4997 C CA . LEU A 1 692 ? -51.872 10.108 54.832 1.00 93.69 692 LEU A CA 1
ATOM 4998 C C . LEU A 1 692 ? -53.194 10.588 55.456 1.00 93.69 692 LEU A C 1
ATOM 5000 O O . LEU A 1 692 ? -54.009 9.768 55.882 1.00 93.69 692 LEU A O 1
ATOM 5004 N N . PHE A 1 693 ? -53.417 11.905 55.554 1.00 94.81 693 PHE A N 1
ATOM 5005 C CA . PHE A 1 693 ? -54.499 12.453 56.393 1.00 94.81 693 PHE A CA 1
ATOM 5006 C C . PHE A 1 693 ? -55.483 13.381 55.682 1.00 94.81 693 PHE A C 1
ATOM 5008 O O . PHE A 1 693 ? -56.573 13.620 56.207 1.00 94.81 693 PHE A O 1
ATOM 5015 N N . SER A 1 694 ? -55.120 13.923 54.519 1.00 89.50 694 SER A N 1
ATOM 5016 C CA . SER A 1 694 ? -55.908 14.963 53.837 1.00 89.50 694 SER A CA 1
ATOM 5017 C C . SER A 1 694 ? -56.478 14.519 52.488 1.00 89.50 694 SER A C 1
ATOM 5019 O O . SER A 1 694 ? -57.123 15.323 51.816 1.00 89.50 694 SER A O 1
ATOM 5021 N N . GLY A 1 695 ? -56.283 13.252 52.102 1.00 87.19 695 GLY A N 1
ATOM 5022 C CA . GLY A 1 695 ? -56.738 12.712 50.818 1.00 87.19 695 GLY A CA 1
ATOM 5023 C C . GLY A 1 695 ? -55.945 13.239 49.619 1.00 87.19 695 GLY A C 1
ATOM 5024 O O . GLY A 1 695 ? -56.503 13.332 48.526 1.00 87.19 695 GLY A O 1
ATOM 5025 N N . GLY A 1 696 ? -54.686 13.637 49.834 1.00 88.88 696 GLY A N 1
ATOM 5026 C CA . GLY A 1 696 ? -53.748 13.958 48.758 1.00 88.88 696 GLY A CA 1
ATOM 5027 C C . GLY A 1 696 ? -53.380 12.726 47.916 1.00 88.88 696 GLY A C 1
ATOM 5028 O O . GLY A 1 696 ? -53.719 11.603 48.300 1.00 88.88 696 GLY A O 1
ATOM 5029 N N . PRO A 1 697 ? -52.723 12.922 46.759 1.00 90.38 697 PRO A N 1
ATOM 5030 C CA . PRO A 1 697 ? -52.195 11.813 45.965 1.00 90.38 697 PRO A CA 1
ATOM 5031 C C . PRO A 1 697 ? -51.167 11.007 46.775 1.00 90.38 697 PRO A C 1
ATOM 5033 O O . PRO A 1 697 ? -50.463 11.572 47.608 1.00 90.38 697 PRO A O 1
ATOM 5036 N N . ALA A 1 698 ? -51.105 9.693 46.546 1.00 89.31 698 ALA A N 1
ATOM 5037 C CA . ALA A 1 698 ? -50.015 8.866 47.063 1.00 89.31 698 ALA A CA 1
ATOM 5038 C C . ALA A 1 698 ? -48.699 9.216 46.337 1.00 89.31 698 ALA A C 1
ATOM 5040 O O . ALA A 1 698 ? -48.780 9.717 45.208 1.00 89.31 698 ALA A O 1
ATOM 5041 N N . PRO A 1 699 ? -47.526 8.962 46.951 1.00 91.06 699 PRO A N 1
ATOM 5042 C CA . PRO A 1 699 ? -46.242 9.060 46.257 1.00 91.06 699 PRO A CA 1
ATOM 5043 C C . PRO A 1 699 ? -46.252 8.278 44.940 1.00 91.06 699 PRO A C 1
ATOM 5045 O O . PRO A 1 699 ? -46.927 7.249 44.832 1.00 91.06 699 PRO A O 1
ATOM 5048 N N . SER A 1 700 ? -45.575 8.827 43.931 1.00 87.25 700 SER A N 1
ATOM 5049 C CA . SER A 1 700 ? -45.415 8.203 42.616 1.00 87.25 700 SER A CA 1
ATOM 5050 C C . SER A 1 700 ? -44.567 6.937 42.694 1.00 87.25 700 SER A C 1
ATOM 5052 O O . SER A 1 700 ? -43.940 6.666 43.716 1.00 87.25 700 SER A O 1
ATOM 5054 N N . ASP A 1 701 ? -44.550 6.171 41.603 1.00 79.12 701 ASP A N 1
ATOM 5055 C CA . ASP A 1 701 ? -43.732 4.965 41.519 1.00 79.12 701 ASP A CA 1
ATOM 5056 C C . ASP A 1 701 ? -42.226 5.300 41.671 1.00 79.12 701 ASP A C 1
ATOM 5058 O O . ASP A 1 701 ? -41.800 6.334 41.145 1.00 79.12 701 ASP A O 1
ATOM 5062 N N . PRO A 1 702 ? -41.429 4.473 42.381 1.00 86.50 702 PRO A N 1
ATOM 5063 C CA . PRO A 1 702 ? -41.834 3.273 43.127 1.00 86.50 702 PRO A CA 1
ATOM 5064 C C . PRO A 1 702 ? -42.740 3.602 44.317 1.00 86.50 702 PRO A C 1
ATOM 5066 O O . PRO A 1 702 ? -42.360 4.364 45.200 1.00 86.50 702 PRO A O 1
ATOM 5069 N N . ALA A 1 703 ? -43.957 3.051 44.349 1.00 83.81 703 ALA A N 1
ATOM 5070 C CA . ALA A 1 703 ? -44.925 3.392 45.382 1.00 83.81 703 ALA A CA 1
ATOM 5071 C C . ALA A 1 703 ? -44.394 2.983 46.773 1.00 83.81 703 ALA A C 1
ATOM 5073 O O . ALA A 1 703 ? -43.572 2.078 46.876 1.00 83.81 703 ALA A O 1
ATOM 5074 N N . PRO A 1 704 ? -44.896 3.557 47.880 1.00 84.19 704 PRO A N 1
ATOM 5075 C CA . PRO A 1 704 ? -44.270 3.393 49.195 1.00 84.19 704 PRO A CA 1
ATOM 5076 C C . PRO A 1 704 ? -44.163 1.962 49.756 1.00 84.19 704 PRO A C 1
ATOM 5078 O O . PRO A 1 704 ? -43.548 1.752 50.796 1.00 84.19 704 PRO A O 1
ATOM 5081 N N . THR A 1 705 ? -44.819 0.981 49.137 1.00 81.38 705 THR A N 1
ATOM 5082 C CA . THR A 1 705 ? -44.741 -0.444 49.507 1.00 81.38 705 THR A CA 1
ATOM 5083 C C . THR A 1 705 ? -44.264 -1.334 48.361 1.00 81.38 705 THR A C 1
ATOM 5085 O O . THR A 1 705 ? -44.255 -2.556 48.509 1.00 81.38 705 THR A O 1
ATOM 5088 N N . ASP A 1 706 ? -43.920 -0.736 47.224 1.00 86.88 706 ASP A N 1
ATOM 5089 C CA . ASP A 1 706 ? -43.442 -1.422 46.036 1.00 86.88 706 ASP A CA 1
ATOM 5090 C C . ASP A 1 706 ? -41.945 -1.147 45.906 1.00 86.88 706 ASP A C 1
ATOM 5092 O O . ASP A 1 706 ? -41.517 -0.001 45.929 1.00 86.88 706 ASP A O 1
ATOM 5096 N N . CYS A 1 707 ? -41.152 -2.208 45.778 1.00 85.06 707 CYS A N 1
ATOM 5097 C CA . CYS A 1 707 ? -39.722 -2.088 45.530 1.00 85.06 707 CYS A CA 1
ATOM 5098 C C . CYS A 1 707 ? -39.498 -1.836 44.045 1.00 85.06 707 CYS A C 1
ATOM 5100 O O . CYS A 1 707 ? -39.812 -2.693 43.212 1.00 85.06 707 CYS A O 1
ATOM 5102 N N . GLY A 1 708 ? -38.970 -0.664 43.725 1.00 79.12 708 GLY A N 1
ATOM 5103 C CA . GLY A 1 708 ? -38.692 -0.258 42.361 1.00 79.12 708 GLY A CA 1
ATOM 5104 C C . GLY A 1 708 ? -37.479 0.649 42.285 1.00 79.12 708 GLY A C 1
ATOM 5105 O O . GLY A 1 708 ? -36.873 1.002 43.289 1.00 79.12 708 GLY A O 1
ATOM 5106 N N . VAL A 1 709 ? -37.140 0.986 41.056 1.00 75.44 709 VAL A N 1
ATOM 5107 C CA . VAL A 1 709 ? -36.000 1.823 40.694 1.00 75.44 709 VAL A CA 1
ATOM 5108 C C . VAL A 1 709 ? -36.458 3.266 40.574 1.00 75.44 709 VAL A C 1
ATOM 5110 O O . VAL A 1 709 ? -37.637 3.475 40.259 1.00 75.44 709 VAL A O 1
ATOM 5113 N N . ASP A 1 710 ? -35.574 4.249 40.757 1.00 72.88 710 ASP A N 1
ATOM 5114 C CA . ASP A 1 710 ? -35.960 5.594 40.339 1.00 72.88 710 ASP A CA 1
ATOM 5115 C C . ASP A 1 710 ? -36.125 5.612 38.814 1.00 72.88 710 ASP A C 1
ATOM 5117 O O . ASP A 1 710 ? -35.260 5.185 38.051 1.00 72.88 710 ASP A O 1
ATOM 5121 N N . VAL A 1 711 ? -37.312 6.014 38.373 1.00 63.38 711 VAL A N 1
ATOM 5122 C CA . VAL A 1 711 ? -37.659 6.113 36.955 1.00 63.38 711 VAL A CA 1
ATOM 5123 C C . VAL A 1 711 ? -37.283 7.478 36.377 1.00 63.38 711 VAL A C 1
ATOM 5125 O O . VAL A 1 711 ? -37.289 7.624 35.153 1.00 63.38 711 VAL A O 1
ATOM 5128 N N . ASP A 1 712 ? -36.983 8.455 37.235 1.00 61.69 712 ASP A N 1
ATOM 5129 C CA . ASP A 1 712 ? -36.498 9.793 36.897 1.00 61.69 712 ASP A CA 1
ATOM 5130 C C . ASP A 1 712 ? -35.122 10.019 37.545 1.00 61.69 712 ASP A C 1
ATOM 5132 O O . ASP A 1 712 ? -34.944 10.878 38.395 1.00 61.69 712 ASP A O 1
ATOM 5136 N N . ASP A 1 713 ? -34.139 9.222 37.121 1.00 61.44 713 ASP A N 1
ATOM 5137 C CA . ASP A 1 713 ? -32.738 9.264 37.578 1.00 61.44 713 ASP A CA 1
ATOM 5138 C C . ASP A 1 713 ? -31.960 10.447 36.956 1.00 61.44 713 ASP A C 1
ATOM 5140 O O . ASP A 1 713 ? -30.891 10.304 36.362 1.00 61.44 713 ASP A O 1
ATOM 5144 N N . SER A 1 714 ? -32.581 11.630 36.942 1.00 59.47 714 SER A N 1
ATOM 5145 C CA . SER A 1 714 ? -32.020 12.848 36.343 1.00 59.47 714 SER A CA 1
ATOM 5146 C C . SER A 1 714 ? -31.541 13.874 37.371 1.00 59.47 714 SER A C 1
ATOM 5148 O O . SER A 1 714 ? -30.985 14.913 36.991 1.00 59.47 714 SER A O 1
ATOM 5150 N N . ASP A 1 715 ? -31.747 13.594 38.658 1.00 69.75 715 ASP A N 1
ATOM 5151 C CA . ASP A 1 715 ? -31.330 14.434 39.772 1.00 69.75 715 ASP A CA 1
ATOM 5152 C C . ASP A 1 715 ? -30.134 13.839 40.545 1.00 69.75 715 ASP A C 1
ATOM 5154 O O . ASP A 1 715 ? -29.410 12.995 40.031 1.00 69.75 715 ASP A O 1
ATOM 5158 N N . THR A 1 716 ? -29.808 14.412 41.706 1.00 72.19 716 THR A N 1
ATOM 5159 C CA . THR A 1 716 ? -28.622 14.036 42.504 1.00 72.19 716 THR A CA 1
ATOM 5160 C C . THR A 1 716 ? -28.981 13.261 43.772 1.00 72.19 716 THR A C 1
ATOM 5162 O O . THR A 1 716 ? -28.144 13.140 44.671 1.00 72.19 716 THR A O 1
ATOM 5165 N N . LEU A 1 717 ? -30.253 12.909 43.946 1.00 80.44 717 LEU A N 1
ATOM 5166 C CA . LEU A 1 717 ? -30.695 12.037 45.018 1.00 80.44 717 LEU A CA 1
ATOM 5167 C C . LEU A 1 717 ? -30.384 10.592 44.618 1.00 80.44 717 LEU A C 1
ATOM 5169 O O . LEU A 1 717 ? -30.371 10.248 43.445 1.00 80.44 717 LEU A O 1
ATOM 5173 N N . ASP A 1 718 ? -30.014 9.795 45.614 1.00 74.38 718 ASP A N 1
ATOM 5174 C CA . ASP A 1 718 ? -29.696 8.384 45.427 1.00 74.38 718 ASP A CA 1
ATOM 5175 C C . ASP A 1 718 ? -30.008 7.620 46.724 1.00 74.38 718 ASP A C 1
ATOM 5177 O O . ASP A 1 718 ? -30.209 8.193 47.818 1.00 74.38 718 ASP A O 1
ATOM 5181 N N . CYS A 1 719 ? -30.014 6.297 46.628 1.00 80.44 719 CYS A N 1
ATOM 5182 C CA . CYS A 1 719 ? -30.209 5.385 47.729 1.00 80.44 719 CYS A CA 1
ATOM 5183 C C . CYS A 1 719 ? -28.934 4.631 48.091 1.00 80.44 719 CYS A C 1
ATOM 5185 O O . CYS A 1 719 ? -28.607 3.604 47.526 1.00 80.44 719 CYS A O 1
ATOM 5187 N N . ALA A 1 720 ? -28.271 5.046 49.174 1.00 71.94 720 ALA A N 1
ATOM 5188 C CA . ALA A 1 720 ? -27.112 4.311 49.688 1.00 71.94 720 ALA A CA 1
ATOM 5189 C C . ALA A 1 720 ? -27.477 2.894 50.185 1.00 71.94 720 ALA A C 1
ATOM 5191 O O . ALA A 1 720 ? -26.671 1.970 50.123 1.00 71.94 720 ALA A O 1
ATOM 5192 N N . SER A 1 721 ? -28.677 2.712 50.748 1.00 76.19 721 SER A N 1
ATOM 5193 C CA . SER A 1 721 ? -29.265 1.397 51.037 1.00 76.19 721 SER A CA 1
ATOM 5194 C C . SER A 1 721 ? -30.752 1.520 51.363 1.00 76.19 721 SER A C 1
ATOM 5196 O O . SER A 1 721 ? -31.179 2.477 52.008 1.00 76.19 721 SER A O 1
ATOM 5198 N N . PHE A 1 722 ? -31.545 0.507 51.017 1.00 85.38 722 PHE A N 1
ATOM 5199 C CA . PHE A 1 722 ? -32.946 0.446 51.428 1.00 85.38 722 PHE A CA 1
ATOM 5200 C C . PHE A 1 722 ? -33.314 -0.953 51.950 1.00 85.38 722 PHE A C 1
ATOM 5202 O O . PHE A 1 722 ? -33.837 -1.780 51.212 1.00 85.38 722 PHE A O 1
ATOM 5209 N N . PRO A 1 723 ? -33.053 -1.248 53.243 1.00 84.38 723 PRO A N 1
ATOM 5210 C CA . PRO A 1 723 ? -33.237 -2.586 53.820 1.00 84.38 723 PRO A CA 1
ATOM 5211 C C . PRO A 1 723 ? -34.609 -3.261 53.620 1.00 84.38 723 PRO A C 1
ATOM 5213 O O . PRO A 1 723 ? -34.647 -4.495 53.621 1.00 84.38 723 PRO A O 1
ATOM 5216 N N . PRO A 1 724 ? -35.740 -2.530 53.504 1.00 86.81 724 PRO A N 1
ATOM 5217 C CA . PRO A 1 724 ? -37.033 -3.149 53.213 1.00 86.81 724 PRO A CA 1
ATOM 5218 C C . PRO A 1 724 ? -37.137 -3.800 51.830 1.00 86.81 724 PRO A C 1
ATOM 5220 O O . PRO A 1 724 ? -38.004 -4.658 51.643 1.00 86.81 724 PRO A O 1
ATOM 5223 N N . CYS A 1 725 ? -36.268 -3.429 50.891 1.00 79.94 725 CYS A N 1
ATOM 5224 C CA . CYS A 1 725 ? -36.217 -4.010 49.560 1.00 79.94 725 CYS A CA 1
ATOM 5225 C C . CYS A 1 725 ? -34.971 -4.900 49.401 1.00 79.94 725 CYS A C 1
ATOM 5227 O O . CYS A 1 725 ? -33.873 -4.461 49.742 1.00 79.94 725 CYS A O 1
ATOM 5229 N N . PRO A 1 726 ? -35.134 -6.167 48.969 1.00 59.72 726 PRO A N 1
ATOM 5230 C CA . PRO A 1 726 ? -34.032 -7.123 48.850 1.00 59.72 726 PRO A CA 1
ATOM 5231 C C . PRO A 1 726 ? -33.120 -6.892 47.651 1.00 59.72 726 PRO A C 1
ATOM 5233 O O . PRO A 1 726 ? -33.652 -6.485 46.592 1.00 59.72 726 PRO A O 1
#

Sequence (726 aa):
DMSAEIHTCDATSWDTDLAVYEDATNDCSAMTEIACNGDATILTGCQTFYSHVQLVGVTAGVNYKIRVGSWAAGASGVGQLTINLVVVGPEICDDGIDNDLDGLIDCFDPDCNGSPNCFEGDSVTCSDGIDNDGDGAIDCLDPDCFTFPPCGPEICDDGIDNDGDGGLDCQDADCCFDPSCVINAGDECCLPIEVFDGINAIDQTTFTTSLVPSDITLCPTAVFGQNNLDGWYSYTATVDATYWIHTCDLAGWDTDLLVYDGTDCDNLIPIACNGDSNFFPAGTCQIFYSFVEVTLTAGTTYLIRVGSFGTLTGTGTLNIVSLLCPPMVGLGSSSDCTTGDVTLNWTGNAYDTIEILRDSVLIDTVGGGDTTYTDPGLAAGNYTYQVQGICAGNIGGAEVVVANVASYGGESDVIFAVELPDQIDSVAALQAALDANGIGYVTTTLGPAAWGCLGSGTIVRAWMMTGTYPQYYRIDAADGVSLATAVQNGTSVYFEAGDHWGFVHLITPYDNYDGVDQAVVVDGDDSFLSMNGADSGFGLDTSDLSGTAYNQAAAAIDYTDQINALAGTAGPNAALIWTDAVQGYGTGIFYATDAPYGNTISQSWEFGGFAGDQVDLAARYIAALGGGGGPVGPLFGRGDCNADGGFNIADAIFLLAALFSGGPAGPCLDACDSNGDGSVNIADAIFALAALFSGGPAPSDPAPTDCGVDVDDSDTLDCASFPPCP